Protein 6DGC (pdb70)

Sequence (574 aa):
IRAVIYARVSSSDQKEDLERQINYLTNYATAKGYKVVEVLKDIASGLNTQRKGLLKLFKLVEGRSVDVVLITYKDRLTRFGFEYIEELFSTMGVKIEVVFGEEPKDATQELVEDLISIITSFAGKIYGMRSHKKTVLVQGVKKLIGEIRAVIYARVSSSDQKEDLERQINYLTNYATAKGYKVVEVLKDIASGLNTQRKGLLKLFKLVEGRSVDVVLITYKDRLTRFGFEYIEELFSTMGVKIEVVFPKDATQELVEDLISIITSFAGKIYGMRSHKKTVLVQGVKKLIGEIRAVIYARVSSSDQKEDLERQINYLTNYATAKGYKVVEVLKDIASGLNTQRKGLLKLFKLVEGRSVDVVLITYKDRLTRFGFEYIEELFSTMGVKIEVVKDATQELVEDLISIITSFAGKIYGMRSHKKTVLVQGVKKLIGEIRAVIYARVSSSDQKEDLERQINYLTNYATAKGYKVVEVLKDIASGLNTQRKGLLKLFKLVEGRSVDVVLITYKDRLTRFGFEYIEELFSTMGVKIEVVFGTQELVEDLISIITSFAGKIYGMRSHKKTVLVQGVKKLIGE

InterPro domains:
  IPR006118 Recombinase, conserved site [PS00397] (70-78)
  IPR006119 Resolvase, N-terminal catalytic domain [PF00239] (67-197)
  IPR006119 Resolvase, N-terminal catalytic domain [PS51736] (66-210)
  IPR006119 Resolvase, N-terminal catalytic domain [SM00857] (67-190)
  IPR009061 Putative DNA-binding domain superfamily [SSF46955] (11-62)
  IPR010093 SinI-like, DNA-binding domain [TIGR01764] (13-61)
  IPR036162 Resolvase-like, N-terminal catalytic domain superfamily [G3DSA:3.40.50.1390] (69-165)
  IPR036162 Resolvase-like, N-terminal catalytic domain superfamily [SSF53041] (66-196)
  IPR041657 Helix-turn-helix domain, group 17 [PF12728] (12-62)
  IPR041718 IS607-like transposase, catalytic domain [cd03769] (67-201)
  IPR048046 IS607 transposase [NF033518] (16-198)
  IPR051491 Site-specific recombinase/transposase-related [PTHR36172] (13-201)

Nearest PDB structures (foldseek):
  6dgc-assembly1_A  TM=1.007E+00  e=6.286E-30  Sulfolobus sp. L00 11
  6dgc-assembly1_B  TM=1.002E+00  e=8.105E-28  Sulfolobus sp. L00 11
  6dgc-assembly2_D  TM=9.883E-01  e=7.590E-28  Sulfolobus sp. L00 11
  6dgc-assembly2_C  TM=9.963E-01  e=1.782E-27  Sulfolobus sp. L00 11
  3lhk-assembly1_B  TM=9.571E-01  e=5.595E-18  Methanocaldococcus jannaschii DSM 2661

Organism: NCBI:txid303364

Foldseek 3Di:
DEEEEEFEAAAPVCVVVRVVFQVVVVVVCVVVVYDHPYYFYFHHALADPPTPRLVVVLVCLVVLVGQEYEGQACRRNHVDDSVVVQVSNVVSNYHYDHNDDPPDDVCVVSVVVVVLVVLLVVLCVVANVPHPVSCVRSVVVVVVVVD/DEEEEEFEAAAPVCVVVRVVQQVVVVVVQVVVPYDHPYYFYFHHALADPVTPRLVVVLVCLVVLVGQEYEGQACRRNHVDDSVVVQVSNVVSNYHYDHNYDPPDPVSVLVVVLVVLLVVLCVVANNPDPVSCVRSVVVVVVVVD/DEEEEEFEAAAPVCVVVRVVFQVVQVVVCVVVVYDYPYYFYFHHALADPPTPRLVVVLVCLVVLVGQEYEGQACRRNHVDDSVVVQVSNVVSNYHYDHVDDDCVSVVVVVLVVLLVVLCVVANVPDPSSVVRSVVVVVVVVD/DEEEEEFEAAAPVCVVVRVVFVVVVVVVCVVVPYDYPYYFYFHHALADPPTPRLVVVLVCLVVLVGQEYEGQECRGNHVDDSVVVQVSSVVSNYHYDHNHHPPSPVVVVLVVLLVVLCVVANNPDPSSVVRSVVVVVVVVD

Solvent-accessible surface area: 25828 Å² total; per-residue (Å²): 91,32,0,0,0,0,0,0,9,40,43,92,129,28,54,86,60,14,105,63,16,28,84,107,2,30,86,62,0,103,94,109,62,49,71,56,64,34,63,26,42,18,90,26,34,1,51,66,30,93,3,71,6,0,61,135,0,5,64,37,0,60,58,76,79,6,46,9,0,3,1,7,56,97,25,27,0,5,40,46,9,20,60,1,0,71,54,0,0,61,56,47,62,5,140,24,16,48,37,70,58,118,53,70,96,91,24,59,74,28,19,35,64,5,0,40,50,5,1,48,72,9,0,13,65,22,61,26,107,113,30,85,31,12,88,77,1,29,60,22,0,119,65,33,35,73,159,82,37,0,0,0,0,0,1,7,26,50,94,102,32,57,85,58,10,62,134,12,50,55,83,0,38,78,61,0,97,89,76,59,40,72,51,64,32,62,26,47,18,98,25,34,1,51,65,28,102,4,64,4,0,62,122,0,10,64,37,0,48,57,152,79,8,48,8,0,0,0,1,68,97,19,21,0,5,46,45,8,22,58,1,0,70,49,0,0,60,41,20,61,5,62,31,47,62,29,127,52,115,96,27,57,73,17,22,35,91,4,0,37,50,6,0,40,71,11,0,9,64,19,72,26,85,110,30,84,42,44,81,80,4,23,59,21,0,90,74,44,32,63,132,90,25,0,0,4,0,0,2,7,40,43,93,130,29,58,84,52,9,59,29,22,53,84,128,1,42,95,65,0,109,87,102,62,40,69,63,64,34,63,33,48,18,97,24,37,1,54,66,33,84,5,86,7,0,66,44,0,5,64,36,0,52,57,153,74,3,76,10,0,1,0,12,95,119,43,12,0,5,34,44,9,29,32,1,0,86,49,0,0,59,41,19,62,5,62,30,33,66,80,72,104,76,45,74,38,41,41,63,13,2,57,50,9,4,60,76,14,0,14,63,36,68,25,109,113,32,83,40,13,86,110,19,37,62,37,10,59,76,62,38,62,188,86,24,0,0,2,4,7,6,9,41,65,96,99,37,70,71,45,28,68,167,18,31,62,56,2,41,81,19,0,103,86,81,62,70,71,56,62,84,96,25,68,24,76,25,36,1,49,64,33,111,4,85,8,0,63,45,0,4,64,23,0,56,57,76,72,3,76,9,0,0,1,33,32,97,44,37,0,5,48,54,10,20,80,2,0,71,44,0,0,60,54,50,61,5,62,29,57,44,78,87,91,115,82,34,40,44,62,6,5,57,45,9,4,59,68,15,0,14,65,33,72,24,108,112,31,84,44,12,87,110,19,38,63,36,8,57,76,60,39,59,174

CATH classification: 3.40.50.1390 (+1 more: 1.10.287.2170)

Secondary structure (DSSP, 8-state):
-EEEEEEEESSSTTHHHHHHHHHHHHHHHHHHT-EEEEEEEEES-TT-TT-HHHHHHHHHHHTT--SEEEESSHHHH-SS-HHHHHHHHHHTT-EEEE--SS--SSTHHHHHHHHHHHHHHHHHHHH-TT-HHHHHHHHHHHHHHH-/--EEEEEEESSSTTHHHHHHHHHHHHHHHHHHT--EEEEEEEES-TT-TT-HHHHHHHHHHHTT--SEEEESSHHHH-SS-HHHHHHHHHHTT-EEEE----S-SHHHHHHHHHHHHHHHHHHH-TT-HHHHHHHHHHHHHHH-/-EEEEEEEESSSTTHHHHHHHHHHHHHHHHHTT-EEEEEEEEES-TT-SS-HHHHHHHHHHHTT--SEEEESSHHHH-SS-HHHHHHHHHHTT-EEEE----SHHHHHHHHHHHHHHHHHHH-TT-HHHHHHHHHHHHHHH-/-EEEEEEEESSSTTHHHHHHHHHHHHHHHHHHT-EEEEEEEEES-TT-TT-HHHHHHHHHHHTT--SEEEESSHHHH-SS-HHHHHHHHHHTT-EEEES---HHHHHHHHHHHHHHHHHHH-TT-HHHHHHHHHHHHHHH-

B-factor: mean 76.39, std 36.69, range [6.55, 221.48]

Radius of gyration: 35.11 Å; Cα contacts (8 Å, |Δi|>4): 924; chains: 4; bounding box: 65×107×56 Å

Structure (mmCIF, N/CA/C/O backbone):
data_6DGC
#
_entry.id   6DGC
#
_cell.length_a   97.080
_cell.length_b   212.320
_cell.length_c   61.600
_cell.angle_alpha   90.000
_cell.angle_beta   126.680
_cell.angle_gamma   90.000
#
_symmetry.space_group_name_H-M   'C 1 2 1'
#
loop_
_atom_site.group_PDB
_atom_site.id
_atom_site.type_symbol
_atom_site.label_atom_id
_atom_site.label_alt_id
_atom_site.label_comp_id
_atom_site.label_asym_id
_atom_site.label_entity_id
_atom_site.label_seq_id
_atom_site.pdbx_PDB_ins_code
_atom_site.Cartn_x
_atom_site.Cartn_y
_atom_site.Cartn_z
_atom_site.occupancy
_atom_site.B_iso_or_equiv
_atom_site.auth_seq_id
_atom_site.auth_comp_id
_atom_site.auth_asym_id
_atom_site.auth_atom_id
_atom_site.pdbx_PDB_model_num
ATOM 1 N N . ILE A 1 1 ? 70.786 -4.631 131.993 1.00 54.90 65 ILE A N 1
ATOM 2 C CA . ILE A 1 1 ? 71.729 -3.521 132.157 1.00 59.53 65 ILE A CA 1
ATOM 3 C C . ILE A 1 1 ? 72.445 -3.157 130.828 1.00 65.26 65 ILE A C 1
ATOM 4 O O . ILE A 1 1 ? 72.145 -2.099 130.274 1.00 66.92 65 ILE A O 1
ATOM 6 N N . ARG A 1 2 ? 73.399 -3.977 130.334 1.00 60.19 66 ARG A N 1
ATOM 7 C CA . ARG A 1 2 ? 74.037 -3.728 129.029 1.00 57.77 66 ARG A CA 1
ATOM 8 C C . ARG A 1 2 ? 73.050 -4.239 127.959 1.00 55.60 66 ARG A C 1
ATOM 9 O O . ARG A 1 2 ? 72.621 -5.390 128.039 1.00 53.49 66 ARG A O 1
ATOM 11 N N . ALA A 1 3 ? 72.622 -3.365 127.019 1.00 49.98 67 ALA A N 1
ATOM 12 C CA . ALA A 1 3 ? 71.608 -3.694 126.002 1.00 45.46 67 ALA A CA 1
ATOM 13 C C . ALA A 1 3 ? 72.049 -3.438 124.568 1.00 47.95 67 ALA A C 1
ATOM 14 O O . ALA A 1 3 ? 72.801 -2.506 124.316 1.00 50.64 67 ALA A O 1
ATOM 16 N N . VAL A 1 4 ? 71.547 -4.259 123.627 1.00 40.84 68 VAL A N 1
ATOM 17 C CA . VAL A 1 4 ? 71.809 -4.159 122.191 1.00 39.67 68 VAL A CA 1
ATOM 18 C C . VAL A 1 4 ? 70.459 -4.000 121.447 1.00 42.69 68 VAL A C 1
ATOM 19 O O . VAL A 1 4 ? 69.521 -4.787 121.648 1.00 40.26 68 VAL A O 1
ATOM 23 N N . ILE A 1 5 ? 70.356 -2.957 120.624 1.00 39.72 69 ILE A N 1
ATOM 24 C CA . ILE A 1 5 ? 69.118 -2.726 119.902 1.00 37.74 69 ILE A CA 1
ATOM 25 C C . ILE A 1 5 ? 69.131 -3.402 118.536 1.00 38.16 69 ILE A C 1
ATOM 26 O O . ILE A 1 5 ? 70.028 -3.137 117.741 1.00 39.06 69 ILE A O 1
ATOM 31 N N . TYR A 1 6 ? 68.140 -4.266 118.264 1.00 31.25 70 TYR A N 1
ATOM 32 C CA . TYR A 1 6 ? 67.962 -4.844 116.926 1.00 29.43 70 TYR A CA 1
ATOM 33 C C . TYR A 1 6 ? 66.690 -4.291 116.260 1.00 35.96 70 TYR A C 1
ATOM 34 O O . TYR A 1 6 ? 65.576 -4.416 116.799 1.00 35.40 70 TYR A O 1
ATOM 43 N N . ALA A 1 7 ? 66.881 -3.625 115.106 1.00 34.24 71 ALA A N 1
ATOM 44 C CA . ALA A 1 7 ? 65.811 -3.010 114.325 1.00 34.19 71 ALA A CA 1
ATOM 45 C C . ALA A 1 7 ? 65.876 -3.521 112.909 1.00 35.75 71 ALA A C 1
ATOM 46 O O . ALA A 1 7 ? 66.976 -3.744 112.406 1.00 36.72 71 ALA A O 1
ATOM 48 N N . ARG A 1 8 ? 64.719 -3.740 112.271 1.00 29.84 72 ARG A N 1
ATOM 49 C CA . ARG A 1 8 ? 64.681 -4.254 110.910 1.00 30.13 72 ARG A CA 1
ATOM 50 C C . ARG A 1 8 ? 63.450 -3.801 110.160 1.00 38.64 72 ARG A C 1
ATOM 51 O O . ARG A 1 8 ? 62.355 -3.761 110.724 1.00 38.82 72 ARG A O 1
ATOM 59 N N . VAL A 1 9 ? 63.647 -3.470 108.872 1.00 38.65 73 VAL A N 1
ATOM 60 C CA . VAL A 1 9 ? 62.625 -3.100 107.890 1.00 41.24 73 VAL A CA 1
ATOM 61 C C . VAL A 1 9 ? 62.887 -3.933 106.634 1.00 47.01 73 VAL A C 1
ATOM 62 O O . VAL A 1 9 ? 64.045 -4.219 106.326 1.00 46.61 73 VAL A O 1
ATOM 66 N N . SER A 1 10 ? 61.829 -4.353 105.931 1.00 44.62 74 SER A N 1
ATOM 67 C CA . SER A 1 10 ? 61.978 -5.185 104.738 1.00 44.86 74 SER A CA 1
ATOM 68 C C . SER A 1 10 ? 62.453 -4.420 103.497 1.00 55.00 74 SER A C 1
ATOM 69 O O . SER A 1 10 ? 63.323 -4.908 102.780 1.00 54.63 74 SER A O 1
ATOM 72 N N . SER A 1 11 ? 61.891 -3.224 103.259 1.00 57.38 75 SER A N 1
ATOM 73 C CA . SER A 1 11 ? 62.158 -2.384 102.089 1.00 63.94 75 SER A CA 1
ATOM 74 C C . SER A 1 11 ? 62.998 -1.123 102.351 1.00 71.41 75 SER A C 1
ATOM 75 O O . SER A 1 11 ? 63.064 -0.637 103.484 1.00 68.77 75 SER A O 1
ATOM 78 N N . SER A 1 12 ? 63.620 -0.585 101.279 1.00 73.91 76 SER A N 1
ATOM 79 C CA . SER A 1 12 ? 64.431 0.638 1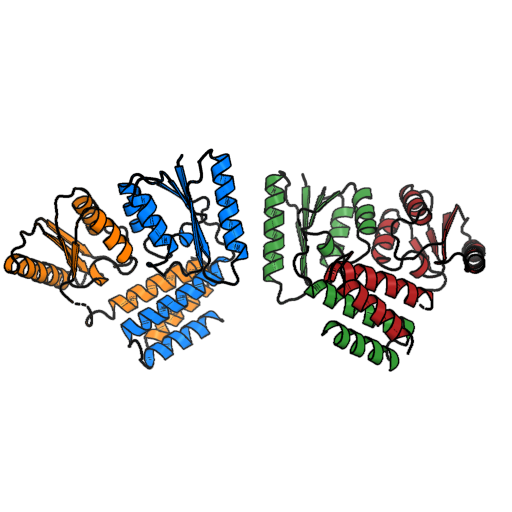01.310 1.00 78.54 76 SER A CA 1
ATOM 80 C C . SER A 1 12 ? 63.549 1.873 101.558 1.00 85.87 76 SER A C 1
ATOM 81 O O . SER A 1 12 ? 63.993 2.829 102.202 1.00 86.74 76 SER A O 1
ATOM 84 N N . ASP A 1 13 ? 62.298 1.836 101.042 1.00 83.57 77 ASP A N 1
ATOM 85 C CA . ASP A 1 13 ? 61.278 2.879 101.186 1.00 86.28 77 ASP A CA 1
ATOM 86 C C . ASP A 1 13 ? 60.866 3.089 102.657 1.00 83.58 77 ASP A C 1
ATOM 87 O O . ASP A 1 13 ? 60.551 4.215 103.061 1.00 86.24 77 ASP A O 1
ATOM 92 N N . GLN A 1 14 ? 60.912 2.001 103.456 1.00 71.45 78 GLN A N 1
ATOM 93 C CA . GLN A 1 14 ? 60.573 1.982 104.876 1.00 66.42 78 GLN A CA 1
ATOM 94 C C . GLN A 1 14 ? 61.724 2.501 105.799 1.00 68.36 78 GLN A C 1
ATOM 95 O O . GLN A 1 14 ? 61.616 2.377 107.027 1.00 64.25 78 GLN A O 1
ATOM 97 N N . LYS A 1 15 ? 62.793 3.127 105.209 1.00 67.74 79 LYS A N 1
ATOM 98 C CA . LYS A 1 15 ? 63.964 3.677 105.921 1.00 67.82 79 LYS A CA 1
ATOM 99 C C . LYS A 1 15 ? 63.604 4.607 107.091 1.00 75.40 79 LYS A C 1
ATOM 100 O O . LYS A 1 15 ? 64.328 4.623 108.089 1.00 73.20 79 LYS A O 1
ATOM 102 N N . GLU A 1 16 ? 62.476 5.361 106.971 1.00 77.03 80 GLU A N 1
ATOM 103 C CA . GLU A 1 16 ? 61.943 6.271 108.000 1.00 78.65 80 GLU A CA 1
ATOM 104 C C . GLU A 1 16 ? 61.356 5.502 109.203 1.00 77.53 80 GLU A C 1
ATOM 105 O O . GLU A 1 16 ? 61.515 5.933 110.346 1.00 77.17 80 GLU A O 1
ATOM 107 N N . ASP A 1 17 ? 60.691 4.360 108.939 1.00 69.74 81 ASP A N 1
ATOM 108 C CA . ASP A 1 17 ? 60.095 3.520 109.976 1.00 64.08 81 ASP A CA 1
ATOM 109 C C . ASP A 1 17 ? 61.143 2.777 110.815 1.00 59.86 81 ASP A C 1
ATOM 110 O O . ASP A 1 17 ? 60.868 2.467 111.976 1.00 56.94 81 ASP A O 1
ATOM 112 N N . LEU A 1 18 ? 62.337 2.506 110.240 1.00 53.38 82 LEU A N 1
ATOM 113 C CA . LEU A 1 18 ? 63.462 1.843 110.928 1.00 48.40 82 LEU A CA 1
ATOM 114 C C . LEU A 1 18 ? 64.069 2.810 111.945 1.00 54.98 82 LEU A C 1
ATOM 115 O O . LEU A 1 18 ? 64.393 2.396 113.048 1.00 51.52 82 LEU A O 1
ATOM 120 N N . GLU A 1 19 ? 64.203 4.099 111.584 1.00 57.91 83 GLU A N 1
ATOM 121 C CA . GLU A 1 19 ? 64.733 5.093 112.510 1.00 60.90 83 GLU A CA 1
ATOM 122 C C . GLU A 1 19 ? 63.770 5.341 113.679 1.00 63.34 83 GLU A C 1
ATOM 123 O O . GLU A 1 19 ? 64.248 5.563 114.801 1.00 62.41 83 GLU A O 1
ATOM 129 N N . ARG A 1 20 ? 62.426 5.229 113.433 1.00 58.20 84 ARG A N 1
ATOM 130 C CA . ARG A 1 20 ? 61.395 5.355 114.469 1.00 56.77 84 ARG A CA 1
ATOM 131 C C . ARG A 1 20 ? 61.546 4.193 115.473 1.00 56.52 84 ARG A C 1
ATOM 132 O O . ARG A 1 20 ? 61.482 4.413 116.687 1.00 56.65 84 ARG A O 1
ATOM 134 N N . GLN A 1 21 ? 61.820 2.972 114.950 1.00 49.07 85 GLN A N 1
ATOM 135 C CA . GLN A 1 21 ? 62.023 1.720 115.695 1.00 44.04 85 GLN A CA 1
ATOM 136 C C . GLN A 1 21 ? 63.165 1.902 116.679 1.00 49.35 85 GLN A C 1
ATOM 137 O O . GLN A 1 21 ? 62.957 1.747 117.885 1.00 48.81 85 GLN A O 1
ATOM 143 N N . ILE A 1 22 ? 64.356 2.310 116.154 1.00 47.19 86 ILE A N 1
ATOM 144 C CA . ILE A 1 22 ? 65.599 2.556 116.897 1.00 46.70 86 ILE A CA 1
ATOM 145 C C . ILE A 1 22 ? 65.332 3.525 118.003 1.00 51.68 86 ILE A C 1
ATOM 146 O O . ILE A 1 22 ? 65.751 3.293 119.132 1.00 50.60 86 ILE A O 1
ATOM 151 N N . ASN A 1 23 ? 64.557 4.561 117.688 1.00 51.72 87 ASN A N 1
ATOM 152 C CA . ASN A 1 23 ? 64.217 5.598 118.642 1.00 55.42 87 ASN A CA 1
ATOM 153 C C . ASN A 1 23 ? 63.299 5.117 119.752 1.00 57.97 87 ASN A C 1
ATOM 154 O O . ASN A 1 23 ? 63.579 5.424 120.917 1.00 58.86 87 ASN A O 1
ATOM 159 N N . TYR A 1 24 ? 62.238 4.344 119.424 1.00 52.00 88 TYR A N 1
ATOM 160 C CA . TYR A 1 24 ? 61.361 3.828 120.473 1.00 50.40 88 TYR A CA 1
ATOM 161 C C . TYR A 1 24 ? 62.211 3.079 121.505 1.00 52.69 88 TYR A C 1
ATOM 162 O O . TYR A 1 24 ? 62.121 3.365 122.694 1.00 55.88 88 TYR A O 1
ATOM 171 N N . LEU A 1 25 ? 63.060 2.176 121.034 1.00 44.57 89 LEU A N 1
ATOM 172 C CA . LEU A 1 25 ? 63.888 1.312 121.858 1.00 42.74 89 LEU A CA 1
ATOM 173 C C . LEU A 1 25 ? 65.033 2.057 122.581 1.00 51.92 89 LEU A C 1
ATOM 174 O O . LEU A 1 25 ? 65.284 1.751 123.748 1.00 52.59 89 LEU A O 1
ATOM 178 N N . THR A 1 26 ? 65.681 3.052 121.931 1.00 51.74 90 THR A N 1
ATOM 179 C CA . THR A 1 26 ? 66.741 3.859 122.546 1.00 55.48 90 THR A CA 1
ATOM 180 C C . THR A 1 26 ? 66.231 4.586 123.773 1.00 64.26 90 THR A C 1
ATOM 181 O O . THR A 1 26 ? 66.928 4.606 124.786 1.00 66.88 90 THR A O 1
ATOM 184 N N . ASN A 1 27 ? 65.030 5.183 123.695 1.00 61.52 91 ASN A N 1
ATOM 185 C CA . ASN A 1 27 ? 64.442 5.878 124.831 1.00 64.53 91 ASN A CA 1
ATOM 186 C C . ASN A 1 27 ? 63.922 4.884 125.869 1.00 65.05 91 ASN A C 1
ATOM 187 O O . ASN A 1 27 ? 64.248 5.019 127.043 1.00 67.15 91 ASN A O 1
ATOM 192 N N . TYR A 1 28 ? 63.193 3.850 125.437 1.00 57.94 92 TYR A N 1
ATOM 193 C CA . TYR A 1 28 ? 62.716 2.744 126.283 1.00 56.20 92 TYR A CA 1
ATOM 194 C C . TYR A 1 28 ? 63.822 2.345 127.245 1.00 59.71 92 TYR A C 1
ATOM 195 O O . TYR A 1 28 ? 63.585 2.264 128.445 1.00 61.27 92 TYR A O 1
ATOM 204 N N . ALA A 1 29 ? 65.034 2.118 126.686 1.00 54.34 93 ALA A N 1
ATOM 205 C CA . ALA A 1 29 ? 66.273 1.754 127.361 1.00 53.98 93 ALA A CA 1
ATOM 206 C C . ALA A 1 29 ? 66.741 2.803 128.365 1.00 61.71 93 ALA A C 1
ATOM 207 O O . ALA A 1 29 ? 67.030 2.425 129.491 1.00 63.11 93 ALA A O 1
ATOM 209 N N . THR A 1 30 ? 66.821 4.099 127.986 1.00 60.02 94 THR A N 1
ATOM 210 C CA . THR A 1 30 ? 67.254 5.144 128.921 1.00 65.16 94 THR A CA 1
ATOM 211 C C . THR A 1 30 ? 66.266 5.297 130.089 1.00 72.35 94 THR A C 1
ATOM 212 O O . THR A 1 30 ? 66.652 5.745 131.179 1.00 77.37 94 THR A O 1
ATOM 216 N N . ALA A 1 31 ? 65.000 4.923 129.854 1.00 65.57 95 ALA A N 1
ATOM 217 C CA . ALA A 1 31 ? 63.941 4.960 130.860 1.00 66.92 95 ALA A CA 1
ATOM 218 C C . ALA A 1 31 ? 64.088 3.725 131.732 1.00 67.62 95 ALA A C 1
ATOM 219 O O . ALA A 1 31 ? 63.858 3.786 132.935 1.00 69.56 95 ALA A O 1
ATOM 221 N N . LYS A 1 32 ? 64.520 2.611 131.119 1.00 60.31 96 LYS A N 1
ATOM 222 C CA . LYS A 1 32 ? 64.795 1.343 131.794 1.00 58.66 96 LYS A CA 1
ATOM 223 C C . LYS A 1 32 ? 66.123 1.466 132.570 1.00 66.53 96 LYS A C 1
ATOM 224 O O . LYS A 1 32 ? 66.447 0.592 133.381 1.00 67.40 96 LYS A O 1
ATOM 230 N N . GLY A 1 33 ? 66.888 2.520 132.278 1.00 64.24 97 GLY A N 1
ATOM 231 C CA . GLY A 1 33 ? 68.212 2.733 132.840 1.00 66.63 97 GLY A CA 1
ATOM 232 C C . GLY A 1 33 ? 69.301 1.917 132.150 1.00 68.46 97 GLY A C 1
ATOM 233 O O . GLY A 1 33 ? 70.474 2.071 132.487 1.00 70.38 97 GLY A O 1
ATOM 234 N N . TYR A 1 34 ? 68.935 1.041 131.171 1.00 61.07 98 TYR A N 1
ATOM 235 C CA . TYR A 1 34 ? 69.872 0.197 130.404 1.00 57.71 98 TYR A CA 1
ATOM 236 C C . TYR A 1 34 ? 70.887 1.058 129.664 1.00 64.69 98 TYR A C 1
ATOM 237 O O . TYR A 1 34 ? 70.517 2.110 129.137 1.00 67.96 98 TYR A O 1
ATOM 246 N N . LYS A 1 35 ? 72.157 0.639 129.631 1.00 59.80 99 LYS A N 1
ATOM 247 C CA . LYS A 1 35 ? 73.164 1.343 128.843 1.00 60.65 99 LYS A CA 1
ATOM 248 C C . LYS A 1 35 ? 73.113 0.682 127.460 1.00 62.41 99 LYS A C 1
ATOM 249 O O . LYS A 1 35 ? 73.259 -0.543 127.364 1.00 60.60 99 LYS A O 1
ATOM 251 N N . VAL A 1 36 ? 72.823 1.456 126.403 1.00 58.63 100 VAL A N 1
ATOM 252 C CA . VAL A 1 36 ? 72.757 0.882 125.055 1.00 55.14 100 VAL A CA 1
ATOM 253 C C . VAL A 1 36 ? 74.202 0.723 124.564 1.00 60.02 100 VAL A C 1
ATOM 254 O O . VAL A 1 36 ? 74.886 1.724 124.320 1.00 63.45 100 VAL A O 1
ATOM 258 N N . VAL A 1 37 ? 74.674 -0.529 124.490 1.00 52.80 101 VAL A N 1
ATOM 259 C CA . VAL A 1 37 ? 76.026 -0.869 124.054 1.00 53.24 101 VAL A CA 1
ATOM 260 C C . VAL A 1 37 ? 76.185 -0.635 122.545 1.00 58.27 101 VAL A C 1
ATOM 261 O O . VAL A 1 37 ? 77.108 0.067 122.140 1.00 62.18 101 VAL A O 1
ATOM 263 N N . GLU A 1 38 ? 75.267 -1.179 121.727 1.00 50.98 102 GLU A N 1
ATOM 264 C CA . GLU A 1 38 ? 75.309 -1.074 120.275 1.00 50.33 102 GLU A CA 1
ATOM 265 C C . GLU A 1 38 ? 73.896 -1.042 119.709 1.00 53.60 102 GLU A C 1
ATOM 266 O O . GLU A 1 38 ? 72.963 -1.506 120.360 1.00 52.17 102 GLU A O 1
ATOM 268 N N . VAL A 1 39 ? 73.741 -0.516 118.488 1.00 51.17 103 VAL A N 1
ATOM 269 C CA . VAL A 1 39 ? 72.473 -0.505 117.750 1.00 49.00 103 VAL A CA 1
ATOM 270 C C . VAL A 1 39 ? 72.738 -1.186 116.390 1.00 54.36 103 VAL A C 1
ATOM 271 O O . VAL A 1 39 ? 73.535 -0.685 115.588 1.00 58.74 103 VAL A O 1
ATOM 273 N N . LEU A 1 40 ? 72.134 -2.364 116.169 1.00 45.75 104 LEU A N 1
ATOM 274 C CA . LEU A 1 40 ? 72.279 -3.122 114.927 1.00 43.85 104 LEU A CA 1
ATOM 275 C C . LEU A 1 40 ? 70.976 -3.092 114.131 1.00 45.81 104 LEU A C 1
ATOM 276 O O . LEU A 1 40 ? 69.899 -3.300 114.684 1.00 42.97 104 LEU A O 1
ATOM 281 N N . LYS A 1 41 ? 71.073 -2.789 112.843 1.00 44.63 105 LYS A N 1
ATOM 282 C CA . LYS A 1 41 ? 69.916 -2.668 111.967 1.00 44.43 105 LYS A CA 1
ATOM 283 C C . LYS A 1 41 ? 70.117 -3.480 110.676 1.00 50.92 105 LYS A C 1
ATOM 284 O O . LYS A 1 41 ? 71.235 -3.932 110.395 1.00 51.82 105 LYS A O 1
ATOM 286 N N . ASP A 1 42 ? 69.026 -3.666 109.895 1.00 47.35 106 ASP A N 1
ATOM 287 C CA . ASP A 1 42 ? 69.020 -4.365 108.611 1.00 47.17 106 ASP A CA 1
ATOM 288 C C . ASP A 1 42 ? 67.832 -3.938 107.770 1.00 53.54 106 ASP A C 1
ATOM 289 O O . ASP A 1 42 ? 66.727 -3.792 108.293 1.00 52.14 106 ASP A O 1
ATOM 294 N N . ILE A 1 43 ? 68.054 -3.749 106.463 1.00 54.56 107 ILE A N 1
ATOM 295 C CA . ILE A 1 43 ? 66.995 -3.447 105.489 1.00 56.12 107 ILE A CA 1
ATOM 296 C C . ILE A 1 43 ? 66.858 -4.734 104.642 1.00 59.67 107 ILE A C 1
ATOM 297 O O . ILE A 1 43 ? 67.407 -4.838 103.543 1.00 62.62 107 ILE A O 1
ATOM 302 N N . ALA A 1 44 ? 66.217 -5.757 105.231 1.00 52.23 108 ALA A N 1
ATOM 303 C CA . ALA A 1 44 ? 66.013 -7.071 104.610 1.00 50.89 108 ALA A CA 1
ATOM 304 C C . ALA A 1 44 ? 64.832 -7.826 105.224 1.00 51.19 108 ALA A C 1
ATOM 305 O O . ALA A 1 44 ? 64.321 -7.432 106.280 1.00 49.05 108 ALA A O 1
ATOM 307 N N . SER A 1 45 ? 64.400 -8.910 104.545 1.00 46.40 109 SER A N 1
ATOM 308 C CA . SER A 1 45 ? 63.285 -9.754 104.969 1.00 43.39 109 SER A CA 1
ATOM 309 C C . SER A 1 45 ? 63.637 -10.575 106.214 1.00 42.75 109 SER A C 1
ATOM 310 O O . SER A 1 45 ? 64.788 -10.995 106.370 1.00 41.36 109 SER A O 1
ATOM 313 N N . GLY A 1 46 ? 62.630 -10.832 107.056 1.00 36.76 110 GLY A N 1
ATOM 314 C CA . GLY A 1 46 ? 62.758 -11.669 108.249 1.00 32.98 110 GLY A CA 1
ATOM 315 C C . GLY A 1 46 ? 63.125 -13.102 107.905 1.00 34.96 110 GLY A C 1
ATOM 316 O O . GLY A 1 46 ? 63.683 -13.829 108.736 1.00 33.95 110 GLY A O 1
ATOM 317 N N . LEU A 1 47 ? 62.825 -13.499 106.645 1.00 31.12 111 LEU A N 1
ATOM 318 C CA . LEU A 1 47 ? 63.097 -14.810 106.051 1.00 29.56 111 LEU A CA 1
ATOM 319 C C . LEU A 1 47 ? 64.601 -15.035 105.793 1.00 35.24 111 LEU A C 1
ATOM 320 O O . LEU A 1 47 ? 65.019 -16.185 105.675 1.00 35.61 111 LEU A O 1
ATOM 325 N N . ASN A 1 48 ? 65.399 -13.957 105.660 1.00 32.93 112 ASN A N 1
ATOM 326 C CA . ASN A 1 48 ? 66.836 -14.103 105.440 1.00 34.40 112 ASN A CA 1
ATOM 327 C C . ASN A 1 48 ? 67.576 -14.352 106.753 1.00 38.98 112 ASN A C 1
ATOM 328 O O . ASN A 1 48 ? 67.769 -13.443 107.562 1.00 39.04 112 ASN A O 1
ATOM 333 N N . THR A 1 49 ? 68.012 -15.599 106.935 1.00 36.07 113 THR A N 1
ATOM 334 C CA . THR A 1 49 ? 68.752 -16.084 108.111 1.00 34.97 113 THR A CA 1
ATOM 335 C C . THR A 1 49 ? 70.207 -15.591 108.129 1.00 40.81 113 THR A C 1
ATOM 336 O O . THR A 1 49 ? 70.914 -15.799 109.122 1.00 40.33 113 THR A O 1
ATOM 340 N N . GLN A 1 50 ? 70.651 -14.971 107.028 1.00 39.22 114 GLN A N 1
ATOM 341 C CA . GLN A 1 50 ? 72.030 -14.548 106.879 1.00 41.87 114 GLN A CA 1
ATOM 342 C C . GLN A 1 50 ? 72.196 -13.018 106.788 1.00 46.61 114 GLN A C 1
ATOM 343 O O . GLN A 1 50 ? 73.131 -12.526 106.136 1.00 49.86 114 GLN A O 1
ATOM 349 N N . ARG A 1 51 ? 71.312 -12.272 107.490 1.00 39.29 115 ARG A N 1
ATOM 350 C CA . ARG A 1 51 ? 71.349 -10.809 107.575 1.00 39.57 115 ARG A CA 1
ATOM 351 C C . ARG A 1 51 ? 72.631 -10.383 108.268 1.00 43.38 115 ARG A C 1
ATOM 352 O O . ARG A 1 51 ? 72.952 -10.917 109.331 1.00 40.38 115 ARG A O 1
ATOM 360 N N . LYS A 1 52 ? 73.375 -9.441 107.643 1.00 44.09 116 LYS A N 1
ATOM 361 C CA . LYS A 1 52 ? 74.657 -8.919 108.116 1.00 46.37 116 LYS A CA 1
ATOM 362 C C . LYS A 1 52 ? 74.594 -8.461 109.578 1.00 50.51 116 LYS A C 1
ATOM 363 O O . LYS A 1 52 ? 75.476 -8.826 110.365 1.00 50.43 116 LYS A O 1
ATOM 365 N N . GLY A 1 53 ? 73.503 -7.762 109.928 1.00 45.97 117 GLY A N 1
ATOM 366 C CA . GLY A 1 53 ? 73.234 -7.254 111.271 1.00 44.18 117 GLY A CA 1
ATOM 367 C C . GLY A 1 53 ? 72.911 -8.360 112.251 1.00 42.66 117 GLY A C 1
ATOM 368 O O . GLY A 1 53 ? 73.510 -8.427 113.328 1.00 42.52 117 GLY A O 1
ATOM 369 N N . LEU A 1 54 ? 71.983 -9.253 111.871 1.00 35.00 118 LEU A N 1
ATOM 370 C CA . LEU A 1 54 ? 71.630 -10.419 112.681 1.00 30.98 118 LEU A CA 1
ATOM 371 C C . LEU A 1 54 ? 72.928 -11.194 113.072 1.00 34.20 118 LEU A C 1
ATOM 372 O O . LEU A 1 54 ? 73.144 -11.488 114.255 1.00 33.80 118 LEU A O 1
ATOM 377 N N . LEU A 1 55 ? 73.816 -11.440 112.092 1.00 29.47 119 LEU A N 1
ATOM 378 C CA . LEU A 1 55 ? 75.013 -12.214 112.350 1.00 29.45 119 LEU A CA 1
ATOM 379 C C . LEU A 1 55 ? 76.024 -11.450 113.225 1.00 39.07 119 LEU A C 1
ATOM 380 O O . LEU A 1 55 ? 76.785 -12.095 113.955 1.00 40.70 119 LEU A O 1
ATOM 385 N N . LYS A 1 56 ? 75.977 -10.096 113.225 1.00 38.16 120 LYS A N 1
ATOM 386 C CA . LYS A 1 56 ? 76.826 -9.252 114.091 1.00 40.82 120 LYS A CA 1
ATOM 387 C C . LYS A 1 56 ? 76.276 -9.321 115.512 1.00 44.18 120 LYS A C 1
ATOM 388 O O . LYS A 1 56 ? 77.054 -9.374 116.469 1.00 45.61 120 LYS A O 1
ATOM 394 N N . LEU A 1 57 ? 74.923 -9.401 115.632 1.00 38.07 121 LEU A N 1
ATOM 395 C CA . LEU A 1 57 ? 74.180 -9.556 116.894 1.00 35.25 121 LEU A CA 1
ATOM 396 C C . LEU A 1 57 ? 74.506 -10.903 117.522 1.00 35.32 121 LEU A C 1
ATOM 397 O O . LEU A 1 57 ? 74.755 -10.968 118.729 1.00 34.71 121 LEU A O 1
ATOM 402 N N . PHE A 1 58 ? 74.524 -11.966 116.693 1.00 29.70 122 PHE A N 1
ATOM 403 C CA . PHE A 1 58 ? 74.851 -13.317 117.136 1.00 28.72 122 PHE A CA 1
ATOM 404 C C . PHE A 1 58 ? 76.247 -13.326 117.759 1.00 38.38 122 PHE A C 1
ATOM 405 O O . PHE A 1 58 ? 76.398 -13.804 118.885 1.00 38.91 122 PHE A O 1
ATOM 413 N N . LYS A 1 59 ? 77.242 -12.718 117.070 1.00 38.21 123 LYS A N 1
ATOM 414 C CA . LYS A 1 59 ? 78.626 -12.644 117.552 1.00 41.20 123 LYS A CA 1
ATOM 415 C C . LYS A 1 59 ? 78.759 -11.814 118.830 1.00 44.94 123 LYS A C 1
ATOM 416 O O . LYS A 1 59 ? 79.547 -12.186 119.703 1.00 46.18 123 LYS A O 1
ATOM 418 N N . LEU A 1 60 ? 77.962 -10.721 118.955 1.00 39.82 124 LEU A N 1
ATOM 419 C CA . LEU A 1 60 ? 77.946 -9.842 120.129 1.00 40.41 124 LEU A CA 1
ATOM 420 C C . LEU A 1 60 ? 77.477 -10.615 121.367 1.00 43.95 124 LEU A C 1
ATOM 421 O O . LEU A 1 60 ? 78.155 -10.588 122.399 1.00 44.66 124 LEU A O 1
ATOM 426 N N . VAL A 1 61 ? 76.318 -11.298 121.257 1.00 39.70 125 VAL A N 1
ATOM 427 C CA . VAL A 1 61 ? 75.702 -12.124 122.300 1.00 39.11 125 VAL A CA 1
ATOM 428 C C . VAL A 1 61 ? 76.644 -13.264 122.703 1.00 46.17 125 VAL A C 1
ATOM 429 O O . VAL A 1 61 ? 76.845 -13.471 123.897 1.00 48.57 125 VAL A O 1
ATOM 433 N N . GLU A 1 62 ? 77.242 -13.969 121.712 1.00 42.75 126 GLU A N 1
ATOM 434 C CA . GLU A 1 62 ? 78.212 -15.059 121.921 1.00 45.05 126 GLU A CA 1
ATOM 435 C C . GLU A 1 62 ? 79.506 -14.602 122.666 1.00 53.40 126 GLU A C 1
ATOM 436 O O . GLU A 1 62 ? 80.118 -15.391 123.395 1.00 54.52 126 GLU A O 1
ATOM 442 N N . GLY A 1 63 ? 79.874 -13.333 122.479 1.00 51.38 127 GLY A N 1
ATOM 443 C CA . GLY A 1 63 ? 81.020 -12.714 123.127 1.00 55.30 127 GLY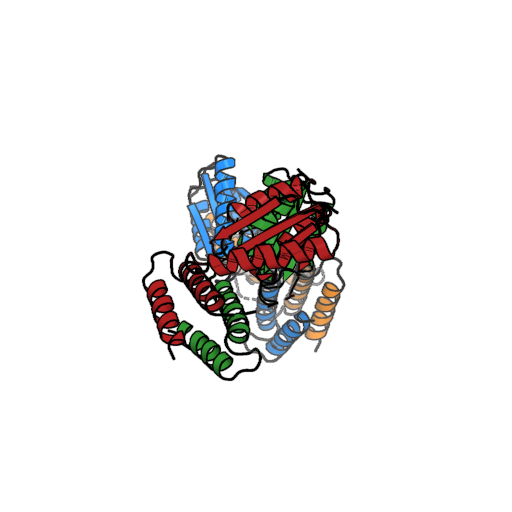 A CA 1
ATOM 444 C C . GLY A 1 63 ? 80.744 -12.300 124.563 1.00 60.92 127 GLY A C 1
ATOM 445 O O . GLY A 1 63 ? 81.630 -11.741 125.223 1.00 64.10 127 GLY A O 1
ATOM 446 N N . ARG A 1 64 ? 79.499 -12.567 125.055 1.00 54.98 128 ARG A N 1
ATOM 447 C CA . ARG A 1 64 ? 78.989 -12.286 126.407 1.00 55.88 128 ARG A CA 1
ATOM 448 C C . ARG A 1 64 ? 79.181 -10.818 126.838 1.00 62.46 128 ARG A C 1
ATOM 449 O O . ARG A 1 64 ? 79.245 -10.518 128.035 1.00 63.69 128 ARG A O 1
ATOM 451 N N . SER A 1 65 ? 79.239 -9.907 125.845 1.00 60.05 129 SER A N 1
ATOM 452 C CA . SER A 1 65 ? 79.434 -8.467 126.032 1.00 62.95 129 SER A CA 1
ATOM 453 C C . SER A 1 65 ? 78.140 -7.810 126.542 1.00 66.54 129 SER A C 1
ATOM 454 O O . SER A 1 65 ? 78.157 -7.058 127.531 1.00 69.11 129 SER A O 1
ATOM 457 N N . VAL A 1 66 ? 77.019 -8.134 125.867 1.00 58.75 130 VAL A N 1
ATOM 458 C CA . VAL A 1 66 ? 75.666 -7.655 126.134 1.00 56.23 130 VAL A CA 1
ATOM 459 C C . VAL A 1 66 ? 74.877 -8.596 127.087 1.00 58.81 130 VAL A C 1
ATOM 460 O O . VAL A 1 66 ? 75.174 -9.791 127.159 1.00 58.68 130 VAL A O 1
ATOM 464 N N . ASP A 1 67 ? 73.885 -8.043 127.815 1.00 54.29 131 ASP A N 1
ATOM 465 C CA . ASP A 1 67 ? 73.046 -8.761 128.780 1.00 52.90 131 ASP A CA 1
ATOM 466 C C . ASP A 1 67 ? 71.564 -8.910 128.330 1.00 50.16 131 ASP A C 1
ATOM 467 O O . ASP A 1 67 ? 70.891 -9.837 128.793 1.00 48.63 131 ASP A O 1
ATOM 469 N N . VAL A 1 68 ? 71.073 -8.018 127.427 1.00 42.94 132 VAL A N 1
ATOM 470 C CA . VAL A 1 68 ? 69.692 -8.013 126.913 1.00 39.93 132 VAL A CA 1
ATOM 471 C C . VAL A 1 68 ? 69.620 -7.492 125.447 1.00 42.06 132 VAL A C 1
ATOM 472 O O . VAL A 1 68 ? 70.436 -6.663 125.063 1.00 43.46 132 VAL A O 1
ATOM 476 N N . VAL A 1 69 ? 68.662 -8.014 124.634 1.00 34.90 133 VAL A N 1
ATOM 477 C CA . VAL A 1 69 ? 68.407 -7.628 123.231 1.00 31.74 133 VAL A CA 1
ATOM 478 C C . VAL A 1 69 ? 67.032 -6.996 123.185 1.00 34.01 133 VAL A C 1
ATOM 479 O O . VAL A 1 69 ? 66.057 -7.614 123.602 1.00 32.86 133 VAL A O 1
ATOM 483 N N . LEU A 1 70 ? 66.944 -5.793 122.654 1.00 31.45 134 LEU A N 1
ATOM 484 C CA . LEU A 1 70 ? 65.661 -5.108 122.537 1.00 30.84 134 LEU A CA 1
ATOM 485 C C . LEU A 1 70 ? 65.167 -5.076 121.084 1.00 32.24 134 LEU A C 1
ATOM 486 O O . LEU A 1 70 ? 65.909 -4.645 120.194 1.00 33.30 134 LEU A O 1
ATOM 490 N N . ILE A 1 71 ? 63.908 -5.494 120.866 1.00 26.44 135 ILE A N 1
ATOM 491 C CA . ILE A 1 71 ? 63.209 -5.480 119.571 1.00 25.92 135 ILE A CA 1
ATOM 492 C C . ILE A 1 71 ? 61.780 -4.955 119.817 1.00 31.34 135 ILE A C 1
ATOM 493 O O . ILE A 1 71 ? 61.270 -5.108 120.942 1.00 31.05 135 ILE A O 1
ATOM 498 N N . THR A 1 72 ? 61.135 -4.330 118.782 1.00 29.57 136 THR A N 1
ATOM 499 C CA . THR A 1 72 ? 59.755 -3.827 118.960 1.00 31.49 136 THR A CA 1
ATOM 500 C C . THR A 1 72 ? 58.760 -4.968 118.969 1.00 32.94 136 THR A C 1
ATOM 501 O O . THR A 1 72 ? 57.958 -5.049 119.898 1.00 34.32 136 THR A O 1
ATOM 505 N N . TYR A 1 73 ? 58.848 -5.872 117.962 1.00 26.93 137 TYR A N 1
ATOM 506 C CA . TYR A 1 73 ? 58.011 -7.061 117.782 1.00 25.05 137 TYR A CA 1
ATOM 507 C C . TYR A 1 73 ? 58.933 -8.235 117.473 1.00 25.51 137 TYR A C 1
ATOM 508 O O . TYR A 1 73 ? 60.023 -8.030 116.920 1.00 24.46 137 TYR A O 1
ATOM 517 N N . LYS A 1 74 ? 58.499 -9.478 117.809 1.00 22.35 138 LYS A N 1
ATOM 518 C CA . LYS A 1 74 ? 59.260 -10.713 117.556 1.00 19.76 138 LYS A CA 1
ATOM 519 C C . LYS A 1 74 ? 59.650 -10.782 116.068 1.00 24.05 138 LYS A C 1
ATOM 520 O O . LYS A 1 74 ? 60.794 -11.061 115.716 1.00 20.22 138 LYS A O 1
ATOM 526 N N . ASP A 1 75 ? 58.662 -10.456 115.211 1.00 28.67 139 ASP A N 1
ATOM 527 C CA . ASP A 1 75 ? 58.654 -10.331 113.747 1.00 31.37 139 ASP A CA 1
ATOM 528 C C . ASP A 1 75 ? 59.976 -9.718 113.190 1.00 34.30 139 ASP A C 1
ATOM 529 O O . ASP A 1 75 ? 60.523 -10.233 112.203 1.00 34.05 139 ASP A O 1
ATOM 534 N N . ARG A 1 76 ? 60.466 -8.627 113.853 1.00 28.08 140 ARG A N 1
ATOM 535 C CA . ARG A 1 76 ? 61.692 -7.907 113.534 1.00 26.90 140 ARG A CA 1
ATOM 536 C C . ARG A 1 76 ? 62.932 -8.788 113.592 1.00 29.94 140 ARG A C 1
ATOM 537 O O . ARG A 1 76 ? 63.788 -8.681 112.712 1.00 31.56 140 ARG A O 1
ATOM 545 N N . LEU A 1 77 ? 63.061 -9.629 114.640 1.00 22.94 141 LEU A N 1
ATOM 546 C CA . LEU A 1 77 ? 64.237 -10.481 114.795 1.00 19.97 141 LEU A CA 1
ATOM 547 C C . LEU A 1 77 ? 64.322 -11.521 113.693 1.00 23.11 141 LEU A C 1
ATOM 548 O O . LEU A 1 77 ? 65.395 -11.705 113.123 1.00 24.80 141 LEU A O 1
ATOM 553 N N . THR A 1 78 ? 63.199 -12.196 113.390 1.00 17.81 142 THR A N 1
ATOM 554 C CA . THR A 1 78 ? 63.113 -13.261 112.385 1.00 16.50 142 THR A CA 1
ATOM 555 C C . THR A 1 78 ? 61.667 -13.635 112.086 1.00 21.58 142 THR A C 1
ATOM 556 O O . THR A 1 78 ? 60.838 -13.630 113.003 1.00 22.58 142 THR A O 1
ATOM 560 N N . ARG A 1 79 ? 61.366 -13.986 110.807 1.00 18.79 143 ARG A N 1
ATOM 561 C CA . ARG A 1 79 ? 60.032 -14.426 110.403 1.00 18.46 143 ARG A CA 1
ATOM 562 C C . ARG A 1 79 ? 59.739 -15.793 111.009 1.00 23.39 143 ARG A C 1
ATOM 563 O O . ARG A 1 79 ? 58.652 -15.980 111.571 1.00 24.78 143 ARG A O 1
ATOM 571 N N . PHE A 1 80 ? 60.706 -16.732 110.902 1.00 19.81 144 PHE A N 1
ATOM 572 C CA . PHE A 1 80 ? 60.569 -18.086 111.453 1.00 19.90 144 PHE A CA 1
ATOM 573 C C . PHE A 1 80 ? 61.715 -18.452 112.379 1.00 24.30 144 PHE A C 1
ATOM 574 O O . PHE A 1 80 ? 62.815 -17.911 112.246 1.00 25.60 144 PHE A O 1
ATOM 582 N N . GLY A 1 81 ? 61.452 -19.391 113.280 1.00 20.49 145 GLY A N 1
ATOM 583 C CA . GLY A 1 81 ? 62.463 -19.897 114.193 1.00 20.03 145 GLY A CA 1
ATOM 584 C C . GLY A 1 81 ? 62.957 -18.961 115.272 1.00 21.79 145 GLY A C 1
ATOM 585 O O . GLY A 1 81 ? 64.123 -19.062 115.662 1.00 21.69 145 GLY A O 1
ATOM 586 N N . PHE A 1 82 ? 62.072 -18.093 115.812 1.00 18.61 146 PHE A N 1
ATOM 587 C CA . PHE A 1 82 ? 62.407 -17.183 116.912 1.00 18.64 146 PHE A CA 1
ATOM 588 C C . PHE A 1 82 ? 62.882 -17.980 118.116 1.00 22.83 146 PHE A C 1
ATOM 589 O O . PHE A 1 82 ? 63.821 -17.576 118.782 1.00 23.17 146 PHE A O 1
ATOM 597 N N . GLU A 1 83 ? 62.240 -19.117 118.370 1.00 22.41 147 GLU A N 1
ATOM 598 C CA . GLU A 1 83 ? 62.486 -20.016 119.497 1.00 24.59 147 GLU A CA 1
ATOM 599 C C . GLU A 1 83 ? 63.904 -20.541 119.524 1.00 28.86 147 GLU A C 1
ATOM 600 O O . GLU A 1 83 ? 64.463 -20.699 120.619 1.00 31.08 147 GLU A O 1
ATOM 606 N N . TYR A 1 84 ? 64.507 -20.757 118.321 1.00 23.42 148 TYR A N 1
ATOM 607 C CA . TYR A 1 84 ? 65.897 -21.220 118.176 1.00 22.87 148 TYR A CA 1
ATOM 608 C C . TYR A 1 84 ? 66.846 -20.086 118.566 1.00 24.70 148 TYR A C 1
ATOM 609 O O . TYR A 1 84 ? 67.807 -20.320 119.302 1.00 23.83 148 TYR A O 1
ATOM 618 N N . ILE A 1 85 ? 66.546 -18.843 118.1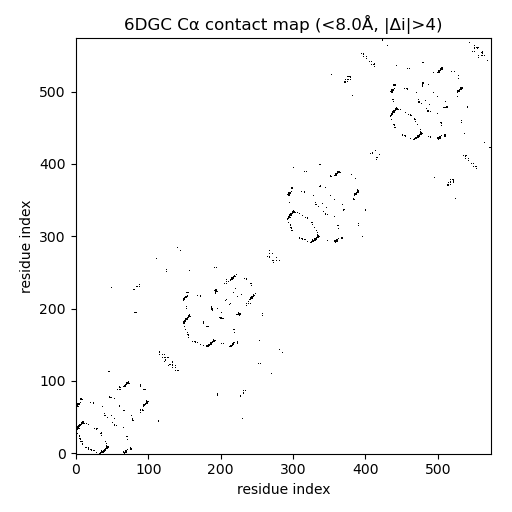02 1.00 20.21 149 ILE A N 1
ATOM 619 C CA . ILE A 1 85 ? 67.358 -17.656 118.423 1.00 19.61 149 ILE A CA 1
ATOM 620 C C . ILE A 1 85 ? 67.288 -17.415 119.922 1.00 27.60 149 ILE A C 1
ATOM 621 O O . ILE A 1 85 ? 68.329 -17.217 120.548 1.00 29.28 149 ILE A O 1
ATOM 626 N N . GLU A 1 86 ? 66.066 -17.522 120.497 1.00 25.49 150 GLU A N 1
ATOM 627 C CA . GLU A 1 86 ? 65.780 -17.383 121.926 1.00 27.00 150 GLU A CA 1
ATOM 628 C C . GLU A 1 86 ? 66.640 -18.364 122.713 1.00 31.83 150 GLU A C 1
ATOM 629 O O . GLU A 1 86 ? 67.231 -17.977 123.721 1.00 34.08 150 GLU A O 1
ATOM 635 N N . GLU A 1 87 ? 66.764 -19.604 122.213 1.00 26.54 151 GLU A N 1
ATOM 636 C CA . GLU A 1 87 ? 67.566 -20.646 122.853 1.00 27.60 151 GLU A CA 1
ATOM 637 C C . GLU A 1 87 ? 69.078 -20.360 122.753 1.00 31.23 151 GLU A C 1
ATOM 638 O O . GLU A 1 87 ? 69.803 -20.593 123.719 1.00 32.00 151 GLU A O 1
ATOM 644 N N . LEU A 1 88 ? 69.542 -19.850 121.591 1.00 25.70 152 LEU A N 1
ATOM 645 C CA . LEU A 1 88 ? 70.955 -19.536 121.360 1.00 25.38 152 LEU A CA 1
ATOM 646 C C . LEU A 1 88 ? 71.392 -18.447 122.328 1.00 30.60 152 LEU A C 1
ATOM 647 O O . LEU A 1 88 ? 72.435 -18.586 122.969 1.00 32.93 152 LEU A O 1
ATOM 652 N N . PHE A 1 89 ? 70.561 -17.393 122.462 1.00 25.50 153 PHE A N 1
ATOM 653 C CA . PHE A 1 89 ? 70.785 -16.240 123.332 1.00 26.68 153 PHE A CA 1
ATOM 654 C C . PHE A 1 89 ? 70.756 -16.619 124.794 1.00 34.53 153 PHE A C 1
ATOM 655 O O . PHE A 1 89 ? 71.714 -16.334 125.502 1.00 36.66 153 PHE A O 1
ATOM 663 N N . SER A 1 90 ? 69.712 -17.333 125.233 1.00 31.40 154 SER A N 1
ATOM 664 C CA . SER A 1 90 ? 69.577 -17.785 126.615 1.00 33.69 154 SER A CA 1
ATOM 665 C C . SER A 1 90 ? 70.771 -18.581 127.125 1.00 40.21 154 SER A C 1
ATOM 666 O O . SER A 1 90 ? 71.098 -18.452 128.291 1.00 43.17 154 SER A O 1
ATOM 669 N N . THR A 1 91 ? 71.427 -19.392 126.269 1.00 37.28 155 THR A N 1
ATOM 670 C CA . THR A 1 91 ? 72.607 -20.174 126.685 1.00 40.22 155 THR A CA 1
ATOM 671 C C . THR A 1 91 ? 73.779 -19.249 126.984 1.00 46.27 155 THR A C 1
ATOM 672 O O . THR A 1 91 ? 74.652 -19.617 127.783 1.00 49.35 155 THR A O 1
ATOM 676 N N . MET A 1 92 ? 73.759 -18.027 126.389 1.00 40.80 156 MET A N 1
ATOM 677 C CA . MET A 1 92 ? 74.753 -16.976 126.632 1.00 43.25 156 MET A CA 1
ATOM 678 C C . MET A 1 92 ? 74.266 -16.042 127.772 1.00 47.72 156 MET A C 1
ATOM 679 O O . MET A 1 92 ? 74.926 -15.049 128.075 1.00 50.22 156 MET A O 1
ATOM 683 N N . GLY A 1 93 ? 73.122 -16.379 128.382 1.00 41.45 157 GLY A N 1
ATOM 684 C CA . GLY A 1 93 ? 72.506 -15.621 129.471 1.00 41.72 157 GLY A CA 1
ATOM 685 C C . GLY A 1 93 ? 71.974 -14.270 129.034 1.00 42.02 157 GLY A C 1
ATOM 686 O O . GLY A 1 93 ? 71.971 -13.317 129.815 1.00 44.71 157 GLY A O 1
ATOM 687 N N . VAL A 1 94 ? 71.533 -14.178 127.774 1.00 32.58 158 VAL A N 1
ATOM 688 C CA . VAL A 1 94 ? 71.000 -12.969 127.167 1.00 29.88 158 VAL A CA 1
ATOM 689 C C . VAL A 1 94 ? 69.502 -13.159 127.005 1.00 33.23 158 VAL A C 1
ATOM 690 O O . VAL A 1 94 ? 69.063 -14.199 126.509 1.00 32.64 158 VAL A O 1
ATOM 694 N N . LYS A 1 95 ? 68.723 -12.170 127.459 1.00 31.21 159 LYS A N 1
ATOM 695 C CA . LYS A 1 95 ? 67.265 -12.163 127.377 1.00 30.26 159 LYS A CA 1
ATOM 696 C C . LYS A 1 95 ? 66.846 -11.323 126.185 1.00 34.76 159 LYS A C 1
ATOM 697 O O . LYS A 1 95 ? 67.517 -10.345 125.880 1.00 35.00 159 LYS A O 1
ATOM 703 N N . ILE A 1 96 ? 65.737 -11.693 125.516 1.00 31.73 160 ILE A N 1
ATOM 704 C CA . ILE A 1 96 ? 65.153 -10.885 124.442 1.00 30.67 160 ILE A CA 1
ATOM 705 C C . ILE A 1 96 ? 63.937 -10.161 125.054 1.00 35.81 160 ILE A C 1
ATOM 706 O O . ILE A 1 96 ? 63.002 -10.816 125.531 1.00 37.32 160 ILE A O 1
ATOM 711 N N . GLU A 1 97 ? 63.966 -8.825 125.070 1.00 30.97 161 GLU A N 1
ATOM 712 C CA . GLU A 1 97 ? 62.866 -8.036 125.588 1.00 31.64 161 GLU A CA 1
ATOM 713 C C . GLU A 1 97 ? 62.011 -7.532 124.401 1.00 32.07 161 GLU A C 1
ATOM 714 O O . GLU A 1 97 ? 62.487 -6.708 123.602 1.00 32.36 161 GLU A O 1
ATOM 716 N N . VAL A 1 98 ? 60.773 -8.074 124.256 1.00 27.77 162 VAL A N 1
ATOM 717 C CA . VAL A 1 98 ? 59.847 -7.679 123.192 1.00 27.40 162 VAL A CA 1
ATOM 718 C C . VAL A 1 98 ? 58.858 -6.591 123.717 1.00 35.37 162 VAL A C 1
ATOM 719 O O . VAL A 1 98 ? 57.920 -6.906 124.454 1.00 37.45 162 VAL A O 1
ATOM 723 N N . VAL A 1 99 ? 59.092 -5.308 123.351 1.00 33.82 163 VAL A N 1
ATOM 724 C CA . VAL A 1 99 ? 58.293 -4.167 123.811 1.00 36.69 163 VAL A CA 1
ATOM 725 C C . VAL A 1 99 ? 56.781 -4.342 123.522 1.00 41.15 163 VAL A C 1
ATOM 726 O O . VAL A 1 99 ? 55.992 -4.068 124.424 1.00 43.99 163 VAL A O 1
ATOM 728 N N . PHE A 1 100 ? 56.387 -4.895 122.345 1.00 35.90 164 PHE A N 1
ATOM 729 C CA . PHE A 1 100 ? 54.970 -5.044 121.954 1.00 36.98 164 PHE A CA 1
ATOM 730 C C . PHE A 1 100 ? 54.431 -6.458 121.674 1.00 45.38 164 PHE A C 1
ATOM 731 O O . PHE A 1 100 ? 55.156 -7.361 121.227 1.00 43.67 164 PHE A O 1
ATOM 739 N N . GLY A 1 101 ? 53.098 -6.570 121.757 1.00 47.49 165 GLY A N 1
ATOM 740 C CA . GLY A 1 101 ? 52.374 -7.809 121.486 1.00 47.88 165 GLY A CA 1
ATOM 741 C C . GLY A 1 101 ? 51.613 -7.878 120.175 1.00 55.22 165 GLY A C 1
ATOM 742 O O . GLY A 1 101 ? 52.191 -7.709 119.102 1.00 51.17 165 GLY A O 1
ATOM 743 N N . GLU A 1 102 ? 50.294 -8.143 120.269 1.00 60.45 166 GLU A N 1
ATOM 744 C CA . GLU A 1 102 ? 49.343 -8.322 119.151 1.00 64.33 166 GLU A CA 1
ATOM 745 C C . GLU A 1 102 ? 48.970 -6.999 118.444 1.00 74.97 166 GLU A C 1
ATOM 746 O O . GLU A 1 102 ? 47.918 -6.908 117.787 1.00 76.42 166 GLU A O 1
ATOM 748 N N . GLU A 1 103 ? 49.909 -6.027 118.498 1.00 75.02 167 GLU A N 1
ATOM 749 C CA . GLU A 1 103 ? 49.822 -4.666 117.947 1.00 79.21 167 GLU A CA 1
ATOM 750 C C . GLU A 1 103 ? 50.059 -4.521 116.379 1.00 84.17 167 GLU A C 1
ATOM 751 O O . GLU A 1 103 ? 49.606 -3.492 115.843 1.00 86.93 167 GLU A O 1
ATOM 753 N N . PRO A 1 104 ? 50.713 -5.464 115.619 1.00 77.39 168 PRO A N 1
ATOM 754 C CA . PRO A 1 104 ? 50.892 -5.231 114.170 1.00 78.01 168 PRO A CA 1
ATOM 755 C C . PRO A 1 104 ? 49.651 -4.661 113.449 1.00 86.99 168 PRO A C 1
ATOM 756 O O . PRO A 1 104 ? 48.566 -5.245 113.568 1.00 88.20 168 PRO A O 1
ATOM 760 N N . LYS A 1 105 ? 49.785 -3.511 112.744 1.00 85.62 169 LYS A N 1
ATOM 761 C CA . LYS A 1 105 ? 48.622 -2.919 112.051 1.00 89.71 169 LYS A CA 1
ATOM 762 C C . LYS A 1 105 ? 48.810 -2.712 110.541 1.00 93.32 169 LYS A C 1
ATOM 763 O O . LYS A 1 105 ? 47.852 -2.859 109.774 1.00 94.72 169 LYS A O 1
ATOM 765 N N . ASP A 1 106 ? 50.028 -2.326 110.135 1.00 87.92 170 ASP A N 1
ATOM 766 C CA . ASP A 1 106 ? 50.398 -2.070 108.745 1.00 88.96 170 ASP A CA 1
ATOM 767 C C . ASP A 1 106 ? 51.072 -3.296 108.167 1.00 87.69 170 ASP A C 1
ATOM 768 O O . ASP A 1 106 ? 51.136 -3.433 106.942 1.00 89.16 170 ASP A O 1
ATOM 770 N N . ALA A 1 107 ? 51.555 -4.195 109.064 1.00 77.90 171 ALA A N 1
ATOM 771 C CA . ALA A 1 107 ? 52.287 -5.444 108.820 1.00 72.78 171 ALA A CA 1
ATOM 772 C C . ALA A 1 107 ? 51.782 -6.315 107.650 1.00 76.82 171 ALA A C 1
ATOM 773 O O . ALA A 1 107 ? 52.555 -7.118 107.119 1.00 75.49 171 ALA A O 1
ATOM 775 N N . THR A 1 108 ? 50.506 -6.144 107.244 1.00 74.60 172 THR A N 1
ATOM 776 C CA . THR A 1 108 ? 49.843 -6.855 106.145 1.00 74.59 172 THR A CA 1
ATOM 777 C C . THR A 1 108 ? 50.666 -6.799 104.833 1.00 76.85 172 THR A C 1
ATOM 778 O O . THR A 1 108 ? 50.695 -7.802 104.123 1.00 75.76 172 THR A O 1
ATOM 782 N N . GLN A 1 109 ? 51.377 -5.681 104.546 1.00 73.06 173 GLN A N 1
ATOM 783 C CA . GLN A 1 109 ? 52.196 -5.607 103.327 1.00 72.99 173 GLN A CA 1
ATOM 784 C C . GLN A 1 109 ? 53.474 -6.460 103.419 1.00 67.84 173 GLN A C 1
ATOM 785 O O . GLN A 1 109 ? 53.908 -7.023 102.417 1.00 67.41 173 GLN A O 1
ATOM 787 N N . GLU A 1 110 ? 54.060 -6.570 104.613 1.00 58.41 174 GLU A N 1
ATOM 788 C CA . GLU A 1 110 ? 55.260 -7.385 104.840 1.00 54.13 174 GLU A CA 1
ATOM 789 C C . GLU A 1 110 ? 54.896 -8.877 104.877 1.00 53.73 174 GLU A C 1
ATOM 790 O O . GLU A 1 110 ? 55.664 -9.708 104.390 1.00 52.08 174 GLU A O 1
ATOM 796 N N . LEU A 1 111 ? 53.725 -9.206 105.452 1.00 47.69 175 LEU A N 1
ATOM 797 C CA . LEU A 1 111 ? 53.224 -10.569 105.541 1.00 44.69 175 LEU A CA 1
ATOM 798 C C . LEU A 1 111 ? 52.911 -11.127 104.154 1.00 49.57 175 LEU A C 1
ATOM 799 O O . LEU A 1 111 ? 53.196 -12.296 103.905 1.00 47.23 175 LEU A O 1
ATOM 804 N N . VAL A 1 112 ? 52.317 -10.308 103.258 1.00 50.05 176 VAL A N 1
ATOM 805 C CA . VAL A 1 112 ? 51.981 -10.759 101.901 1.00 52.57 176 VAL A CA 1
ATOM 806 C C . VAL A 1 112 ? 53.246 -10.904 101.046 1.00 58.12 176 VAL A C 1
ATOM 807 O O . VAL A 1 112 ? 53.302 -11.824 100.227 1.00 58.65 176 VAL A O 1
ATOM 811 N N . GLU A 1 113 ? 54.256 -10.012 101.242 1.00 54.36 177 GLU A N 1
ATOM 812 C CA . GLU A 1 113 ? 55.507 -10.058 100.482 1.00 54.59 177 GLU A CA 1
ATOM 813 C C . GLU A 1 113 ? 56.278 -11.324 100.844 1.00 54.63 177 GLU A C 1
ATOM 814 O O . GLU A 1 113 ? 56.747 -12.024 99.936 1.00 55.79 177 GLU A O 1
ATOM 816 N N . ASP A 1 114 ? 56.323 -11.657 102.164 1.00 45.85 178 ASP A N 1
ATOM 817 C CA . ASP A 1 114 ? 56.961 -12.853 102.705 1.00 41.28 178 ASP A CA 1
ATOM 818 C C . ASP A 1 114 ? 56.224 -14.089 102.287 1.00 44.73 178 ASP A C 1
ATOM 819 O O . ASP A 1 114 ? 56.869 -15.075 101.962 1.00 44.86 178 ASP A O 1
ATOM 824 N N . LEU A 1 115 ? 54.887 -14.038 102.228 1.00 41.62 179 LEU A N 1
ATOM 825 C CA . LEU A 1 115 ? 54.080 -15.185 101.812 1.00 41.70 179 LEU A CA 1
ATOM 826 C C . LEU A 1 115 ? 54.308 -15.569 100.353 1.00 48.65 179 LEU A C 1
ATOM 827 O O . LEU A 1 115 ? 54.329 -16.761 100.050 1.00 48.60 179 LEU A O 1
ATOM 832 N N . ILE A 1 116 ? 54.526 -14.575 99.464 1.00 47.78 180 ILE A N 1
ATOM 833 C CA . ILE A 1 116 ? 54.787 -14.813 98.040 1.00 50.54 180 ILE A CA 1
ATOM 834 C C . ILE A 1 116 ? 56.122 -15.540 97.893 1.00 53.11 180 ILE A C 1
ATOM 835 O O . ILE A 1 116 ? 56.181 -16.567 97.205 1.00 53.87 180 ILE A O 1
ATOM 840 N N . SER A 1 117 ? 57.174 -15.048 98.584 1.00 46.40 181 SER A N 1
ATOM 841 C CA . SER A 1 117 ? 58.507 -15.665 98.527 1.00 44.14 181 SER A CA 1
ATOM 842 C C . SER A 1 117 ? 58.506 -17.111 99.005 1.00 42.13 181 SER A C 1
ATOM 843 O O . SER A 1 117 ? 59.181 -17.962 98.388 1.00 41.38 181 SER A O 1
ATOM 846 N N . ILE A 1 118 ? 57.702 -17.388 100.081 1.00 34.39 182 ILE A N 1
ATOM 847 C CA . ILE A 1 118 ? 57.557 -18.736 100.652 1.00 31.15 182 ILE A CA 1
ATOM 848 C C . ILE A 1 118 ? 56.935 -19.676 99.579 1.00 32.72 182 ILE A C 1
ATOM 849 O O . ILE A 1 118 ? 57.517 -20.719 99.257 1.00 29.71 182 ILE A O 1
ATOM 854 N N . ILE A 1 119 ? 55.786 -19.257 99.004 1.00 30.13 183 ILE A N 1
ATOM 855 C CA . ILE A 1 119 ? 55.069 -20.002 97.971 1.00 32.47 183 ILE A CA 1
ATOM 856 C C . ILE A 1 119 ? 55.969 -20.208 96.737 1.00 39.36 183 ILE A C 1
ATOM 857 O O . ILE A 1 119 ? 55.983 -21.321 96.218 1.00 40.40 183 ILE A O 1
ATOM 862 N N . THR A 1 120 ? 56.768 -19.180 96.323 1.00 37.08 184 THR A N 1
ATOM 863 C CA . THR A 1 120 ? 57.715 -19.275 95.198 1.00 40.13 184 THR A CA 1
ATOM 864 C C . THR A 1 120 ? 58.805 -20.324 95.460 1.00 44.09 184 THR A C 1
ATOM 865 O O . THR A 1 120 ? 59.083 -21.144 94.576 1.00 46.51 184 THR A O 1
ATOM 868 N N . SER A 1 121 ? 59.415 -20.304 96.674 1.00 37.57 185 SER A N 1
ATOM 869 C CA . SER A 1 121 ? 60.454 -21.263 97.028 1.00 36.79 185 SER A CA 1
ATOM 870 C C . SER A 1 121 ? 59.881 -22.693 97.078 1.00 43.57 185 SER A C 1
ATOM 871 O O . SER A 1 121 ? 60.425 -23.586 96.416 1.00 46.67 185 SER A O 1
ATOM 874 N N . PHE A 1 122 ? 58.757 -22.887 97.820 1.00 38.54 186 PHE A N 1
ATOM 875 C CA . PHE A 1 122 ? 58.045 -24.161 97.956 1.00 38.64 186 PHE A CA 1
ATOM 876 C C . PHE A 1 122 ? 57.596 -24.702 96.594 1.00 47.39 186 PHE A C 1
ATOM 877 O O . PHE A 1 122 ? 57.729 -25.901 96.369 1.00 48.78 186 PHE A O 1
ATOM 885 N N . ALA A 1 123 ? 57.108 -23.828 95.674 1.00 46.01 187 ALA A N 1
ATOM 886 C CA . ALA A 1 123 ? 56.697 -24.229 94.316 1.00 50.50 187 ALA A CA 1
ATOM 887 C C . ALA A 1 123 ? 57.867 -24.846 93.553 1.00 54.63 187 ALA A C 1
ATOM 888 O O . ALA A 1 123 ? 57.689 -25.826 92.837 1.00 55.64 187 ALA A O 1
ATOM 890 N N . GLY A 1 124 ? 59.055 -24.280 93.759 1.00 50.36 188 GLY A N 1
ATOM 891 C CA . GLY A 1 124 ? 60.291 -24.783 93.189 1.00 52.06 188 GLY A CA 1
ATOM 892 C C . GLY A 1 124 ? 60.630 -26.139 93.766 1.00 54.33 188 GLY A C 1
ATOM 893 O O . GLY A 1 124 ? 60.964 -27.061 93.023 1.00 57.50 188 GLY A O 1
ATOM 894 N N . LYS A 1 125 ? 60.511 -26.281 95.099 1.00 46.25 189 LYS A N 1
ATOM 895 C CA . LYS A 1 125 ? 60.774 -27.540 95.798 1.00 44.71 189 LYS A CA 1
ATOM 896 C C . LYS A 1 125 ? 59.780 -28.657 95.363 1.00 52.42 189 LYS A C 1
ATOM 897 O O . LYS A 1 125 ? 60.203 -29.797 95.145 1.00 54.96 189 LYS A O 1
ATOM 899 N N . ILE A 1 126 ? 58.493 -28.300 95.164 1.00 48.90 190 ILE A N 1
ATOM 900 C CA . ILE A 1 126 ? 57.418 -29.220 94.777 1.00 51.18 190 ILE A CA 1
ATOM 901 C C . ILE A 1 126 ? 57.455 -29.585 93.290 1.00 59.93 190 ILE A C 1
ATOM 902 O O . ILE A 1 126 ? 57.389 -30.770 92.965 1.00 61.81 190 ILE A O 1
ATOM 907 N N . TYR A 1 127 ? 57.533 -28.579 92.396 1.00 59.38 191 TYR A N 1
ATOM 908 C CA . TYR A 1 127 ? 57.457 -28.763 90.938 1.00 65.04 191 TYR A CA 1
ATOM 909 C C . TYR A 1 127 ? 58.788 -28.632 90.168 1.00 73.63 191 TYR A C 1
ATOM 910 O O . TYR A 1 127 ? 58.960 -29.297 89.155 1.00 77.60 191 TYR A O 1
ATOM 919 N N . GLY A 1 128 ? 59.694 -27.787 90.640 1.00 70.49 192 GLY A N 1
ATOM 920 C CA . GLY A 1 128 ? 60.984 -27.537 90.000 1.00 73.82 192 GLY A CA 1
ATOM 921 C C . GLY A 1 128 ? 61.327 -26.060 90.009 1.00 78.91 192 GLY A C 1
ATOM 922 O O . GLY A 1 128 ? 60.488 -25.232 89.628 1.00 80.24 192 GLY A O 1
ATOM 923 N N . MET A 1 129 ? 62.565 -25.718 90.461 1.00 74.20 193 MET A N 1
ATOM 924 C CA . MET A 1 129 ? 63.075 -24.337 90.585 1.00 73.35 193 MET A CA 1
ATOM 925 C C . MET A 1 129 ? 62.976 -23.509 89.271 1.00 81.86 193 MET A C 1
ATOM 926 O O . MET A 1 129 ? 62.956 -22.271 89.335 1.00 82.38 193 MET A O 1
ATOM 928 N N . ARG A 1 130 ? 62.867 -24.191 88.107 1.00 81.00 194 ARG A N 1
ATOM 929 C CA . ARG A 1 130 ? 62.703 -23.564 86.801 1.00 86.33 194 ARG A CA 1
ATOM 930 C C . ARG A 1 130 ? 61.627 -24.334 85.987 1.00 94.81 194 ARG A C 1
ATOM 931 O O . ARG A 1 130 ? 61.770 -24.524 84.770 1.00 101.84 194 ARG A O 1
ATOM 933 N N . SER A 1 131 ? 60.537 -24.768 86.677 1.00 86.68 195 SER A N 1
ATOM 934 C CA . SER A 1 131 ? 59.429 -25.529 86.081 1.00 89.05 195 SER A CA 1
ATOM 935 C C . SER A 1 131 ? 58.241 -24.679 85.669 1.00 95.80 195 SER A C 1
ATOM 936 O O . SER A 1 131 ? 58.080 -23.573 86.185 1.00 92.69 195 SER A O 1
ATOM 938 N N . HIS A 1 132 ? 57.395 -25.210 84.746 1.00 98.49 196 HIS A N 1
ATOM 939 C CA . HIS A 1 132 ? 56.189 -24.538 84.239 1.00 101.97 196 HIS A CA 1
ATOM 940 C C . HIS A 1 132 ? 55.066 -24.484 85.286 1.00 101.68 196 HIS A C 1
ATOM 941 O O . HIS A 1 132 ? 54.449 -23.432 85.465 1.00 100.70 196 HIS A O 1
ATOM 943 N N . LYS A 1 133 ? 54.824 -25.608 85.990 1.00 95.55 197 LYS A N 1
ATOM 944 C CA . LYS A 1 133 ? 53.812 -25.715 87.046 1.00 91.37 197 LYS A CA 1
ATOM 945 C C . LYS A 1 133 ? 54.089 -24.768 88.252 1.00 88.92 197 LYS A C 1
ATOM 946 O O . LYS A 1 133 ? 53.139 -24.321 88.901 1.00 85.91 197 LYS A O 1
ATOM 948 N N . LYS A 1 134 ? 55.386 -24.454 88.526 1.00 83.36 198 LYS A N 1
ATOM 949 C CA . LYS A 1 134 ? 55.822 -23.525 89.579 1.00 78.29 198 LYS A CA 1
ATOM 950 C C . LYS A 1 134 ? 55.297 -22.137 89.250 1.00 83.90 198 LYS A C 1
ATOM 951 O O . LYS A 1 134 ? 54.730 -21.485 90.123 1.00 80.67 198 LYS A O 1
ATOM 953 N N . THR A 1 135 ? 55.443 -21.712 87.975 1.00 85.67 199 THR A N 1
ATOM 954 C CA . THR A 1 135 ? 54.978 -20.426 87.444 1.00 88.68 199 THR A CA 1
ATOM 955 C C . THR A 1 135 ? 53.450 -20.334 87.546 1.00 92.97 199 THR A C 1
ATOM 956 O O . THR A 1 135 ? 52.929 -19.278 87.913 1.00 92.44 199 THR A O 1
ATOM 960 N N . VAL A 1 136 ? 52.750 -21.459 87.262 1.00 89.78 200 VAL A N 1
ATOM 961 C CA . VAL A 1 136 ? 51.286 -21.604 87.313 1.00 90.17 200 VAL A CA 1
ATOM 962 C C . VAL A 1 136 ? 50.752 -21.246 88.716 1.00 87.04 200 VAL A C 1
ATOM 963 O O . VAL A 1 136 ? 49.859 -20.397 88.833 1.00 88.31 200 VAL A O 1
ATOM 967 N N . LEU A 1 137 ? 51.326 -21.872 89.768 1.00 75.53 201 LEU A N 1
ATOM 968 C CA . LEU A 1 137 ? 50.924 -21.654 91.155 1.00 69.11 201 LEU A CA 1
ATOM 969 C C . LEU A 1 137 ? 51.228 -20.240 91.646 1.00 70.78 201 LEU A C 1
ATOM 970 O O . LEU A 1 137 ? 50.366 -19.626 92.278 1.00 69.88 201 LEU A O 1
ATOM 975 N N . VAL A 1 138 ? 52.430 -19.720 91.344 1.00 66.65 202 VAL A N 1
ATOM 976 C CA . VAL A 1 138 ? 52.853 -18.395 91.808 1.00 65.04 202 VAL A CA 1
ATOM 977 C C . VAL A 1 138 ? 52.076 -17.266 91.107 1.00 74.00 202 VAL A C 1
ATOM 978 O O . VAL A 1 138 ? 51.795 -16.256 91.764 1.00 72.98 202 VAL A O 1
ATOM 982 N N . GLN A 1 139 ? 51.707 -17.442 89.807 1.00 74.71 203 GLN A N 1
ATOM 983 C CA . GLN A 1 139 ? 50.934 -16.442 89.070 1.00 79.17 203 GLN A CA 1
ATOM 984 C C . GLN A 1 139 ? 49.487 -16.453 89.558 1.00 81.26 203 GLN A C 1
ATOM 985 O O . GLN A 1 139 ? 48.858 -15.398 89.627 1.00 83.05 203 GLN A O 1
ATOM 987 N N . GLY A 1 140 ? 49.000 -17.641 89.922 1.00 74.30 204 GLY A N 1
ATOM 988 C CA . GLY A 1 140 ? 47.653 -17.857 90.434 1.00 73.56 204 GLY A CA 1
ATOM 989 C C . GLY A 1 140 ? 47.434 -17.288 91.822 1.00 71.32 204 GLY A C 1
ATOM 990 O O . GLY A 1 140 ? 46.424 -16.619 92.064 1.00 72.89 204 GLY A O 1
ATOM 991 N N . VAL A 1 141 ? 48.381 -17.556 92.743 1.00 61.06 205 VAL A N 1
ATOM 992 C CA . VAL A 1 141 ? 48.352 -17.076 94.132 1.00 56.06 205 VAL A CA 1
ATOM 993 C C . VAL A 1 141 ? 48.406 -15.540 94.180 1.00 62.61 205 VAL A C 1
ATOM 994 O O . VAL A 1 141 ? 47.651 -14.928 94.945 1.00 61.91 205 VAL A O 1
ATOM 998 N N . LYS A 1 142 ? 49.260 -14.930 93.329 1.00 61.75 206 LYS A N 1
ATOM 999 C CA . LYS A 1 142 ? 49.401 -13.478 93.188 1.00 64.03 206 LYS A CA 1
ATOM 1000 C C . LYS A 1 142 ? 48.079 -12.847 92.732 1.00 73.79 206 LYS A C 1
ATOM 1001 O O . LYS A 1 142 ? 47.696 -11.791 93.245 1.00 73.95 206 LYS A O 1
ATOM 1007 N N . LYS A 1 143 ? 47.371 -13.522 91.797 1.00 75.06 207 LYS A N 1
ATOM 1008 C CA . LYS A 1 143 ? 46.066 -13.109 91.277 1.00 80.98 207 LYS A CA 1
ATOM 1009 C C . LYS A 1 143 ? 44.971 -13.296 92.336 1.00 84.76 207 LYS A C 1
ATOM 1010 O O . LYS A 1 143 ? 44.074 -12.454 92.436 1.00 88.78 207 LYS A O 1
ATOM 1012 N N . LEU A 1 144 ? 45.055 -14.390 93.132 1.00 76.48 208 LEU A N 1
ATOM 1013 C CA . LEU A 1 144 ? 44.105 -14.716 94.205 1.00 74.15 208 LEU A CA 1
ATOM 1014 C C . LEU A 1 144 ? 44.181 -13.702 95.372 1.00 77.68 208 LEU A C 1
ATOM 1015 O O . LEU A 1 144 ? 43.151 -13.384 95.983 1.00 79.09 208 LEU A O 1
ATOM 1020 N N . ILE A 1 145 ? 45.399 -13.160 95.625 1.00 71.32 209 ILE A N 1
ATOM 1021 C CA . ILE A 1 145 ? 45.643 -12.178 96.676 1.00 68.88 209 ILE A CA 1
ATOM 1022 C C . ILE A 1 145 ? 44.939 -10.857 96.369 1.00 79.87 209 ILE A C 1
ATOM 1023 O O . ILE A 1 145 ? 44.223 -10.359 97.244 1.00 79.26 209 ILE A O 1
ATOM 1028 N N . GLY A 1 146 ? 45.091 -10.344 95.141 1.00 83.50 210 GLY A N 1
ATOM 1029 C CA . GLY A 1 146 ? 44.435 -9.112 94.687 1.00 90.27 210 GLY A CA 1
ATOM 1030 C C . GLY A 1 146 ? 43.006 -9.008 95.192 1.00 97.07 210 GLY A C 1
ATOM 1031 O O . GLY A 1 146 ? 42.686 -8.106 95.978 1.00 96.60 210 GLY A O 1
ATOM 1032 N N . GLU A 1 147 ? 42.189 -10.034 94.834 1.00 95.05 211 GLU A N 1
ATOM 1033 C CA . GLU A 1 147 ? 40.803 -10.269 95.256 1.00 116.94 211 GLU A CA 1
ATOM 1034 C C . GLU A 1 147 ? 40.725 -10.417 96.805 1.00 148.67 211 GLU A C 1
ATOM 1035 O O . GLU A 1 147 ? 41.355 -11.296 97.415 1.00 97.31 211 GLU A O 1
ATOM 1041 N N . ILE B 1 1 ? 84.035 -40.325 118.277 1.00 86.81 65 ILE B N 1
ATOM 1042 C CA . ILE B 1 1 ? 83.234 -39.121 118.068 1.00 80.30 65 ILE B CA 1
ATOM 1043 C C . ILE B 1 1 ? 81.764 -39.356 118.461 1.00 82.74 65 ILE B C 1
ATOM 1044 O O . ILE B 1 1 ? 80.952 -39.697 117.598 1.00 82.64 65 ILE B O 1
ATOM 1046 N N . ARG B 1 2 ? 81.440 -39.171 119.775 1.00 77.54 66 ARG B N 1
ATOM 1047 C CA . ARG B 1 2 ? 80.112 -39.319 120.402 1.00 75.00 66 ARG B CA 1
ATOM 1048 C C . ARG B 1 2 ? 79.020 -38.675 119.513 1.00 72.05 66 ARG B C 1
ATOM 1049 O O . ARG B 1 2 ? 79.159 -37.513 119.147 1.00 67.23 66 ARG B O 1
ATOM 1051 N N . ALA B 1 3 ? 78.003 -39.462 119.086 1.00 68.42 67 ALA B N 1
ATOM 1052 C CA . ALA B 1 3 ? 76.950 -39.017 118.157 1.00 63.39 67 ALA B CA 1
ATOM 1053 C C . ALA B 1 3 ? 75.530 -39.210 118.668 1.00 63.60 67 ALA B C 1
ATOM 1054 O O . ALA B 1 3 ? 75.257 -40.169 119.384 1.00 66.70 67 ALA B O 1
ATOM 1056 N N . VAL B 1 4 ? 74.624 -38.289 118.282 1.00 54.05 68 VAL B N 1
ATOM 1057 C CA . VAL B 1 4 ? 73.203 -38.302 118.645 1.00 52.11 68 VAL B CA 1
ATOM 1058 C C . VAL B 1 4 ? 72.366 -38.340 117.369 1.00 54.00 68 VAL B C 1
ATOM 1059 O O . VAL B 1 4 ? 72.560 -37.521 116.466 1.00 51.33 68 VAL B O 1
ATOM 1063 N N . ILE B 1 5 ? 71.478 -39.322 117.272 1.00 52.62 69 ILE B N 1
ATOM 1064 C CA . ILE B 1 5 ? 70.679 -39.475 116.074 1.00 52.20 69 ILE B CA 1
ATOM 1065 C C . ILE B 1 5 ? 69.363 -38.712 116.182 1.00 54.84 69 ILE B C 1
ATOM 1066 O O . ILE B 1 5 ? 68.596 -38.957 117.112 1.00 57.87 69 ILE B O 1
ATOM 1071 N N . TYR B 1 6 ? 69.101 -37.793 115.235 1.00 45.53 70 TYR B N 1
ATOM 1072 C CA . TYR B 1 6 ? 67.807 -37.130 115.151 1.00 42.32 70 TYR B CA 1
ATOM 1073 C C . TYR B 1 6 ? 67.043 -37.614 113.897 1.00 53.03 70 TYR B C 1
ATOM 1074 O O . TYR B 1 6 ? 67.537 -37.501 112.763 1.00 53.53 70 TYR B O 1
ATOM 1083 N N . ALA B 1 7 ? 65.856 -38.194 114.117 1.00 53.28 71 ALA B N 1
ATOM 1084 C CA . ALA B 1 7 ? 64.998 -38.692 113.049 1.00 55.25 71 ALA B CA 1
ATOM 1085 C C . ALA B 1 7 ? 63.627 -38.092 113.205 1.00 58.99 71 ALA B C 1
ATOM 1086 O O . ALA B 1 7 ? 63.180 -37.898 114.339 1.00 59.30 71 ALA B O 1
ATOM 1088 N N . ARG B 1 8 ? 62.949 -37.797 112.080 1.00 54.61 72 ARG B N 1
ATOM 1089 C CA . ARG B 1 8 ? 61.621 -37.199 112.114 1.00 53.52 72 ARG B CA 1
ATOM 1090 C C . ARG B 1 8 ? 60.790 -37.560 110.895 1.00 61.42 72 ARG B C 1
ATOM 1091 O O . ARG B 1 8 ? 61.306 -37.605 109.772 1.00 60.74 72 ARG B O 1
ATOM 1099 N N . VAL B 1 9 ? 59.484 -37.801 111.137 1.00 61.65 73 VAL B N 1
ATOM 1100 C CA . VAL B 1 9 ? 58.438 -38.085 110.149 1.00 63.53 73 VAL B CA 1
ATOM 1101 C C . VAL B 1 9 ? 57.262 -37.182 110.509 1.00 68.52 73 VAL B C 1
ATOM 1102 O O . VAL B 1 9 ? 57.038 -36.916 111.694 1.00 66.93 73 VAL B O 1
ATOM 1104 N N . SER B 1 10 ? 56.544 -36.670 109.499 1.00 67.90 74 SER B N 1
ATOM 1105 C CA . SER B 1 10 ? 55.409 -35.767 109.737 1.00 68.39 74 SER B CA 1
ATOM 1106 C C . SER B 1 10 ? 54.141 -36.454 110.243 1.00 77.83 74 SER B C 1
ATOM 1107 O O . SER B 1 10 ? 53.495 -35.942 111.162 1.00 77.75 74 SER B O 1
ATOM 1110 N N . SER B 1 11 ? 53.793 -37.606 109.639 1.00 79.01 75 SER B N 1
ATOM 1111 C CA . SER B 1 11 ? 52.574 -38.368 109.915 1.00 84.27 75 SER B CA 1
ATOM 1112 C C . SER B 1 11 ? 52.760 -39.648 110.735 1.00 92.62 75 SER B C 1
ATOM 1113 O O . SER B 1 11 ? 53.852 -40.220 110.755 1.00 92.33 75 SER B O 1
ATOM 1116 N N . SER B 1 12 ? 51.662 -40.107 111.386 1.00 93.62 76 SER B N 1
ATOM 1117 C CA . SER B 1 12 ? 51.610 -41.340 112.184 1.00 99.15 76 SER B CA 1
ATOM 1118 C C . SER B 1 12 ? 51.746 -42.578 111.285 1.00 105.14 76 SER B C 1
ATOM 1119 O O . SER B 1 12 ? 52.328 -43.580 111.708 1.00 108.19 76 SER B O 1
ATOM 1122 N N . ASP B 1 13 ? 51.208 -42.491 110.045 1.00 100.08 77 ASP B N 1
ATOM 1123 C CA . ASP B 1 13 ? 51.241 -43.531 109.013 1.00 103.15 77 ASP B CA 1
ATOM 1124 C C . ASP B 1 13 ? 52.681 -43.856 108.581 1.00 104.39 77 ASP B C 1
ATOM 1125 O O . ASP B 1 13 ? 52.989 -45.014 108.272 1.00 109.04 77 ASP B O 1
ATOM 1127 N N . GLN B 1 14 ? 53.565 -42.832 108.608 1.00 93.27 78 GLN B N 1
ATOM 1128 C CA . GLN B 1 14 ? 54.978 -42.918 108.235 1.00 90.30 78 GLN B CA 1
ATOM 1129 C C . GLN B 1 14 ? 55.892 -43.510 109.351 1.00 93.55 78 GLN B C 1
ATOM 1130 O O . GLN B 1 14 ? 57.118 -43.505 109.191 1.00 90.98 78 GLN B O 1
ATOM 1132 N N . LYS B 1 15 ? 55.299 -44.064 110.444 1.00 92.45 79 LYS B N 1
ATOM 1133 C CA . LYS B 1 15 ? 56.014 -44.662 111.584 1.00 93.84 79 LYS B CA 1
ATOM 1134 C C . LYS B 1 15 ? 57.085 -45.685 111.186 1.00 100.92 79 LYS B C 1
ATOM 1135 O O . LYS B 1 15 ? 58.123 -45.750 111.848 1.00 99.98 79 LYS B O 1
ATOM 1137 N N . GLU B 1 16 ? 56.834 -46.460 110.091 1.00 100.74 80 GLU B N 1
ATOM 1138 C CA . GLU B 1 16 ? 57.741 -47.469 109.526 1.00 104.39 80 GLU B CA 1
ATOM 1139 C C . GLU B 1 16 ? 58.958 -46.840 108.841 1.00 100.64 80 GLU B C 1
ATOM 1140 O O . GLU B 1 16 ? 60.060 -47.380 108.938 1.00 102.28 80 GLU B O 1
ATOM 1142 N N . ASP B 1 17 ? 58.760 -45.702 108.152 1.00 89.84 81 ASP B N 1
ATOM 1143 C CA . ASP B 1 17 ? 59.835 -44.973 107.474 1.00 83.92 81 ASP B CA 1
ATOM 1144 C C . ASP B 1 17 ? 60.803 -44.284 108.472 1.00 79.47 81 ASP B C 1
ATOM 1145 O O . ASP B 1 17 ? 61.978 -44.110 108.135 1.00 77.02 81 ASP B O 1
ATOM 1147 N N . LEU B 1 18 ? 60.319 -43.940 109.703 1.00 72.22 82 LEU B N 1
ATOM 1148 C CA . LEU B 1 18 ? 61.131 -43.323 110.764 1.00 67.91 82 LEU B CA 1
ATOM 1149 C C . LEU B 1 18 ? 62.094 -44.359 111.323 1.00 78.90 82 LEU B C 1
ATOM 1150 O O . LEU B 1 18 ? 63.262 -44.038 111.528 1.00 77.11 82 LEU B O 1
ATOM 1152 N N . GLU B 1 19 ? 61.626 -45.607 111.542 1.00 83.19 83 GLU B N 1
ATOM 1153 C CA . GLU B 1 19 ? 62.493 -46.671 112.040 1.00 89.55 83 GLU B CA 1
ATOM 1154 C C . GLU B 1 19 ? 63.595 -47.011 111.026 1.00 97.10 83 GLU B C 1
ATOM 1155 O O . GLU B 1 19 ? 64.716 -47.315 111.450 1.00 99.57 83 GLU B O 1
ATOM 1157 N N . ARG B 1 20 ? 63.300 -46.905 109.701 1.00 92.89 84 ARG B N 1
ATOM 1158 C CA . ARG B 1 20 ? 64.275 -47.137 108.625 1.00 94.40 84 ARG B CA 1
ATOM 1159 C C . ARG B 1 20 ? 65.342 -46.027 108.634 1.00 91.94 84 ARG B C 1
ATOM 1160 O O . ARG B 1 20 ? 66.521 -46.328 108.417 1.00 93.76 84 ARG B O 1
ATOM 1168 N N . GLN B 1 21 ? 64.925 -44.758 108.905 1.00 80.63 85 GLN B N 1
ATOM 1169 C CA . GLN B 1 21 ? 65.808 -43.587 108.990 1.00 74.69 85 GLN B CA 1
ATOM 1170 C C . GLN B 1 21 ? 66.805 -43.789 110.154 1.00 78.85 85 GLN B C 1
ATOM 1171 O O . GLN B 1 21 ? 68.017 -43.706 109.930 1.00 80.16 85 GLN B O 1
ATOM 1177 N N . ILE B 1 22 ? 66.298 -44.112 111.374 1.00 74.18 86 ILE B N 1
ATOM 1178 C CA . ILE B 1 22 ? 67.101 -44.376 112.578 1.00 74.23 86 ILE B CA 1
ATOM 1179 C C . ILE B 1 22 ? 68.121 -45.437 112.249 1.00 81.91 86 ILE B C 1
ATOM 1180 O O . ILE B 1 22 ? 69.296 -45.254 112.541 1.00 79.82 86 ILE B O 1
ATOM 1185 N N . ASN B 1 23 ? 67.654 -46.534 111.626 1.00 84.41 87 ASN B N 1
ATOM 1186 C CA . ASN B 1 23 ? 68.488 -47.644 111.232 1.00 91.61 87 ASN B CA 1
ATOM 1187 C C . ASN B 1 23 ? 69.556 -47.223 110.231 1.00 94.24 87 ASN B C 1
ATOM 1188 O O . ASN B 1 23 ? 70.706 -47.628 110.411 1.00 97.99 87 ASN B O 1
ATOM 1190 N N . TYR B 1 24 ? 69.219 -46.380 109.218 1.00 85.43 88 TYR B N 1
ATOM 1191 C CA . TYR B 1 24 ? 70.242 -45.945 108.253 1.00 84.33 88 TYR B CA 1
ATOM 1192 C C . TYR B 1 24 ? 71.403 -45.267 108.993 1.00 85.13 88 TYR B C 1
ATOM 1193 O O . TYR B 1 24 ? 72.547 -45.703 108.861 1.00 88.86 88 TYR B O 1
ATOM 1202 N N . LEU B 1 25 ? 71.083 -44.242 109.803 1.00 74.20 89 LEU B N 1
ATOM 1203 C CA . LEU B 1 25 ? 72.037 -43.459 110.574 1.00 69.98 89 LEU B CA 1
ATOM 1204 C C . LEU B 1 25 ? 72.772 -44.304 111.638 1.00 77.02 89 LEU B C 1
ATOM 1205 O O . LEU B 1 25 ? 73.974 -44.109 111.812 1.00 76.70 89 LEU B O 1
ATOM 1210 N N . THR B 1 26 ? 72.080 -45.276 112.288 1.00 76.98 90 THR B N 1
ATOM 1211 C CA . THR B 1 26 ? 72.681 -46.183 113.284 1.00 81.51 90 THR B CA 1
ATOM 1212 C C . THR B 1 26 ? 73.772 -47.021 112.681 1.00 89.55 90 THR B C 1
ATOM 1213 O O . THR B 1 26 ? 74.801 -47.192 113.317 1.00 91.28 90 THR B O 1
ATOM 1216 N N . ASN B 1 27 ? 73.550 -47.567 111.481 1.00 89.19 91 ASN B N 1
ATOM 1217 C CA . ASN B 1 27 ? 74.556 -48.370 110.791 1.00 95.89 91 ASN B CA 1
ATOM 1218 C C . ASN B 1 27 ? 75.596 -47.417 110.176 1.00 95.24 91 ASN B C 1
ATOM 1219 O O . ASN B 1 27 ? 76.782 -47.721 110.231 1.00 98.11 91 ASN B O 1
ATOM 1222 N N . TYR B 1 28 ? 75.158 -46.227 109.691 1.00 85.94 92 TYR B N 1
ATOM 1223 C CA . TYR B 1 28 ? 76.019 -45.178 109.118 1.00 82.84 92 TYR B CA 1
ATOM 1224 C C . TYR B 1 28 ? 77.130 -44.800 110.130 1.00 87.46 92 TYR B C 1
ATOM 1225 O O . TYR B 1 28 ? 78.321 -44.861 109.789 1.00 91.33 92 TYR B O 1
ATOM 1234 N N . ALA B 1 29 ? 76.719 -44.465 111.382 1.00 78.92 93 ALA B N 1
ATOM 1235 C CA . ALA B 1 29 ? 77.583 -44.106 112.502 1.00 76.79 93 ALA B CA 1
ATOM 1236 C C . ALA B 1 29 ? 78.519 -45.238 112.925 1.00 88.11 93 ALA B C 1
ATOM 1237 O O . ALA B 1 29 ? 79.715 -45.000 113.070 1.00 90.20 93 ALA B O 1
ATOM 1239 N N . THR B 1 30 ? 77.995 -46.461 113.120 1.00 88.66 94 THR B N 1
ATOM 1240 C CA . THR B 1 30 ? 78.806 -47.584 113.573 1.00 96.12 94 THR B CA 1
ATOM 1241 C C . THR B 1 30 ? 79.774 -48.102 112.485 1.00 105.65 94 THR B C 1
ATOM 1242 O O . THR B 1 30 ? 80.671 -48.893 112.801 1.00 111.78 94 THR B O 1
ATOM 1246 N N . ALA B 1 31 ? 79.628 -47.626 111.232 1.00 101.17 95 ALA B N 1
ATOM 1247 C CA . ALA B 1 31 ? 80.541 -47.967 110.134 1.00 107.64 95 ALA B CA 1
ATOM 1248 C C . ALA B 1 31 ? 81.593 -46.873 110.068 1.00 109.55 95 ALA B C 1
ATOM 1249 O O . ALA B 1 31 ? 82.753 -47.144 109.754 1.00 114.99 95 ALA B O 1
ATOM 1251 N N . LYS B 1 32 ? 81.172 -45.633 110.378 1.00 98.07 96 LYS B N 1
ATOM 1252 C CA . LYS B 1 32 ? 82.022 -44.449 110.407 1.00 93.79 96 LYS B CA 1
ATOM 1253 C C . LYS B 1 32 ? 83.002 -44.494 111.591 1.00 99.20 96 LYS B C 1
ATOM 1254 O O . LYS B 1 32 ? 84.099 -43.952 111.479 1.00 99.50 96 LYS B O 1
ATOM 1258 N N . GLY B 1 33 ? 82.588 -45.117 112.700 1.00 96.13 97 GLY B N 1
ATOM 1259 C CA . GLY B 1 33 ? 83.359 -45.209 113.939 1.00 97.01 97 GLY B CA 1
ATOM 1260 C C . GLY B 1 33 ? 82.850 -44.281 115.034 1.00 93.54 97 GLY B C 1
ATOM 1261 O O . GLY B 1 33 ? 83.606 -43.871 115.928 1.00 92.80 97 GLY B O 1
ATOM 1262 N N . TYR B 1 34 ? 81.563 -43.918 114.955 1.00 83.68 98 TYR B N 1
ATOM 1263 C CA . TYR B 1 34 ? 80.931 -43.062 115.951 1.00 76.51 98 TYR B CA 1
ATOM 1264 C C . TYR B 1 34 ? 80.216 -43.954 116.960 1.00 84.49 98 TYR B C 1
ATOM 1265 O O . TYR B 1 34 ? 79.614 -44.963 116.573 1.00 89.19 98 TYR B O 1
ATOM 1274 N N . LYS B 1 35 ? 80.292 -43.602 118.252 1.00 79.00 99 LYS B N 1
ATOM 1275 C CA . LYS B 1 35 ? 79.534 -44.297 119.293 1.00 80.70 99 LYS B CA 1
ATOM 1276 C C . LYS B 1 35 ? 78.200 -43.542 119.380 1.00 79.99 99 LYS B C 1
ATOM 1277 O O . LYS B 1 35 ? 78.195 -42.321 119.574 1.00 73.54 99 LYS B O 1
ATOM 1279 N N . VAL B 1 36 ? 77.082 -44.234 119.142 1.00 79.85 100 VAL B N 1
ATOM 1280 C CA . VAL B 1 36 ? 75.769 -43.585 119.187 1.00 75.74 100 VAL B CA 1
ATOM 1281 C C . VAL B 1 36 ? 75.375 -43.442 120.658 1.00 80.16 100 VAL B C 1
ATOM 1282 O O . VAL B 1 36 ? 75.114 -44.444 121.327 1.00 85.92 100 VAL B O 1
ATOM 1286 N N . VAL B 1 37 ? 75.397 -42.211 121.167 1.00 71.11 101 VAL B N 1
ATOM 1287 C CA . VAL B 1 37 ? 75.061 -41.914 122.558 1.00 70.94 101 VAL B CA 1
ATOM 1288 C C . VAL B 1 37 ? 73.549 -42.073 122.800 1.00 75.88 101 VAL B C 1
ATOM 1289 O O . VAL B 1 37 ? 73.143 -42.837 123.683 1.00 81.61 101 VAL B O 1
ATOM 1291 N N . GLU B 1 38 ? 72.727 -41.399 121.981 1.00 65.87 102 GLU B N 1
ATOM 1292 C CA . GLU B 1 38 ? 71.279 -41.409 122.120 1.00 64.72 102 GLU B CA 1
ATOM 1293 C C . GLU B 1 38 ? 70.626 -41.330 120.769 1.00 68.54 102 GLU B C 1
ATOM 1294 O O . GLU B 1 38 ? 71.255 -40.875 119.818 1.00 67.00 102 GLU B O 1
ATOM 1296 N N . VAL B 1 39 ? 69.360 -41.768 120.673 1.00 67.30 103 VAL B N 1
ATOM 1297 C CA . VAL B 1 39 ? 68.562 -41.686 119.449 1.00 65.56 103 VAL B CA 1
ATOM 1298 C C . VAL B 1 39 ? 67.260 -40.958 119.797 1.00 69.78 103 VAL B C 1
ATOM 1299 O O . VAL B 1 39 ? 66.468 -41.462 120.600 1.00 75.07 103 VAL B O 1
ATOM 1301 N N . LEU B 1 40 ? 67.077 -39.742 119.253 1.00 59.85 104 LEU B N 1
ATOM 1302 C CA . LEU B 1 40 ? 65.898 -38.914 119.486 1.00 57.25 104 LEU B CA 1
ATOM 1303 C C . LEU B 1 40 ? 65.049 -38.824 118.232 1.00 62.05 104 LEU B C 1
ATOM 1304 O O . LEU B 1 40 ? 65.571 -38.582 117.144 1.00 60.14 104 LEU B O 1
ATOM 1309 N N . LYS B 1 41 ? 63.744 -39.065 118.374 1.00 60.82 105 LYS B N 1
ATOM 1310 C CA . LYS B 1 41 ? 62.807 -39.073 117.250 1.00 59.29 105 LYS B CA 1
ATOM 1311 C C . LYS B 1 41 ? 61.581 -38.207 117.524 1.00 61.70 105 LYS B C 1
ATOM 1312 O O . LYS B 1 41 ? 61.363 -37.798 118.666 1.00 62.07 105 LYS B O 1
ATOM 1314 N N . ASP B 1 42 ? 60.780 -37.930 116.480 1.00 56.90 106 ASP B N 1
ATOM 1315 C CA . ASP B 1 42 ? 59.545 -37.146 116.562 1.00 56.26 106 ASP B CA 1
ATOM 1316 C C . ASP B 1 42 ? 58.611 -37.467 115.390 1.00 62.04 106 ASP B C 1
ATOM 1317 O O . ASP B 1 42 ? 59.069 -37.602 114.251 1.00 59.70 106 ASP B O 1
ATOM 1322 N N . ILE B 1 43 ? 57.299 -37.574 115.673 1.00 62.05 107 ILE B N 1
ATOM 1323 C CA . ILE B 1 43 ? 56.266 -37.756 114.655 1.00 63.30 107 ILE B CA 1
ATOM 1324 C C . ILE B 1 43 ? 55.516 -36.415 114.603 1.00 65.90 107 ILE B C 1
ATOM 1325 O O . ILE B 1 43 ? 54.444 -36.261 115.205 1.00 69.49 107 ILE B O 1
ATOM 1330 N N . ALA B 1 44 ? 56.153 -35.406 113.967 1.00 56.60 108 ALA B N 1
ATOM 1331 C CA . ALA B 1 44 ? 55.617 -34.046 113.851 1.00 53.42 108 ALA B CA 1
ATOM 1332 C C . ALA B 1 44 ? 56.227 -33.293 112.680 1.00 52.81 108 ALA B C 1
ATOM 1333 O O . ALA B 1 44 ? 57.217 -33.742 112.096 1.00 51.16 108 ALA B O 1
ATOM 1335 N N . SER B 1 45 ? 55.622 -32.146 112.335 1.00 47.71 109 SER B N 1
ATOM 1336 C CA . SER B 1 45 ? 56.051 -31.279 111.241 1.00 44.44 109 SER B CA 1
ATOM 1337 C C . SER B 1 45 ? 57.359 -30.566 111.567 1.00 44.58 109 SER B C 1
ATOM 1338 O O . SER B 1 45 ? 57.594 -30.201 112.733 1.00 43.53 109 SER B O 1
ATOM 1341 N N . GLY B 1 46 ? 58.167 -30.331 110.524 1.00 39.24 110 GLY B N 1
ATOM 1342 C CA . GLY B 1 46 ? 59.415 -29.568 110.630 1.00 36.79 110 GLY B CA 1
ATOM 1343 C C . GLY B 1 46 ? 59.195 -28.127 111.106 1.00 36.78 110 GLY B C 1
ATOM 1344 O O . GLY B 1 46 ? 60.101 -27.492 111.648 1.00 34.94 110 GLY B O 1
ATOM 1345 N N . LEU B 1 47 ? 57.965 -27.620 110.915 1.00 31.85 111 LEU B N 1
ATOM 1346 C CA . LEU B 1 47 ? 57.507 -26.300 111.294 1.00 31.47 111 LEU B CA 1
ATOM 1347 C C . LEU B 1 47 ? 57.390 -26.136 112.813 1.00 39.97 111 LEU B C 1
ATOM 1348 O O . LEU B 1 47 ? 57.479 -24.997 113.304 1.00 40.25 111 LEU B O 1
ATOM 1353 N N . ASN B 1 48 ? 57.135 -27.249 113.550 1.00 39.72 112 ASN B N 1
ATOM 1354 C CA . ASN B 1 48 ? 56.997 -27.172 115.005 1.00 42.43 112 ASN B CA 1
ATOM 1355 C C . ASN B 1 48 ? 58.363 -27.061 115.710 1.00 47.03 112 ASN B C 1
ATOM 1356 O O . ASN B 1 48 ? 59.111 -28.025 115.807 1.00 46.61 112 ASN B O 1
ATOM 1361 N N . THR B 1 49 ? 58.660 -25.866 116.215 1.00 44.76 113 THR B N 1
ATOM 1362 C CA . THR B 1 49 ? 59.892 -25.529 116.937 1.00 43.70 113 THR B CA 1
ATOM 1363 C C . THR B 1 49 ? 59.887 -26.084 118.358 1.00 50.61 113 THR B C 1
ATOM 1364 O O . THR B 1 49 ? 60.896 -25.957 119.060 1.00 50.93 113 THR B O 1
ATOM 1368 N N . GLN B 1 50 ? 58.747 -26.651 118.798 1.00 48.61 114 GLN B N 1
ATOM 1369 C CA . GLN B 1 50 ? 58.590 -27.139 120.163 1.00 50.72 114 GLN B CA 1
ATOM 1370 C C . GLN B 1 50 ? 58.447 -28.665 120.247 1.00 52.57 114 GLN B C 1
ATOM 1371 O O . GLN B 1 50 ? 57.830 -29.176 121.186 1.00 56.48 114 GLN B O 1
ATOM 1377 N N . ARG B 1 51 ? 59.066 -29.384 119.296 1.00 43.71 115 ARG B N 1
ATOM 1378 C CA . ARG B 1 51 ? 59.075 -30.845 119.248 1.00 44.22 115 ARG B CA 1
ATOM 1379 C C . ARG B 1 51 ? 59.781 -31.373 120.496 1.00 51.99 115 ARG B C 1
ATOM 1380 O O . ARG B 1 51 ? 60.874 -30.897 120.828 1.00 50.11 115 ARG B O 1
ATOM 1388 N N . LYS B 1 52 ? 59.132 -32.322 121.216 1.00 53.54 116 LYS B N 1
ATOM 1389 C CA . LYS B 1 52 ? 59.638 -32.920 122.460 1.00 56.21 116 LYS B CA 1
ATOM 1390 C C . LYS B 1 52 ? 61.053 -33.464 122.303 1.00 57.44 116 LYS B C 1
ATOM 1391 O O . LYS B 1 52 ? 61.904 -33.176 123.152 1.00 56.07 116 LYS B O 1
ATOM 1393 N N . GLY B 1 53 ? 61.289 -34.173 121.185 1.00 52.54 117 GLY B N 1
ATOM 1394 C CA . GLY B 1 53 ? 62.573 -34.777 120.824 1.00 50.92 117 GLY B CA 1
ATOM 1395 C C . GLY B 1 53 ? 63.661 -33.777 120.495 1.00 49.43 117 GLY B C 1
ATOM 1396 O O . GLY B 1 53 ? 64.807 -33.944 120.929 1.00 48.19 117 GLY B O 1
ATOM 1397 N N . LEU B 1 54 ? 63.294 -32.716 119.735 1.00 42.54 118 LEU B N 1
ATOM 1398 C CA . LEU B 1 54 ? 64.175 -31.611 119.356 1.00 37.33 118 LEU B CA 1
ATOM 1399 C C . LEU B 1 54 ? 64.639 -30.857 120.605 1.00 40.44 118 LEU B C 1
ATOM 1400 O O . LEU B 1 54 ? 65.842 -30.577 120.748 1.00 38.49 118 LEU B O 1
ATOM 1405 N N . LEU B 1 55 ? 63.703 -30.578 121.533 1.00 38.88 119 LEU B N 1
ATOM 1406 C CA . LEU B 1 55 ? 64.053 -29.854 122.756 1.00 40.56 119 LEU B CA 1
ATOM 1407 C C . LEU B 1 55 ? 64.944 -30.714 123.717 1.00 50.05 119 LEU B C 1
ATOM 1408 O O . LEU B 1 55 ? 65.743 -30.148 124.471 1.00 50.53 119 LEU B O 1
ATOM 1412 N N . LYS B 1 56 ? 64.852 -32.069 123.624 1.00 48.80 120 LYS B N 1
ATOM 1413 C CA . LYS B 1 56 ? 65.693 -33.000 124.379 1.00 50.90 120 LYS B CA 1
ATOM 1414 C C . LYS B 1 56 ? 67.086 -32.993 123.735 1.00 52.15 120 LYS B C 1
ATOM 1415 O O . LYS B 1 56 ? 68.088 -33.063 124.455 1.00 54.34 120 LYS B O 1
ATOM 1421 N N . LEU B 1 57 ? 67.138 -32.844 122.380 1.00 43.42 121 LEU B N 1
ATOM 1422 C CA . LEU B 1 57 ? 68.366 -32.737 121.581 1.00 39.57 121 LEU B CA 1
ATOM 1423 C C . LEU B 1 57 ? 69.098 -31.452 121.938 1.00 40.47 121 LEU B C 1
ATOM 1424 O O . LEU B 1 57 ? 70.322 -31.477 122.128 1.00 40.71 121 LEU B O 1
ATOM 1429 N N . PHE B 1 58 ? 68.344 -30.340 122.062 1.00 34.03 122 PHE B N 1
ATOM 1430 C CA . PHE B 1 58 ? 68.906 -29.042 122.453 1.00 32.69 122 PHE B CA 1
ATOM 1431 C C . PHE B 1 58 ? 69.593 -29.143 123.812 1.00 38.02 122 PHE B C 1
ATOM 1432 O O . PHE B 1 58 ? 70.744 -28.742 123.936 1.00 37.88 122 PHE B O 1
ATOM 1440 N N . LYS B 1 59 ? 68.926 -29.762 124.800 1.00 36.32 123 LYS B N 1
ATOM 1441 C CA . LYS B 1 59 ? 69.466 -29.943 126.140 1.00 38.56 123 LYS B CA 1
ATOM 1442 C C . LYS B 1 59 ? 70.690 -30.866 126.161 1.00 45.42 123 LYS B C 1
ATOM 1443 O O . LYS B 1 59 ? 71.629 -30.607 126.930 1.00 47.16 123 LYS B O 1
ATOM 1445 N N . LEU B 1 60 ? 70.697 -31.914 125.296 1.00 41.48 124 LEU B N 1
ATOM 1446 C CA . LEU B 1 60 ? 71.803 -32.870 125.185 1.00 42.23 124 LEU B CA 1
ATOM 1447 C C . LEU B 1 60 ? 73.050 -32.158 124.679 1.00 44.83 124 LEU B C 1
ATOM 1448 O O . LEU B 1 60 ? 74.139 -32.298 125.265 1.00 46.45 124 LEU B O 1
ATOM 1453 N N . VAL B 1 61 ? 72.863 -31.379 123.597 1.00 37.95 125 VAL B N 1
ATOM 1454 C CA . VAL B 1 61 ? 73.924 -30.616 122.969 1.00 36.58 125 VAL B CA 1
ATOM 1455 C C . VAL B 1 61 ? 74.518 -29.631 123.954 1.00 41.46 125 VAL B C 1
ATOM 1456 O O . VAL B 1 61 ? 75.731 -29.691 124.193 1.00 42.85 125 VAL B O 1
ATOM 1460 N N . GLU B 1 62 ? 73.647 -28.829 124.615 1.00 37.70 126 GLU B N 1
ATOM 1461 C CA . GLU B 1 62 ? 73.993 -27.829 125.640 1.00 38.77 126 GLU B CA 1
ATOM 1462 C C . GLU B 1 62 ? 74.770 -28.419 126.848 1.00 47.76 126 GLU B C 1
ATOM 1463 O O . GLU B 1 62 ? 75.599 -27.728 127.450 1.00 47.96 126 GLU B O 1
ATOM 1469 N N . GLY B 1 63 ? 74.498 -29.687 127.163 1.00 47.83 127 GLY B N 1
ATOM 1470 C CA . GLY B 1 63 ? 75.156 -30.414 128.240 1.00 52.38 127 GLY B CA 1
ATOM 1471 C C . GLY B 1 63 ? 76.538 -30.923 127.872 1.00 59.66 127 GLY B C 1
ATOM 1472 O O . GLY B 1 63 ? 77.178 -31.605 128.679 1.00 60.93 127 GLY B O 1
ATOM 1473 N N . ARG B 1 64 ? 77.000 -30.609 126.628 1.00 57.19 128 ARG B N 1
ATOM 1474 C CA . ARG B 1 64 ? 78.310 -30.959 126.048 1.00 58.64 128 ARG B CA 1
ATOM 1475 C C . ARG B 1 64 ? 78.651 -32.467 126.159 1.00 65.72 128 ARG B C 1
ATOM 1476 O O . ARG B 1 64 ? 79.824 -32.857 126.183 1.00 66.06 128 ARG B O 1
ATOM 1484 N N . SER B 1 65 ? 77.602 -33.302 126.172 1.00 64.74 129 SER B N 1
ATOM 1485 C CA . SER B 1 65 ? 77.690 -34.757 126.258 1.00 68.67 129 SER B CA 1
ATOM 1486 C C . SER B 1 65 ? 78.095 -35.347 124.892 1.00 72.96 129 SER B C 1
ATOM 1487 O O . SER B 1 65 ? 79.029 -36.148 124.805 1.00 76.28 129 SER B O 1
ATOM 1490 N N . VAL B 1 66 ? 77.403 -34.906 123.834 1.00 65.91 130 VAL B N 1
ATOM 1491 C CA . VAL B 1 66 ? 77.586 -35.321 122.448 1.00 65.05 130 VAL B CA 1
ATOM 1492 C C . VAL B 1 66 ? 78.567 -34.404 121.665 1.00 65.69 130 VAL B C 1
ATOM 1493 O O . VAL B 1 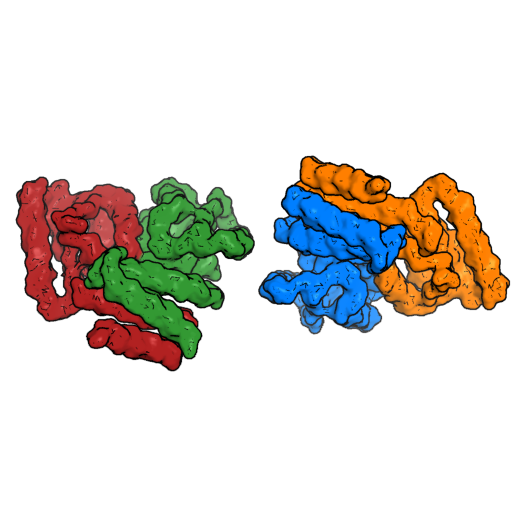66 ? 78.733 -33.231 122.027 1.00 64.68 130 VAL B O 1
ATOM 1497 N N . ASP B 1 67 ? 79.198 -34.948 120.591 1.00 60.23 131 ASP B N 1
ATOM 1498 C CA . ASP B 1 67 ? 80.160 -34.248 119.731 1.00 57.56 131 ASP B CA 1
ATOM 1499 C C . ASP B 1 67 ? 79.635 -33.975 118.290 1.00 56.78 131 ASP B C 1
ATOM 1500 O O . ASP B 1 67 ? 80.118 -33.036 117.651 1.00 56.82 131 ASP B O 1
ATOM 1502 N N . VAL B 1 68 ? 78.643 -34.769 117.798 1.00 49.03 132 VAL B N 1
ATOM 1503 C CA . VAL B 1 68 ? 78.062 -34.658 116.445 1.00 46.18 132 VAL B CA 1
ATOM 1504 C C . VAL B 1 68 ? 76.559 -35.070 116.437 1.00 49.32 132 VAL B C 1
ATOM 1505 O O . VAL B 1 68 ? 76.153 -35.907 117.237 1.00 50.41 132 VAL B O 1
ATOM 1509 N N . VAL B 1 69 ? 75.740 -34.441 115.563 1.00 43.88 133 VAL B N 1
ATOM 1510 C CA . VAL B 1 69 ? 74.306 -34.727 115.385 1.00 42.96 133 VAL B CA 1
ATOM 1511 C C . VAL B 1 69 ? 74.131 -35.296 113.986 1.00 51.35 133 VAL B C 1
ATOM 1512 O O . VAL B 1 69 ? 74.537 -34.652 113.018 1.00 51.09 133 VAL B O 1
ATOM 1516 N N . LEU B 1 70 ? 73.498 -36.471 113.873 1.00 50.71 134 LEU B N 1
ATOM 1517 C CA . LEU B 1 70 ? 73.262 -37.094 112.585 1.00 52.58 134 LEU B CA 1
ATOM 1518 C C . LEU B 1 70 ? 71.802 -37.011 112.186 1.00 55.20 134 LEU B C 1
ATOM 1519 O O . LEU B 1 70 ? 70.931 -37.394 112.972 1.00 55.92 134 LEU B O 1
ATOM 1524 N N . ILE B 1 71 ? 71.539 -36.530 110.951 1.00 49.07 135 ILE B N 1
ATOM 1525 C CA . ILE B 1 71 ? 70.213 -36.442 110.317 1.00 46.42 135 ILE B CA 1
ATOM 1526 C C . ILE B 1 71 ? 70.352 -36.935 108.871 1.00 52.74 135 ILE B C 1
ATOM 1527 O O . ILE B 1 71 ? 71.457 -36.837 108.314 1.00 53.25 135 ILE B O 1
ATOM 1532 N N . THR B 1 72 ? 69.254 -37.459 108.255 1.00 50.55 136 THR B N 1
ATOM 1533 C CA . THR B 1 72 ? 69.320 -37.927 106.852 1.00 53.66 136 THR B CA 1
ATOM 1534 C C . THR B 1 72 ? 69.412 -36.734 105.894 1.00 57.51 136 THR B C 1
ATOM 1535 O O . THR B 1 72 ? 70.333 -36.686 105.079 1.00 59.27 136 THR B O 1
ATOM 1537 N N . TYR B 1 73 ? 68.487 -35.750 106.036 1.00 51.77 137 TYR B N 1
ATOM 1538 C CA . TYR B 1 73 ? 68.418 -34.497 105.259 1.00 49.76 137 TYR B CA 1
ATOM 1539 C C . TYR B 1 73 ? 68.211 -33.328 106.235 1.00 47.26 137 TYR B C 1
ATOM 1540 O O . TYR B 1 73 ? 67.682 -33.534 107.333 1.00 45.62 137 TYR B O 1
ATOM 1549 N N . LYS B 1 74 ? 68.606 -32.098 105.846 1.00 40.73 138 LYS B N 1
ATOM 1550 C CA . LYS B 1 74 ? 68.416 -30.884 106.678 1.00 35.40 138 LYS B CA 1
ATOM 1551 C C . LYS B 1 74 ? 66.934 -30.747 107.096 1.00 37.62 138 LYS B C 1
ATOM 1552 O O . LYS B 1 74 ? 66.668 -30.494 108.273 1.00 35.78 138 LYS B O 1
ATOM 1558 N N . ASP B 1 75 ? 65.978 -30.964 106.122 1.00 35.60 139 ASP B N 1
ATOM 1559 C CA . ASP B 1 75 ? 64.497 -30.997 106.229 1.00 34.57 139 ASP B CA 1
ATOM 1560 C C . ASP B 1 75 ? 64.011 -31.677 107.516 1.00 39.05 139 ASP B C 1
ATOM 1561 O O . ASP B 1 75 ? 63.041 -31.219 108.106 1.00 38.87 139 ASP B O 1
ATOM 1563 N N . ARG B 1 76 ? 64.712 -32.755 107.946 1.00 35.98 140 ARG B N 1
ATOM 1564 C CA . ARG B 1 76 ? 64.434 -33.560 109.129 1.00 35.51 140 ARG B CA 1
ATOM 1565 C C . ARG B 1 76 ? 64.584 -32.792 110.410 1.00 38.62 140 ARG B C 1
ATOM 1566 O O . ARG B 1 76 ? 63.712 -32.904 111.261 1.00 40.05 140 ARG B O 1
ATOM 1574 N N . LEU B 1 77 ? 65.659 -31.992 110.551 1.00 32.87 141 LEU B N 1
ATOM 1575 C CA . LEU B 1 77 ? 65.922 -31.194 111.753 1.00 29.97 141 LEU B CA 1
ATOM 1576 C C . LEU B 1 77 ? 64.911 -30.093 111.939 1.00 33.71 141 LEU B C 1
ATOM 1577 O O . LEU B 1 77 ? 64.399 -29.939 113.045 1.00 34.28 141 LEU B O 1
ATOM 1582 N N . THR B 1 78 ? 64.621 -29.328 110.869 1.00 30.00 142 THR B N 1
ATOM 1583 C CA . THR B 1 78 ? 63.666 -28.207 110.875 1.00 29.24 142 THR B CA 1
ATOM 1584 C C . THR B 1 78 ? 63.331 -27.736 109.449 1.00 33.39 142 THR B C 1
ATOM 1585 O O . THR B 1 78 ? 64.226 -27.719 108.590 1.00 34.83 142 THR B O 1
ATOM 1589 N N . ARG B 1 79 ? 62.054 -27.340 109.210 1.00 28.42 143 ARG B N 1
ATOM 1590 C CA . ARG B 1 79 ? 61.607 -26.805 107.926 1.00 27.43 143 ARG B CA 1
ATOM 1591 C C . ARG B 1 79 ? 62.264 -25.449 107.681 1.00 32.37 143 ARG B C 1
ATOM 1592 O O . ARG B 1 79 ? 62.744 -25.214 106.574 1.00 33.31 143 ARG B O 1
ATOM 1600 N N . PHE B 1 80 ? 62.266 -24.560 108.712 1.00 30.19 144 PHE B N 1
ATOM 1601 C CA . PHE B 1 80 ? 62.862 -23.223 108.643 1.00 31.12 144 PHE B CA 1
ATOM 1602 C C . PHE B 1 80 ? 63.825 -22.967 109.795 1.00 37.46 144 PHE B C 1
ATOM 1603 O O . PHE B 1 80 ? 63.694 -23.580 110.856 1.00 37.38 144 PHE B O 1
ATOM 1611 N N . GLY B 1 81 ? 64.757 -22.039 109.589 1.00 34.86 145 GLY B N 1
ATOM 1612 C CA . GLY B 1 81 ? 65.724 -21.635 110.606 1.00 34.11 145 GLY B CA 1
ATOM 1613 C C . GLY B 1 81 ? 66.776 -22.651 110.991 1.00 34.83 145 GLY B C 1
ATOM 1614 O O . GLY B 1 81 ? 67.233 -22.648 112.142 1.00 36.21 145 GLY B O 1
ATOM 1615 N N . PHE B 1 82 ? 67.196 -23.492 110.037 1.00 27.82 146 PHE B N 1
ATOM 1616 C CA . PHE B 1 82 ? 68.256 -24.480 110.253 1.00 26.62 146 PHE B CA 1
ATOM 1617 C C . PHE B 1 82 ? 69.503 -23.763 110.764 1.00 34.53 146 PHE B C 1
ATOM 1618 O O . PHE B 1 82 ? 70.061 -24.144 111.791 1.00 35.06 146 PHE B O 1
ATOM 1626 N N . GLU B 1 83 ? 69.862 -22.653 110.102 1.00 34.11 147 GLU B N 1
ATOM 1627 C CA . GLU B 1 83 ? 71.051 -21.847 110.364 1.00 35.77 147 GLU B CA 1
ATOM 1628 C C . GLU B 1 83 ? 71.174 -21.404 111.819 1.00 37.47 147 GLU B C 1
ATOM 1629 O O . GLU B 1 83 ? 72.298 -21.358 112.340 1.00 39.09 147 GLU B O 1
ATOM 1635 N N . TYR B 1 84 ? 70.021 -21.154 112.492 1.00 30.14 148 TYR B N 1
ATOM 1636 C CA . TYR B 1 84 ? 69.979 -20.761 113.907 1.00 28.18 148 TYR B CA 1
ATOM 1637 C C . TYR B 1 84 ? 70.335 -21.966 114.775 1.00 29.38 148 TYR B C 1
ATOM 1638 O O . TYR B 1 84 ? 71.122 -21.818 115.725 1.00 29.00 148 TYR B O 1
ATOM 1647 N N . ILE B 1 85 ? 69.775 -23.165 114.428 1.00 25.57 149 ILE B N 1
ATOM 1648 C CA . ILE B 1 85 ? 70.068 -24.408 115.158 1.00 25.12 149 ILE B CA 1
ATOM 1649 C C . ILE B 1 85 ? 71.546 -24.743 114.995 1.00 30.50 149 ILE B C 1
ATOM 1650 O O . ILE B 1 85 ? 72.220 -25.062 115.985 1.00 32.27 149 ILE B O 1
ATOM 1655 N N . GLU B 1 86 ? 72.058 -24.585 113.757 1.00 27.59 150 GLU B N 1
ATOM 1656 C CA . GLU B 1 86 ? 73.459 -24.796 113.403 1.00 29.02 150 GLU B CA 1
ATOM 1657 C C . GLU B 1 86 ? 74.350 -23.917 114.269 1.00 33.12 150 GLU B C 1
ATOM 1658 O O . GLU B 1 86 ? 75.354 -24.397 114.792 1.00 33.05 150 GLU B O 1
ATOM 1664 N N . GLU B 1 87 ? 73.940 -22.655 114.480 1.00 30.33 151 GLU B N 1
ATOM 1665 C CA . GLU B 1 87 ? 74.672 -21.693 115.310 1.00 31.57 151 GLU B CA 1
ATOM 1666 C C . GLU B 1 87 ? 74.637 -22.060 116.811 1.00 36.08 151 GLU B C 1
ATOM 1667 O O . GLU B 1 87 ? 75.653 -21.946 117.497 1.00 37.06 151 GLU B O 1
ATOM 1673 N N . LEU B 1 88 ? 73.477 -22.514 117.310 1.00 32.05 152 LEU B N 1
ATOM 1674 C CA . LEU B 1 88 ? 73.312 -22.911 118.716 1.00 31.26 152 LEU B CA 1
ATOM 1675 C C . LEU B 1 88 ? 74.249 -24.077 119.048 1.00 35.02 152 LEU B C 1
ATOM 1676 O O . LEU B 1 88 ? 74.958 -24.026 120.057 1.00 34.00 152 LEU B O 1
ATOM 1681 N N . PHE B 1 89 ? 74.260 -25.100 118.159 1.00 32.37 153 PHE B N 1
ATOM 1682 C CA . PHE B 1 89 ? 75.062 -26.307 118.277 1.00 33.48 153 PHE B CA 1
ATOM 1683 C C . PHE B 1 89 ? 76.540 -26.004 118.179 1.00 41.21 153 PHE B C 1
ATOM 1684 O O . PHE B 1 89 ? 77.284 -26.400 119.064 1.00 41.92 153 PHE B O 1
ATOM 1692 N N . SER B 1 90 ? 76.957 -25.242 117.158 1.00 39.85 154 SER B N 1
ATOM 1693 C CA . SER B 1 90 ? 78.356 -24.869 116.947 1.00 42.51 154 SER B CA 1
ATOM 1694 C C . SER B 1 90 ? 78.993 -24.180 118.140 1.00 46.63 154 SER B C 1
ATOM 1695 O O . SER B 1 90 ? 80.171 -24.412 118.384 1.00 48.88 154 SER B O 1
ATOM 1698 N N . THR B 1 91 ? 78.232 -23.357 118.892 1.00 41.69 155 THR B N 1
ATOM 1699 C CA . THR B 1 91 ? 78.761 -22.675 120.082 1.00 42.63 155 THR B CA 1
ATOM 1700 C C . THR B 1 91 ? 79.101 -23.707 121.178 1.00 45.21 155 THR B C 1
ATOM 1701 O O . THR B 1 91 ? 79.990 -23.466 121.987 1.00 44.80 155 THR B O 1
ATOM 1704 N N . MET B 1 92 ? 78.448 -24.888 121.132 1.00 42.40 156 MET B N 1
ATOM 1705 C CA . MET B 1 92 ? 78.690 -26.019 122.047 1.00 43.16 156 MET B CA 1
ATOM 1706 C C . MET B 1 92 ? 79.731 -26.981 121.427 1.00 48.99 156 MET B C 1
ATOM 1707 O O . MET B 1 92 ? 80.036 -28.030 122.016 1.00 51.45 156 MET B O 1
ATOM 1711 N N . GLY B 1 93 ? 80.257 -26.613 120.249 1.00 43.90 157 GLY B N 1
ATOM 1712 C CA . GLY B 1 93 ? 81.247 -27.393 119.505 1.00 44.34 157 GLY B CA 1
ATOM 1713 C C . GLY B 1 93 ? 80.701 -28.687 118.942 1.00 44.59 157 GLY B C 1
ATOM 1714 O O . GLY B 1 93 ? 81.409 -29.692 118.855 1.00 47.17 157 GLY B O 1
ATOM 1715 N N . VAL B 1 94 ? 79.425 -28.673 118.583 1.00 36.13 158 VAL B N 1
ATOM 1716 C CA . VAL B 1 94 ? 78.715 -29.815 118.031 1.00 34.02 158 VAL B CA 1
ATOM 1717 C C . VAL B 1 94 ? 78.480 -29.520 116.553 1.00 35.57 158 VAL B C 1
ATOM 1718 O O . VAL B 1 94 ? 78.000 -28.419 116.204 1.00 33.02 158 VAL B O 1
ATOM 1722 N N . LYS B 1 95 ? 78.873 -30.499 115.689 1.00 32.15 159 LYS B N 1
ATOM 1723 C CA . LYS B 1 95 ? 78.714 -30.416 114.240 1.00 31.71 159 LYS B CA 1
ATOM 1724 C C . LYS B 1 95 ? 77.454 -31.167 113.822 1.00 36.86 159 LYS B C 1
ATOM 1725 O O . LYS B 1 95 ? 77.096 -32.150 114.475 1.00 37.63 159 LYS B O 1
ATOM 1727 N N . ILE B 1 96 ? 76.766 -30.696 112.763 1.00 33.47 160 ILE B N 1
ATOM 1728 C CA . ILE B 1 96 ? 75.600 -31.401 112.210 1.00 33.56 160 ILE B CA 1
ATOM 1729 C C . ILE B 1 96 ? 76.082 -32.128 110.941 1.00 45.78 160 ILE B C 1
ATOM 1730 O O . ILE B 1 96 ? 76.560 -31.483 110.006 1.00 47.48 160 ILE B O 1
ATOM 1735 N N . GLU B 1 97 ? 75.990 -33.461 110.929 1.00 46.99 161 GLU B N 1
ATOM 1736 C CA . GLU B 1 97 ? 76.376 -34.254 109.774 1.00 52.03 161 GLU B CA 1
ATOM 1737 C C . GLU B 1 97 ? 75.112 -34.645 108.973 1.00 59.71 161 GLU B C 1
ATOM 1738 O O . GLU B 1 97 ? 74.271 -35.411 109.464 1.00 59.57 161 GLU B O 1
ATOM 1744 N N . VAL B 1 98 ? 74.965 -34.077 107.764 1.00 58.58 162 VAL B N 1
ATOM 1745 C CA . VAL B 1 98 ? 73.834 -34.340 106.867 1.00 59.71 162 VAL B CA 1
ATOM 1746 C C . VAL B 1 98 ? 74.253 -35.433 105.843 1.00 69.13 162 VAL B C 1
ATOM 1747 O O . VAL B 1 98 ? 74.990 -35.144 104.888 1.00 71.90 162 VAL B O 1
ATOM 1751 N N . VAL B 1 99 ? 73.826 -36.711 106.096 1.00 67.46 163 VAL B N 1
ATOM 1752 C CA . VAL B 1 99 ? 74.166 -37.904 105.294 1.00 72.68 163 VAL B CA 1
ATOM 1753 C C . VAL B 1 99 ? 73.869 -37.704 103.815 1.00 80.53 163 VAL B C 1
ATOM 1754 O O . VAL B 1 99 ? 74.722 -38.071 103.017 1.00 85.92 163 VAL B O 1
ATOM 1756 N N . PHE B 1 100 ? 72.739 -37.033 103.452 1.00 73.96 164 PHE B N 1
ATOM 1757 C CA . PHE B 1 100 ? 72.350 -36.777 102.055 1.00 88.29 164 PHE B CA 1
ATOM 1758 C C . PHE B 1 100 ? 72.240 -35.279 101.745 1.00 95.66 164 PHE B C 1
ATOM 1759 O O . PHE B 1 100 ? 72.572 -34.840 100.652 1.00 58.04 164 PHE B O 1
ATOM 1767 N N . PRO B 1 104 ? 64.768 -34.279 100.510 1.00 53.54 168 PRO B N 1
ATOM 1768 C CA . PRO B 1 104 ? 64.523 -35.584 99.887 1.00 58.94 168 PRO B CA 1
ATOM 1769 C C . PRO B 1 104 ? 63.658 -35.479 98.646 1.00 70.85 168 PRO B C 1
ATOM 1770 O O . PRO B 1 104 ? 62.635 -34.788 98.685 1.00 67.97 168 PRO B O 1
ATOM 1774 N N . LYS B 1 105 ? 64.038 -36.195 97.554 1.00 77.08 169 LYS B N 1
ATOM 1775 C CA . LYS B 1 105 ? 63.265 -36.221 96.297 1.00 81.88 169 LYS B CA 1
ATOM 1776 C C . LYS B 1 105 ? 61.908 -36.950 96.493 1.00 91.12 169 LYS B C 1
ATOM 1777 O O . LYS B 1 105 ? 60.962 -36.746 95.724 1.00 92.68 169 LYS B O 1
ATOM 1779 N N . ASP B 1 106 ? 61.826 -37.759 97.572 1.00 89.49 170 ASP B N 1
ATOM 1780 C CA . ASP B 1 106 ? 60.669 -38.531 98.017 1.00 91.06 170 ASP B CA 1
ATOM 1781 C C . ASP B 1 106 ? 59.466 -37.636 98.403 1.00 92.23 170 ASP B C 1
ATOM 1782 O O . ASP B 1 106 ? 58.425 -37.681 97.735 1.00 93.47 170 ASP B O 1
ATOM 1784 N N . ALA B 1 107 ? 59.630 -36.822 99.482 1.00 84.51 171 ALA B N 1
ATOM 1785 C CA . ALA B 1 107 ? 58.605 -35.947 100.054 1.00 80.36 171 ALA B CA 1
ATOM 1786 C C . ALA B 1 107 ? 58.238 -34.749 99.192 1.00 81.99 171 ALA B C 1
ATOM 1787 O O . ALA B 1 107 ? 59.060 -33.885 98.878 1.00 79.34 171 ALA B O 1
ATOM 1789 N N . THR B 1 108 ? 56.975 -34.753 98.791 1.00 80.20 172 THR B N 1
ATOM 1790 C CA . THR B 1 108 ? 56.266 -33.747 98.009 1.00 79.71 172 THR B CA 1
ATOM 1791 C C . THR B 1 108 ? 54.983 -33.518 98.793 1.00 81.76 172 THR B C 1
ATOM 1792 O O . THR B 1 108 ? 54.606 -32.363 98.999 1.00 80.97 172 THR B O 1
ATOM 1796 N N . GLN B 1 109 ? 54.362 -34.619 99.305 1.00 76.89 173 GLN B N 1
ATOM 1797 C CA . GLN B 1 109 ? 53.175 -34.567 100.158 1.00 74.84 173 GLN B CA 1
ATOM 1798 C C . GLN B 1 109 ? 53.501 -33.788 101.435 1.00 71.69 173 GLN B C 1
ATOM 1799 O O . GLN B 1 109 ? 52.642 -33.033 101.894 1.00 70.14 173 GLN B O 1
ATOM 1801 N N . GLU B 1 110 ? 54.761 -33.901 101.957 1.00 64.07 174 GLU B N 1
ATOM 1802 C CA . GLU B 1 110 ? 55.198 -33.150 103.151 1.00 59.57 174 GLU B CA 1
ATOM 1803 C C . GLU B 1 110 ? 55.358 -31.664 102.836 1.00 57.19 174 GLU B C 1
ATOM 1804 O O . GLU B 1 110 ? 54.968 -30.832 103.643 1.00 53.43 174 GLU B O 1
ATOM 1810 N N . LEU B 1 111 ? 55.916 -31.346 101.660 1.00 54.00 175 LEU B N 1
ATOM 1811 C CA . LEU B 1 111 ? 56.100 -29.979 101.199 1.00 53.26 175 LEU B CA 1
ATOM 1812 C C . LEU B 1 111 ? 54.745 -29.309 100.923 1.00 58.15 175 LEU B C 1
ATOM 1813 O O . LEU B 1 111 ? 54.584 -28.116 101.227 1.00 56.40 175 LEU B O 1
ATOM 1818 N N . VAL B 1 112 ? 53.786 -30.056 100.320 1.00 55.79 176 VAL B N 1
ATOM 1819 C CA . VAL B 1 112 ? 52.487 -29.457 100.050 1.00 56.86 176 VAL B CA 1
ATOM 1820 C C . VAL B 1 112 ? 51.735 -29.265 101.357 1.00 60.82 176 VAL B C 1
ATOM 1821 O O . VAL B 1 112 ? 51.157 -28.199 101.560 1.00 61.80 176 VAL B O 1
ATOM 1825 N N . GLU B 1 113 ? 51.806 -30.249 102.273 1.00 55.99 177 GLU B N 1
ATOM 1826 C CA . GLU B 1 113 ? 51.074 -30.149 103.525 1.00 55.21 177 GLU B CA 1
ATOM 1827 C C . GLU B 1 113 ? 51.605 -29.003 104.384 1.00 53.91 177 GLU B C 1
ATOM 1828 O O . GLU B 1 113 ? 50.795 -28.209 104.873 1.00 53.31 177 GLU B O 1
ATOM 1834 N N . ASP B 1 114 ? 52.941 -28.828 104.417 1.00 47.67 178 ASP B N 1
ATOM 1835 C CA . ASP B 1 114 ? 53.599 -27.753 105.155 1.00 45.62 178 ASP B CA 1
ATOM 1836 C C . ASP B 1 114 ? 53.287 -26.396 104.541 1.00 51.72 178 ASP B C 1
ATOM 1837 O O . ASP B 1 114 ? 53.148 -25.424 105.285 1.00 52.00 178 ASP B O 1
ATOM 1842 N N . LEU B 1 115 ? 53.133 -26.334 103.194 1.00 49.83 179 LEU B N 1
ATOM 1843 C CA . LEU B 1 115 ? 52.808 -25.091 102.469 1.00 50.82 179 LEU B CA 1
ATOM 1844 C C . LEU B 1 115 ? 51.444 -24.572 102.900 1.00 56.30 179 LEU B C 1
ATOM 1845 O O . LEU B 1 115 ? 51.337 -23.407 103.287 1.00 56.78 179 LEU B O 1
ATOM 1850 N N . ILE B 1 116 ? 50.431 -25.458 102.917 1.00 53.95 180 ILE B N 1
ATOM 1851 C CA . ILE B 1 116 ? 49.077 -25.118 103.343 1.00 56.42 180 ILE B CA 1
ATOM 1852 C C . ILE B 1 116 ? 49.086 -24.523 104.744 1.00 61.04 180 ILE B C 1
ATOM 1853 O O . ILE B 1 116 ? 48.696 -23.371 104.887 1.00 63.40 180 ILE B O 1
ATOM 1858 N N . SER B 1 117 ? 49.571 -25.276 105.758 1.00 54.59 181 SER B N 1
ATOM 1859 C CA . SER B 1 117 ? 49.619 -24.827 107.153 1.00 53.48 181 SER B CA 1
ATOM 1860 C C . SER B 1 117 ? 50.264 -23.463 107.327 1.00 53.96 181 SER B C 1
ATOM 1861 O O . SER B 1 117 ? 49.859 -22.734 108.235 1.00 56.86 181 SER B O 1
ATOM 1864 N N . ILE B 1 118 ? 51.239 -23.104 106.457 1.00 45.34 182 ILE B N 1
ATOM 1865 C CA . ILE B 1 118 ? 51.898 -21.783 106.459 1.00 43.87 182 ILE B CA 1
ATOM 1866 C C . ILE B 1 118 ? 50.880 -20.747 105.909 1.00 46.64 182 ILE B C 1
ATOM 1867 O O . ILE B 1 118 ? 50.638 -19.713 106.551 1.00 46.16 182 ILE B O 1
ATOM 1872 N N . ILE B 1 119 ? 50.279 -21.059 104.728 1.00 42.66 183 ILE B N 1
ATOM 1873 C CA . ILE B 1 119 ? 49.288 -20.220 104.047 1.00 45.66 183 ILE B CA 1
ATOM 1874 C C . ILE B 1 119 ? 48.098 -19.943 104.961 1.00 54.06 183 ILE B C 1
ATOM 1875 O O . ILE B 1 119 ? 47.708 -18.781 105.075 1.00 56.83 183 ILE B O 1
ATOM 1880 N N . THR B 1 120 ? 47.596 -20.984 105.678 1.00 50.58 184 THR B N 1
ATOM 1881 C CA . THR B 1 120 ? 46.477 -20.863 106.622 1.00 53.91 184 THR B CA 1
ATOM 1882 C C . THR B 1 120 ? 46.815 -19.899 107.765 1.00 59.31 184 THR B C 1
ATOM 1883 O O . THR B 1 120 ? 45.993 -19.024 108.065 1.00 62.62 184 THR B O 1
ATOM 1887 N N . SER B 1 121 ? 48.021 -20.044 108.397 1.00 52.59 185 SER B N 1
ATOM 1888 C CA . SER B 1 121 ? 48.436 -19.165 109.502 1.00 53.45 185 SER B CA 1
ATOM 1889 C C . SER B 1 121 ? 48.594 -17.706 109.026 1.00 59.30 185 SER B C 1
ATOM 1890 O O . SER B 1 121 ? 47.974 -16.803 109.601 1.00 62.61 185 SER B O 1
ATOM 1893 N N . PHE B 1 122 ? 49.373 -17.504 107.933 1.00 53.15 186 PHE B N 1
ATOM 1894 C CA . PHE B 1 122 ? 49.608 -16.204 107.296 1.00 54.63 186 PHE B CA 1
ATOM 1895 C C . PHE B 1 122 ? 48.301 -15.557 106.846 1.00 61.39 186 PHE B C 1
ATOM 1896 O O . PHE B 1 122 ? 48.154 -14.359 107.064 1.00 64.40 186 PHE B O 1
ATOM 1904 N N . ALA B 1 123 ? 47.346 -16.347 106.259 1.00 57.74 187 ALA B N 1
ATOM 1905 C CA . ALA B 1 123 ? 46.022 -15.857 105.836 1.00 63.42 187 ALA B CA 1
ATOM 1906 C C . ALA B 1 123 ? 45.260 -15.263 107.023 1.00 72.69 187 ALA B C 1
ATOM 1907 O O . ALA B 1 123 ? 44.600 -14.239 106.878 1.00 76.90 187 ALA B O 1
ATOM 1909 N N . GLY B 1 124 ? 45.406 -15.893 108.183 1.00 68.70 188 GLY B N 1
ATOM 1910 C CA . GLY B 1 124 ? 44.823 -15.424 109.429 1.00 72.72 188 GLY B CA 1
ATOM 1911 C C . GLY B 1 124 ? 45.457 -14.120 109.861 1.00 78.31 188 GLY B C 1
ATOM 1912 O O . GLY B 1 124 ? 44.752 -13.186 110.232 1.00 83.52 188 GLY B O 1
ATOM 1913 N N . LYS B 1 125 ? 46.796 -14.037 109.776 1.00 71.42 189 LYS B N 1
ATOM 1914 C CA . LYS B 1 125 ? 47.547 -12.830 110.135 1.00 73.66 189 LYS B CA 1
ATOM 1915 C C . LYS B 1 125 ? 47.199 -11.651 109.198 1.00 81.70 189 LYS B C 1
ATOM 1916 O O . LYS B 1 125 ? 47.021 -10.524 109.675 1.00 87.37 189 LYS B O 1
ATOM 1918 N N . ILE B 1 126 ? 47.032 -11.936 107.884 1.00 75.45 190 ILE B N 1
ATOM 1919 C CA . ILE B 1 126 ? 46.725 -10.950 106.837 1.00 78.99 190 ILE B CA 1
ATOM 1920 C C . ILE B 1 126 ? 45.256 -10.509 106.848 1.00 87.15 190 ILE B C 1
ATOM 1921 O O . ILE B 1 126 ? 45.004 -9.309 106.836 1.00 92.12 190 ILE B O 1
ATOM 1926 N N . TYR B 1 127 ? 44.307 -11.468 106.851 1.00 82.97 191 TYR B N 1
ATOM 1927 C CA . TYR B 1 127 ? 42.862 -11.209 106.741 1.00 89.02 191 TYR B CA 1
ATOM 1928 C C . TYR B 1 127 ? 42.035 -11.367 108.038 1.00 97.76 191 TYR B C 1
ATOM 1929 O O . TYR B 1 127 ? 41.029 -10.665 108.187 1.00 104.78 191 TYR B O 1
ATOM 1938 N N . GLY B 1 128 ? 42.440 -12.283 108.923 1.00 90.67 192 GLY B N 1
ATOM 1939 C CA . GLY B 1 128 ? 41.757 -12.575 110.185 1.00 94.33 192 GLY B CA 1
ATOM 1940 C C . GLY B 1 128 ? 41.680 -14.067 110.441 1.00 96.50 192 GLY B C 1
ATOM 1941 O O . GLY B 1 128 ? 41.263 -14.811 109.550 1.00 95.06 192 GLY B O 1
ATOM 1942 N N . MET B 1 129 ? 42.098 -14.532 111.651 1.00 92.96 193 MET B N 1
ATOM 1943 C CA . MET B 1 129 ? 42.126 -15.963 112.046 1.00 89.06 193 MET B CA 1
ATOM 1944 C C . MET B 1 129 ? 40.765 -16.677 111.937 1.00 97.92 193 MET B C 1
ATOM 1945 O O . MET B 1 129 ? 40.735 -17.908 111.913 1.00 93.94 193 MET B O 1
ATOM 1947 N N . ARG B 1 130 ? 39.655 -15.902 111.850 1.00 103.07 194 ARG B N 1
ATOM 1948 C CA . ARG B 1 130 ? 38.286 -16.390 111.686 1.00 107.96 194 ARG B CA 1
ATOM 1949 C C . ARG B 1 130 ? 37.544 -15.557 110.611 1.00 118.12 194 ARG B C 1
ATOM 1950 O O . ARG B 1 130 ? 36.329 -15.359 110.716 1.00 125.45 194 ARG B O 1
ATOM 1952 N N . SER B 1 131 ? 38.277 -15.093 109.563 1.00 111.86 195 SER B N 1
ATOM 1953 C CA . SER B 1 131 ? 37.741 -14.258 108.471 1.00 115.43 195 SER B CA 1
ATOM 1954 C C . SER B 1 131 ? 37.324 -15.041 107.228 1.00 116.52 195 SER B C 1
ATOM 1955 O O . SER B 1 131 ? 37.790 -16.161 107.019 1.00 110.73 195 SER B O 1
ATOM 1958 N N . HIS B 1 132 ? 36.469 -14.422 106.389 1.00 118.01 196 HIS B N 1
ATOM 1959 C CA . HIS B 1 132 ? 35.964 -15.002 105.135 1.00 117.13 196 HIS B CA 1
ATOM 1960 C C . HIS B 1 132 ? 37.040 -15.050 104.054 1.00 114.59 196 HIS B C 1
ATOM 1961 O O . HIS B 1 132 ? 37.173 -16.080 103.393 1.00 109.98 196 HIS B O 1
ATOM 1963 N N . LYS B 1 133 ? 37.817 -13.952 103.888 1.00 111.01 197 LYS B N 1
ATOM 1964 C CA . LYS B 1 133 ? 38.899 -13.845 102.903 1.00 106.40 197 LYS B CA 1
ATOM 1965 C C . LYS B 1 133 ? 40.027 -14.871 103.143 1.00 102.39 197 LYS B C 1
ATOM 1966 O O . LYS B 1 133 ? 40.651 -15.305 102.173 1.00 98.30 197 LYS B O 1
ATOM 1968 N N . LYS B 1 134 ? 40.263 -15.270 104.429 1.00 96.62 198 LYS B N 1
ATOM 1969 C CA . LYS B 1 134 ? 41.252 -16.283 104.834 1.00 89.64 198 LYS B CA 1
ATOM 1970 C C . LYS B 1 134 ? 40.862 -17.620 104.214 1.00 92.16 198 LYS B C 1
ATOM 1971 O O . LYS B 1 134 ? 41.710 -18.286 103.622 1.00 87.74 198 LYS B O 1
ATOM 1977 N N . THR B 1 135 ? 39.571 -17.985 104.334 1.00 93.02 199 THR B N 1
ATOM 1978 C CA . THR B 1 135 ? 38.982 -19.211 103.794 1.00 92.56 199 THR B CA 1
ATOM 1979 C C . THR B 1 135 ? 39.075 -19.220 102.257 1.00 94.82 199 THR B C 1
ATOM 1980 O O . THR B 1 135 ? 39.376 -20.261 101.677 1.00 90.52 199 THR B O 1
ATOM 1984 N N . VAL B 1 136 ? 38.863 -18.047 101.620 1.00 95.03 200 VAL B N 1
ATOM 1985 C CA . VAL B 1 136 ? 38.928 -17.826 100.169 1.00 95.79 200 VAL B CA 1
ATOM 1986 C C . VAL B 1 136 ? 40.303 -18.233 99.618 1.00 93.01 200 VAL B C 1
ATOM 1987 O O . VAL B 1 136 ? 40.373 -19.030 98.680 1.00 91.53 200 VAL B O 1
ATOM 1991 N N . LEU B 1 137 ? 41.385 -17.703 100.222 1.00 85.65 201 LEU B N 1
ATOM 1992 C CA . LEU B 1 137 ? 42.761 -17.978 99.812 1.00 80.02 201 LEU B CA 1
ATOM 1993 C C . LEU B 1 137 ? 43.152 -19.431 100.022 1.00 79.26 201 LEU B C 1
ATOM 1994 O O . LEU B 1 137 ? 43.726 -20.026 99.114 1.00 76.74 201 LEU B O 1
ATOM 1999 N N . VAL B 1 138 ? 42.829 -20.003 101.198 1.00 75.90 202 VAL B N 1
ATOM 2000 C CA . VAL B 1 138 ? 43.209 -21.381 101.547 1.00 72.70 202 VAL B CA 1
ATOM 2001 C C . VAL B 1 138 ? 42.433 -22.420 100.714 1.00 78.73 202 VAL B C 1
ATOM 2002 O O . VAL B 1 138 ? 43.014 -23.448 100.367 1.00 76.05 202 VAL B O 1
ATOM 2006 N N . GLN B 1 139 ? 41.155 -22.144 100.367 1.00 79.75 203 GLN B N 1
ATOM 2007 C CA . GLN B 1 139 ? 40.361 -23.061 99.548 1.00 81.93 203 GLN B CA 1
ATOM 2008 C C . GLN B 1 139 ? 40.836 -22.992 98.099 1.00 85.23 203 GLN B C 1
ATOM 2009 O O . GLN B 1 139 ? 40.836 -24.014 97.412 1.00 85.19 203 GLN B O 1
ATOM 2011 N N . GLY B 1 140 ? 41.265 -21.798 97.674 1.00 80.96 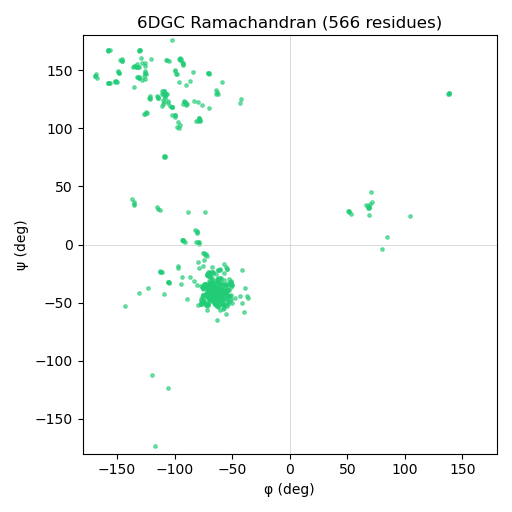204 GLY B N 1
ATOM 2012 C CA . GLY B 1 140 ? 41.770 -21.537 96.332 1.00 80.70 204 GLY B CA 1
ATOM 2013 C C . GLY B 1 140 ? 43.117 -22.174 96.059 1.00 78.47 204 GLY B C 1
ATOM 2014 O O . GLY B 1 140 ? 43.304 -22.796 95.009 1.00 78.07 204 GLY B O 1
ATOM 2015 N N . VAL B 1 141 ? 44.067 -22.017 97.010 1.00 70.23 205 VAL B N 1
ATOM 2016 C CA . VAL B 1 141 ? 45.425 -22.564 96.935 1.00 65.72 205 VAL B CA 1
ATOM 2017 C C . VAL B 1 141 ? 45.379 -24.091 96.893 1.00 69.18 205 VAL B C 1
ATOM 2018 O O . VAL B 1 141 ? 46.100 -24.696 96.090 1.00 68.86 205 VAL B O 1
ATOM 2022 N N . LYS B 1 142 ? 44.495 -24.703 97.724 1.00 65.76 206 LYS B N 1
ATOM 2023 C CA . LYS B 1 142 ? 44.271 -26.152 97.795 1.00 65.05 206 LYS B CA 1
ATOM 2024 C C . LYS B 1 142 ? 43.778 -26.680 96.450 1.00 71.65 206 LYS B C 1
ATOM 2025 O O . LYS B 1 142 ? 44.228 -27.744 96.012 1.00 70.55 206 LYS B O 1
ATOM 2029 N N . LYS B 1 143 ? 42.881 -25.911 95.783 1.00 71.72 207 LYS B N 1
ATOM 2030 C CA . LYS B 1 143 ? 42.316 -26.231 94.469 1.00 75.07 207 LYS B CA 1
ATOM 2031 C C . LYS B 1 143 ? 43.358 -26.041 93.371 1.00 78.95 207 LYS B C 1
ATOM 2032 O O . LYS B 1 143 ? 43.386 -26.830 92.426 1.00 81.49 207 LYS B O 1
ATOM 2034 N N . LEU B 1 144 ? 44.220 -25.012 93.503 1.00 73.32 208 LEU B N 1
ATOM 2035 C CA . LEU B 1 144 ? 45.283 -24.685 92.548 1.00 73.60 208 LEU B CA 1
ATOM 2036 C C . LEU B 1 144 ? 46.385 -25.752 92.479 1.00 75.54 208 LEU B C 1
ATOM 2037 O O . LEU B 1 144 ? 46.926 -25.992 91.401 1.00 76.63 208 LEU B O 1
ATOM 2042 N N . ILE B 1 145 ? 46.714 -26.393 93.611 1.00 69.84 209 ILE B N 1
ATOM 2043 C CA . ILE B 1 145 ? 47.741 -27.447 93.656 1.00 68.59 209 ILE B CA 1
ATOM 2044 C C . ILE B 1 145 ? 47.217 -28.738 92.969 1.00 77.65 209 ILE B C 1
ATOM 2045 O O . ILE B 1 145 ? 48.015 -29.503 92.415 1.00 79.43 209 ILE B O 1
ATOM 2050 N N . GLY B 1 146 ? 45.889 -28.917 92.962 1.00 76.03 210 GLY B N 1
ATOM 2051 C CA . GLY B 1 146 ? 45.202 -30.050 92.340 1.00 79.24 210 GLY B CA 1
ATOM 2052 C C . GLY B 1 146 ? 45.451 -30.155 90.851 1.00 84.79 210 GLY B C 1
ATOM 2053 O O . GLY B 1 146 ? 45.940 -31.189 90.367 1.00 86.77 210 GLY B O 1
ATOM 2054 N N . GLU B 1 147 ? 45.127 -29.044 90.131 1.00 80.66 211 GLU B N 1
ATOM 2055 C CA . GLU B 1 147 ? 45.348 -28.792 88.699 1.00 88.85 211 GLU B CA 1
ATOM 2056 C C . GLU B 1 147 ? 45.095 -30.017 87.797 1.00 134.64 211 GLU B C 1
ATOM 2057 O O . GLU B 1 147 ? 45.190 -29.935 86.569 1.00 101.81 211 GLU B O 1
ATOM 2063 N N . ILE C 1 1 ? 41.929 17.711 128.431 1.00 56.49 65 ILE C N 1
ATOM 2064 C CA . ILE C 1 1 ? 41.596 16.296 128.605 1.00 57.62 65 ILE C CA 1
ATOM 2065 C C . ILE C 1 1 ? 40.766 15.710 127.454 1.00 61.57 65 ILE C C 1
ATOM 2066 O O . ILE C 1 1 ? 40.857 14.507 127.237 1.00 63.23 65 ILE C O 1
ATOM 2068 N N . ARG C 1 2 ? 39.931 16.504 126.758 1.00 56.38 66 ARG C N 1
ATOM 2069 C CA . ARG C 1 2 ? 39.167 16.000 125.606 1.00 56.02 66 ARG C CA 1
ATOM 2070 C C . ARG C 1 2 ? 39.829 16.555 124.320 1.00 58.18 66 ARG C C 1
ATOM 2071 O O . ARG C 1 2 ? 39.986 17.770 124.194 1.00 56.81 66 ARG C O 1
ATOM 2073 N N . ALA C 1 3 ? 40.270 15.667 123.403 1.00 53.83 67 ALA C N 1
ATOM 2074 C CA . ALA C 1 3 ? 40.983 16.052 122.175 1.00 51.50 67 ALA C CA 1
ATOM 2075 C C . ALA C 1 3 ? 40.362 15.512 120.873 1.00 54.52 67 ALA C C 1
ATOM 2076 O O . ALA C 1 3 ? 39.802 14.417 120.867 1.00 55.87 67 ALA C O 1
ATOM 2078 N N . VAL C 1 4 ? 40.486 16.282 119.773 1.00 48.08 68 VAL C N 1
ATOM 2079 C CA . VAL C 1 4 ? 39.997 15.930 118.429 1.00 47.85 68 VAL C CA 1
ATOM 2080 C C . VAL C 1 4 ? 41.175 15.923 117.445 1.00 51.91 68 VAL C C 1
ATOM 2081 O O . VAL C 1 4 ? 41.951 16.880 117.380 1.00 49.99 68 VAL C O 1
ATOM 2085 N N . ILE C 1 5 ? 41.343 14.816 116.728 1.00 51.34 69 ILE C N 1
ATOM 2086 C CA . ILE C 1 5 ? 42.471 14.683 115.813 1.00 51.07 69 ILE C CA 1
ATOM 2087 C C . ILE C 1 5 ? 42.112 15.130 114.412 1.00 56.65 69 ILE C C 1
ATOM 2088 O O . ILE C 1 5 ? 41.181 14.584 113.827 1.00 58.03 69 ILE C O 1
ATOM 2090 N N . TYR C 1 6 ? 42.836 16.129 113.878 1.00 52.72 70 TYR C N 1
ATOM 2091 C CA . TYR C 1 6 ? 42.665 16.546 112.486 1.00 54.30 70 TYR C CA 1
ATOM 2092 C C . TYR C 1 6 ? 43.895 16.132 111.653 1.00 59.67 70 TYR C C 1
ATOM 2093 O O . TYR C 1 6 ? 45.038 16.486 111.972 1.00 58.45 70 TYR C O 1
ATOM 2102 N N . ALA C 1 7 ? 43.652 15.348 110.610 1.00 58.56 71 ALA C N 1
ATOM 2103 C CA . ALA C 1 7 ? 44.685 14.849 109.712 1.00 59.79 71 ALA C CA 1
ATOM 2104 C C . ALA C 1 7 ? 44.268 15.174 108.285 1.00 67.04 71 ALA C C 1
ATOM 2105 O O . ALA C 1 7 ? 43.074 15.119 107.973 1.00 67.48 71 ALA C O 1
ATOM 2107 N N . ARG C 1 8 ? 45.231 15.546 107.427 1.00 65.52 72 ARG C N 1
ATOM 2108 C CA . ARG C 1 8 ? 44.940 15.881 106.032 1.00 68.04 72 ARG C CA 1
ATOM 2109 C C . ARG C 1 8 ? 46.097 15.559 105.111 1.00 77.04 72 ARG C C 1
ATOM 2110 O O . ARG C 1 8 ? 47.253 15.794 105.454 1.00 75.82 72 ARG C O 1
ATOM 2118 N N . VAL C 1 9 ? 45.760 15.024 103.933 1.00 79.39 73 VAL C N 1
ATOM 2119 C CA . VAL C 1 9 ? 46.658 14.686 102.831 1.00 83.18 73 VAL C CA 1
ATOM 2120 C C . VAL C 1 9 ? 46.039 15.289 101.565 1.00 93.19 73 VAL C C 1
ATOM 2121 O O . VAL C 1 9 ? 44.810 15.333 101.450 1.00 93.56 73 VAL C O 1
ATOM 2125 N N . SER C 1 10 ? 46.871 15.790 100.645 1.00 93.67 74 SER C N 1
ATOM 2126 C CA . SER C 1 10 ? 46.371 16.413 99.424 1.00 97.30 74 SER C CA 1
ATOM 2127 C C . SER C 1 10 ? 45.852 15.420 98.371 1.00 107.38 74 SER C C 1
ATOM 2128 O O . SER C 1 10 ? 44.798 15.659 97.775 1.00 108.81 74 SER C O 1
ATOM 2131 N N . SER C 1 11 ? 46.592 14.315 98.153 1.00 106.96 75 SER C N 1
ATOM 2132 C CA . SER C 1 11 ? 46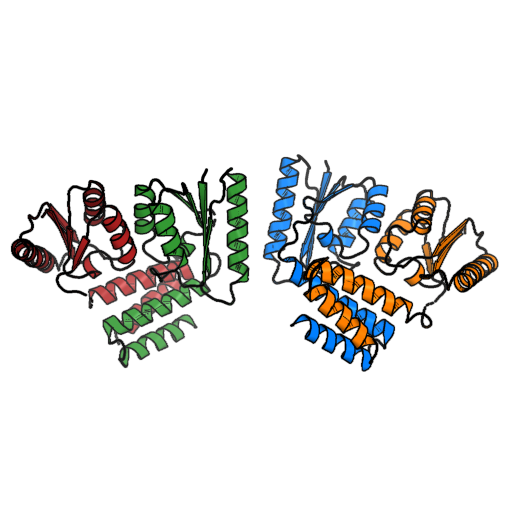.309 13.294 97.139 1.00 111.87 75 SER C CA 1
ATOM 2133 C C . SER C 1 11 ? 45.765 11.952 97.668 1.00 116.29 75 SER C C 1
ATOM 2134 O O . SER C 1 11 ? 45.961 11.617 98.838 1.00 113.09 75 SER C O 1
ATOM 2137 N N . SER C 1 12 ? 45.099 11.175 96.778 1.00 116.60 76 SER C N 1
ATOM 2138 C CA . SER C 1 12 ? 44.548 9.845 97.076 1.00 117.73 76 SER C CA 1
ATOM 2139 C C . SER C 1 12 ? 45.669 8.823 97.285 1.00 120.55 76 SER C C 1
ATOM 2140 O O . SER C 1 12 ? 45.509 7.883 98.068 1.00 119.01 76 SER C O 1
ATOM 2143 N N . ASP C 1 13 ? 46.799 9.015 96.575 1.00 117.86 77 ASP C N 1
ATOM 2144 C CA . ASP C 1 13 ? 48.003 8.181 96.648 1.00 118.53 77 ASP C CA 1
ATOM 2145 C C . ASP C 1 13 ? 48.657 8.235 98.037 1.00 115.52 77 ASP C C 1
ATOM 2146 O O . ASP C 1 13 ? 49.236 7.244 98.487 1.00 116.28 77 ASP C O 1
ATOM 2151 N N . GLN C 1 14 ? 48.517 9.384 98.723 1.00 105.24 78 GLN C N 1
ATOM 2152 C CA . GLN C 1 14 ? 49.052 9.637 100.058 1.00 99.87 78 GLN C CA 1
ATOM 2153 C C . GLN C 1 14 ? 48.163 9.078 101.211 1.00 99.22 78 GLN C C 1
ATOM 2154 O O . GLN C 1 14 ? 48.420 9.374 102.383 1.00 95.23 78 GLN C O 1
ATOM 2156 N N . LYS C 1 15 ? 47.163 8.226 100.880 1.00 97.23 79 LYS C N 1
ATOM 2157 C CA . LYS C 1 15 ? 46.236 7.594 101.835 1.00 95.49 79 LYS C CA 1
ATOM 2158 C C . LYS C 1 15 ? 46.930 6.886 103.011 1.00 98.62 79 LYS C C 1
ATOM 2159 O O . LYS C 1 15 ? 46.386 6.881 104.120 1.00 95.44 79 LYS C O 1
ATOM 2161 N N . GLU C 1 16 ? 48.139 6.315 102.769 1.00 97.93 80 GLU C N 1
ATOM 2162 C CA . GLU C 1 16 ? 48.975 5.630 103.770 1.00 97.09 80 GLU C CA 1
ATOM 2163 C C . GLU C 1 16 ? 49.608 6.623 104.768 1.00 95.48 80 GLU C C 1
ATOM 2164 O O . GLU C 1 16 ? 49.744 6.301 105.954 1.00 92.92 80 GLU C O 1
ATOM 2166 N N . ASP C 1 17 ? 49.990 7.823 104.287 1.00 89.96 81 ASP C N 1
ATOM 2167 C CA . ASP C 1 17 ? 50.578 8.875 105.118 1.00 85.91 81 ASP C CA 1
ATOM 2168 C C . ASP C 1 17 ? 49.541 9.520 106.061 1.00 84.76 81 ASP C C 1
ATOM 2169 O O . ASP C 1 17 ? 49.930 10.028 107.114 1.00 82.07 81 ASP C O 1
ATOM 2171 N N . LEU C 1 18 ? 48.232 9.480 105.694 1.00 79.29 82 LEU C N 1
ATOM 2172 C CA . LEU C 1 18 ? 47.142 10.012 106.518 1.00 75.31 82 LEU C CA 1
ATOM 2173 C C . LEU C 1 18 ? 46.910 9.092 107.730 1.00 75.52 82 LEU C C 1
ATOM 2174 O O . LEU C 1 18 ? 46.760 9.576 108.850 1.00 71.40 82 LEU C O 1
ATOM 2176 N N . GLU C 1 19 ? 46.943 7.768 107.520 1.00 74.61 83 GLU C N 1
ATOM 2177 C CA . GLU C 1 19 ? 46.783 6.794 108.613 1.00 73.79 83 GLU C CA 1
ATOM 2178 C C . GLU C 1 19 ? 47.971 6.883 109.584 1.00 75.30 83 GLU C C 1
ATOM 2179 O O . GLU C 1 19 ? 47.791 6.753 110.802 1.00 73.45 83 GLU C O 1
ATOM 2181 N N . ARG C 1 20 ? 49.172 7.151 109.036 1.00 71.03 84 ARG C N 1
ATOM 2182 C CA . ARG C 1 20 ? 50.380 7.380 109.809 1.00 68.96 84 ARG C CA 1
ATOM 2183 C C . ARG C 1 20 ? 50.152 8.655 110.672 1.00 68.76 84 ARG C C 1
ATOM 2184 O O . ARG C 1 20 ? 50.245 8.561 111.890 1.00 67.06 84 ARG C O 1
ATOM 2186 N N . GLN C 1 21 ? 49.741 9.799 110.060 1.00 63.60 85 GLN C N 1
ATOM 2187 C CA . GLN C 1 21 ? 49.447 11.070 110.759 1.00 60.21 85 GLN C CA 1
ATOM 2188 C C . GLN C 1 21 ? 48.548 10.878 112.001 1.00 62.10 85 GLN C C 1
ATOM 2189 O O . GLN C 1 21 ? 48.853 11.413 113.070 1.00 59.27 85 GLN C O 1
ATOM 2195 N N . ILE C 1 22 ? 47.462 10.084 111.849 1.00 59.89 86 ILE C N 1
ATOM 2196 C CA . ILE C 1 22 ? 46.489 9.761 112.899 1.00 58.56 86 ILE C CA 1
ATOM 2197 C C . ILE C 1 22 ? 47.164 9.020 114.071 1.00 59.83 86 ILE C C 1
ATOM 2198 O O . ILE C 1 22 ? 46.901 9.350 115.240 1.00 56.75 86 ILE C O 1
ATOM 2203 N N . ASN C 1 23 ? 48.079 8.076 113.746 1.00 57.82 87 ASN C N 1
ATOM 2204 C CA . ASN C 1 23 ? 48.847 7.305 114.732 1.00 58.33 87 ASN C CA 1
ATOM 2205 C C . ASN C 1 23 ? 49.732 8.189 115.597 1.00 60.59 87 ASN C C 1
ATOM 2206 O O . ASN C 1 23 ? 49.638 8.126 116.821 1.00 58.69 87 ASN C O 1
ATOM 2211 N N . TYR C 1 24 ? 50.571 9.022 114.957 1.00 58.53 88 TYR C N 1
ATOM 2212 C CA . TYR C 1 24 ? 51.508 9.945 115.605 1.00 57.82 88 TYR C CA 1
ATOM 2213 C C . TYR C 1 24 ? 50.837 10.823 116.642 1.00 56.28 88 TYR C C 1
ATOM 2214 O O . TYR C 1 24 ? 51.352 10.963 117.763 1.00 54.53 88 TYR C O 1
ATOM 2223 N N . LEU C 1 25 ? 49.654 11.352 116.279 1.00 52.03 89 LEU C N 1
ATOM 2224 C CA . LEU C 1 25 ? 48.839 12.192 117.149 1.00 49.97 89 LEU C CA 1
ATOM 2225 C C . LEU C 1 25 ? 48.126 11.375 118.231 1.00 55.90 89 LEU C C 1
ATOM 2226 O O . LEU C 1 25 ? 48.076 11.834 119.379 1.00 55.93 89 LEU C O 1
ATOM 2231 N N . THR C 1 26 ? 47.630 10.143 117.900 1.00 52.95 90 THR C N 1
ATOM 2232 C CA . THR C 1 26 ? 46.979 9.295 118.898 1.00 52.78 90 THR C CA 1
ATOM 2233 C C . THR C 1 26 ? 47.982 8.926 120.008 1.00 55.60 90 THR C C 1
ATOM 2234 O O . THR C 1 26 ? 47.594 8.813 121.168 1.00 54.70 90 THR C O 1
ATOM 2237 N N . ASN C 1 27 ? 49.287 8.868 119.652 1.00 53.44 91 ASN C N 1
ATOM 2238 C CA . ASN C 1 27 ? 50.404 8.589 120.559 1.00 54.52 91 ASN C CA 1
ATOM 2239 C C . ASN C 1 27 ? 50.632 9.764 121.465 1.00 56.90 91 ASN C C 1
ATOM 2240 O O . ASN C 1 27 ? 50.580 9.600 122.675 1.00 55.39 91 ASN C O 1
ATOM 2245 N N . TYR C 1 28 ? 50.857 10.960 120.881 1.00 55.77 92 TYR C N 1
ATOM 2246 C CA . TYR C 1 28 ? 51.033 12.240 121.589 1.00 55.72 92 TYR C CA 1
ATOM 2247 C C . TYR C 1 28 ? 49.879 12.477 122.591 1.00 60.14 92 TYR C C 1
ATOM 2248 O O . TYR C 1 28 ? 50.112 12.999 123.685 1.00 60.52 92 TYR C O 1
ATOM 2257 N N . ALA C 1 29 ? 48.642 12.066 122.210 1.00 54.99 93 ALA C N 1
ATOM 2258 C CA . ALA C 1 29 ? 47.448 12.209 123.030 1.00 53.07 93 ALA C CA 1
ATOM 2259 C C . ALA C 1 29 ? 47.521 11.370 124.286 1.00 57.07 93 ALA C C 1
ATOM 2260 O O . ALA C 1 29 ? 47.275 11.904 125.356 1.00 56.31 93 ALA C O 1
ATOM 2262 N N . THR C 1 30 ? 47.899 10.086 124.183 1.00 56.21 94 THR C N 1
ATOM 2263 C CA . THR C 1 30 ? 47.994 9.206 125.361 1.00 58.07 94 THR C CA 1
ATOM 2264 C C . THR C 1 30 ? 49.140 9.648 126.281 1.00 62.60 94 THR C C 1
ATOM 2265 O O . THR C 1 30 ? 49.074 9.423 127.490 1.00 63.90 94 THR C O 1
ATOM 2269 N N . ALA C 1 31 ? 50.186 10.271 125.693 1.00 57.32 95 ALA C N 1
ATOM 2270 C CA . ALA C 1 31 ? 51.370 10.754 126.382 1.00 57.32 95 ALA C CA 1
ATOM 2271 C C . ALA C 1 31 ? 50.984 11.908 127.265 1.00 62.11 95 ALA C C 1
ATOM 2272 O O . ALA C 1 31 ? 51.510 12.024 128.374 1.00 65.25 95 ALA C O 1
ATOM 2274 N N . LYS C 1 32 ? 50.064 12.767 126.769 1.00 54.60 96 LYS C N 1
ATOM 2275 C CA . LYS C 1 32 ? 49.584 13.968 127.449 1.00 52.14 96 LYS C CA 1
ATOM 2276 C C . LYS C 1 32 ? 48.339 13.716 128.317 1.00 55.91 96 LYS C C 1
ATOM 2277 O O . LYS C 1 32 ? 47.809 14.647 128.928 1.00 56.42 96 LYS C O 1
ATOM 2283 N N . GLY C 1 33 ? 47.900 12.462 128.380 1.00 52.15 97 GLY C N 1
ATOM 2284 C CA . GLY C 1 33 ? 46.725 12.067 129.149 1.00 52.63 97 GLY C CA 1
ATOM 2285 C C . GLY C 1 33 ? 45.406 12.581 128.600 1.00 55.77 97 GLY C C 1
ATOM 2286 O O . GLY C 1 33 ? 44.441 12.745 129.350 1.00 56.06 97 GLY C O 1
ATOM 2287 N N . TYR C 1 34 ? 45.363 12.843 127.287 1.00 51.15 98 TYR C N 1
ATOM 2288 C CA . TYR C 1 34 ? 44.193 13.320 126.573 1.00 49.83 98 TYR C CA 1
ATOM 2289 C C . TYR C 1 34 ? 43.386 12.123 126.065 1.00 54.48 98 TYR C C 1
ATOM 2290 O O . TYR C 1 34 ? 43.957 11.152 125.538 1.00 54.69 98 TYR C O 1
ATOM 2299 N N . LYS C 1 35 ? 42.051 12.207 126.210 1.00 50.46 99 LYS C N 1
ATOM 2300 C CA . LYS C 1 35 ? 41.120 11.212 125.683 1.00 49.83 99 LYS C CA 1
ATOM 2301 C C . LYS C 1 35 ? 40.774 11.701 124.285 1.00 49.19 99 LYS C C 1
ATOM 2302 O O . LYS C 1 35 ? 40.347 12.844 124.120 1.00 46.45 99 LYS C O 1
ATOM 2304 N N . VAL C 1 36 ? 41.041 10.884 123.269 1.00 46.19 100 VAL C N 1
ATOM 2305 C CA . VAL C 1 36 ? 40.742 11.256 121.888 1.00 46.11 100 VAL C CA 1
ATOM 2306 C C . VAL C 1 36 ? 39.238 11.053 121.683 1.00 51.90 100 VAL C C 1
ATOM 2307 O O . VAL C 1 36 ? 38.772 9.914 121.666 1.00 54.58 100 VAL C O 1
ATOM 2311 N N . VAL C 1 37 ? 38.483 12.155 121.601 1.00 47.27 101 VAL C N 1
ATOM 2312 C CA . VAL C 1 37 ? 37.036 12.151 121.429 1.00 48.19 101 VAL C CA 1
ATOM 2313 C C . VAL C 1 37 ? 36.657 11.694 120.018 1.00 53.47 101 VAL C C 1
ATOM 2314 O O . VAL C 1 37 ? 35.865 10.771 119.885 1.00 56.69 101 VAL C O 1
ATOM 2316 N N . GLU C 1 38 ? 37.237 12.306 118.980 1.00 48.39 102 GLU C N 1
ATOM 2317 C CA . GLU C 1 38 ? 36.951 12.001 117.581 1.00 49.33 102 GLU C CA 1
ATOM 2318 C C . GLU C 1 38 ? 38.206 12.148 116.737 1.00 55.37 102 GLU C C 1
ATOM 2319 O O . GLU C 1 38 ? 39.130 12.860 117.132 1.00 54.50 102 GLU C O 1
ATOM 2321 N N . VAL C 1 39 ? 38.237 11.491 115.573 1.00 54.61 103 VAL C N 1
ATOM 2322 C CA . VAL C 1 39 ? 39.326 11.605 114.605 1.00 54.23 103 VAL C CA 1
ATOM 2323 C C . VAL C 1 39 ? 38.712 12.025 113.253 1.00 61.97 103 VAL C C 1
ATOM 2324 O O . VAL C 1 39 ? 37.914 11.263 112.677 1.00 66.52 103 VAL C O 1
ATOM 2326 N N . LEU C 1 40 ? 39.036 13.247 112.788 1.00 54.37 104 LEU C N 1
ATOM 2327 C CA . LEU C 1 40 ? 38.540 13.793 111.524 1.00 55.87 104 LEU C CA 1
ATOM 2328 C C . LEU C 1 40 ? 39.661 13.897 110.503 1.00 62.22 104 LEU C C 1
ATOM 2329 O O . LEU C 1 40 ? 40.741 14.391 110.813 1.00 60.90 104 LEU C O 1
ATOM 2334 N N . LYS C 1 41 ? 39.405 13.426 109.290 1.00 63.22 105 LYS C N 1
ATOM 2335 C CA . LYS C 1 41 ? 40.395 13.438 108.222 1.00 65.47 105 LYS C CA 1
ATOM 2336 C C . LYS C 1 41 ? 39.835 14.032 106.918 1.00 75.62 105 LYS C C 1
ATOM 2337 O O . LYS C 1 41 ? 38.619 14.202 106.797 1.00 78.60 105 LYS C O 1
ATOM 2339 N N . ASP C 1 42 ? 40.722 14.341 105.948 1.00 73.25 106 ASP C N 1
ATOM 2340 C CA . ASP C 1 42 ? 40.363 14.862 104.624 1.00 76.01 106 ASP C CA 1
ATOM 2341 C C . ASP C 1 42 ? 41.449 14.553 103.598 1.00 82.13 106 ASP C C 1
ATOM 2342 O O . ASP C 1 42 ? 42.635 14.682 103.905 1.00 79.64 106 ASP C O 1
ATOM 2347 N N . ILE C 1 43 ? 41.043 14.167 102.377 1.00 83.40 107 ILE C N 1
ATOM 2348 C CA . ILE C 1 43 ? 41.960 13.943 101.259 1.00 86.27 107 ILE C CA 1
ATOM 2349 C C . ILE C 1 43 ? 41.702 15.111 100.286 1.00 93.59 107 ILE C C 1
ATOM 2350 O O . ILE C 1 43 ? 40.974 14.970 99.300 1.00 97.61 107 ILE C O 1
ATOM 2355 N N . ALA C 1 44 ? 42.225 16.295 100.636 1.00 87.77 108 ALA C N 1
ATOM 2356 C CA . ALA C 1 44 ? 42.048 17.523 99.857 1.00 88.89 108 ALA C CA 1
ATOM 2357 C C . ALA C 1 44 ? 43.148 18.554 100.146 1.00 90.46 108 ALA C C 1
ATOM 2358 O O . ALA C 1 44 ? 43.897 18.400 101.118 1.00 88.79 108 ALA C O 1
ATOM 2360 N N . SER C 1 45 ? 43.236 19.603 99.299 1.00 85.96 109 SER C N 1
ATOM 2361 C CA . SER C 1 45 ? 44.208 20.688 99.422 1.00 83.66 109 SER C CA 1
ATOM 2362 C C . SER C 1 45 ? 43.886 21.585 100.624 1.00 84.19 109 SER C C 1
ATOM 2363 O O . SER C 1 45 ? 42.705 21.781 100.940 1.00 83.67 109 SER C O 1
ATOM 2366 N N . GLY C 1 46 ? 44.941 22.146 101.245 1.00 77.96 110 GLY C N 1
ATOM 2367 C CA . GLY C 1 46 ? 44.844 23.087 102.365 1.00 74.38 110 GLY C CA 1
ATOM 2368 C C . GLY C 1 46 ? 44.087 24.356 102.004 1.00 78.22 110 GLY C C 1
ATOM 2369 O O . GLY C 1 46 ? 43.559 25.038 102.883 1.00 76.95 110 GLY C O 1
ATOM 2370 N N . LEU C 1 47 ? 44.008 24.656 100.690 1.00 75.94 111 LEU C N 1
ATOM 2371 C CA . LEU C 1 47 ? 43.312 25.788 100.090 1.00 76.13 111 LEU C CA 1
ATOM 2372 C C . LEU C 1 47 ? 41.788 25.660 100.198 1.00 80.25 111 LEU C C 1
ATOM 2373 O O . LEU C 1 47 ? 41.095 26.684 100.146 1.00 81.39 111 LEU C O 1
ATOM 2378 N N . ASN C 1 48 ? 41.259 24.427 100.336 1.00 76.02 112 ASN C N 1
ATOM 2379 C CA . ASN C 1 48 ? 39.820 24.182 100.454 1.00 77.09 112 ASN C CA 1
ATOM 2380 C C . ASN C 1 48 ? 39.316 24.537 101.863 1.00 78.94 112 ASN C C 1
ATOM 2381 O O . ASN C 1 48 ? 39.795 23.981 102.843 1.00 76.21 112 ASN C O 1
ATOM 2386 N N . THR C 1 49 ? 38.373 25.490 101.958 1.00 77.53 113 THR C N 1
ATOM 2387 C CA . THR C 1 49 ? 37.783 25.948 103.231 1.00 75.57 113 THR C CA 1
ATOM 2388 C C . THR C 1 49 ? 36.512 25.169 103.531 1.00 83.68 113 THR C C 1
ATOM 2389 O O . THR C 1 49 ? 36.148 25.032 104.698 1.00 82.19 113 THR C O 1
ATOM 2393 N N . GLN C 1 50 ? 35.821 24.693 102.471 1.00 84.64 114 GLN C N 1
ATOM 2394 C CA . GLN C 1 50 ? 34.566 23.947 102.561 1.00 86.81 114 GLN C CA 1
ATOM 2395 C C . GLN C 1 50 ? 34.785 22.428 102.704 1.00 89.41 114 GLN C C 1
ATOM 2396 O O . GLN C 1 50 ? 33.918 21.630 102.314 1.00 92.80 114 GLN C O 1
ATOM 2398 N N . ARG C 1 51 ? 35.937 22.034 103.289 1.00 80.70 115 ARG C N 1
ATOM 2399 C CA . ARG C 1 51 ? 36.284 20.635 103.512 1.00 79.31 115 ARG C CA 1
ATOM 2400 C C . ARG C 1 51 ? 35.321 19.996 104.478 1.00 82.49 115 ARG C C 1
ATOM 2401 O O . ARG C 1 51 ? 35.008 20.583 105.519 1.00 79.89 115 ARG C O 1
ATOM 2409 N N . LYS C 1 52 ? 34.836 18.795 104.111 1.00 81.48 116 LYS C N 1
ATOM 2410 C CA . LYS C 1 52 ? 33.861 18.018 104.877 1.00 81.62 116 LYS C CA 1
ATOM 2411 C C . LYS C 1 52 ? 34.304 17.770 106.318 1.00 80.74 116 LYS C C 1
ATOM 2412 O O . LYS C 1 52 ? 33.524 18.024 107.239 1.00 80.29 116 LYS C O 1
ATOM 2414 N N . GLY C 1 53 ? 35.567 17.362 106.491 1.00 73.68 117 GLY C N 1
ATOM 2415 C CA . GLY C 1 53 ? 36.183 17.113 107.796 1.00 69.69 117 GLY C CA 1
ATOM 2416 C C . GLY C 1 53 ? 36.422 18.373 108.607 1.00 68.71 117 GLY C C 1
ATOM 2417 O O . GLY C 1 53 ? 36.103 18.403 109.800 1.00 67.77 117 GLY C O 1
ATOM 2418 N N . LEU C 1 54 ? 36.968 19.436 107.955 1.00 61.65 118 LEU C N 1
ATOM 2419 C CA . LEU C 1 54 ? 37.248 20.746 108.562 1.00 57.65 118 LEU C CA 1
ATOM 2420 C C . LEU C 1 54 ? 35.989 21.334 109.141 1.00 60.35 118 LEU C C 1
ATOM 2421 O O . LEU C 1 54 ? 36.034 21.899 110.231 1.00 58.25 118 LEU C O 1
ATOM 2426 N N . LEU C 1 55 ? 34.866 21.194 108.413 1.00 58.76 119 LEU C N 1
ATOM 2427 C CA . LEU C 1 55 ? 33.567 21.706 108.834 1.00 59.98 119 LEU C CA 1
ATOM 2428 C C . LEU C 1 55 ? 32.985 20.938 109.978 1.00 63.57 119 LEU C C 1
ATOM 2429 O O . LEU C 1 55 ? 32.330 21.532 110.841 1.00 62.33 119 LEU C O 1
ATOM 2434 N N . LYS C 1 56 ? 33.206 19.610 109.983 1.00 61.41 120 LYS C N 1
ATOM 2435 C CA . LYS C 1 56 ? 32.734 18.757 111.068 1.00 61.48 120 LYS C CA 1
ATOM 2436 C C . LYS C 1 56 ? 33.507 19.158 112.316 1.00 64.99 120 LYS C C 1
ATOM 2437 O O . LYS C 1 56 ? 32.908 19.207 113.386 1.00 66.22 120 LYS C O 1
ATOM 2439 N N . LEU C 1 57 ? 34.813 19.514 112.159 1.00 58.83 121 LEU C N 1
ATOM 2440 C CA . LEU C 1 57 ? 35.706 19.975 113.220 1.00 56.01 121 LEU C CA 1
ATOM 2441 C C . LEU C 1 57 ? 35.218 21.309 113.778 1.00 60.24 121 LEU C C 1
ATOM 2442 O O . LEU C 1 57 ? 35.174 21.482 115.000 1.00 59.34 121 LEU C O 1
ATOM 2447 N N . PHE C 1 58 ? 34.840 22.241 112.882 1.00 57.23 122 PHE C N 1
ATOM 2448 C CA . PHE C 1 58 ? 34.328 23.553 113.262 1.00 56.66 122 PHE C CA 1
ATOM 2449 C C . PHE C 1 58 ? 33.090 23.384 114.130 1.00 63.22 122 PHE C C 1
ATOM 2450 O O . PHE C 1 58 ? 33.027 23.972 115.206 1.00 60.93 122 PHE C O 1
ATOM 2458 N N . LYS C 1 59 ? 32.145 22.508 113.695 1.00 64.57 123 LYS C N 1
ATOM 2459 C CA . LYS C 1 59 ? 30.898 22.239 114.408 1.00 67.49 123 LYS C CA 1
ATOM 2460 C C . LYS C 1 59 ? 31.137 21.560 115.750 1.00 71.51 123 LYS C C 1
ATOM 2461 O O . LYS C 1 59 ? 30.428 21.863 116.709 1.00 72.52 123 LYS C O 1
ATOM 2463 N N . LEU C 1 60 ? 32.160 20.692 115.832 1.00 67.36 124 LEU C N 1
ATOM 2464 C CA . LEU C 1 60 ? 32.535 19.974 117.058 1.00 67.27 124 LEU C CA 1
ATOM 2465 C C . LEU C 1 60 ? 33.028 20.968 118.102 1.00 73.11 124 LEU C C 1
ATOM 2466 O O . LEU C 1 60 ? 32.568 20.929 119.248 1.00 74.18 124 LEU C O 1
ATOM 2471 N N . VAL C 1 61 ? 33.957 21.859 117.686 1.00 69.59 125 VAL C N 1
ATOM 2472 C CA . VAL C 1 61 ? 34.552 22.923 118.498 1.00 68.71 125 VAL C CA 1
ATOM 2473 C C . VAL C 1 61 ? 33.446 23.843 119.024 1.00 75.59 125 VAL C C 1
ATOM 2474 O O . VAL C 1 61 ? 33.367 24.054 120.230 1.00 75.66 125 VAL C O 1
ATOM 2478 N N . GLU C 1 62 ? 32.558 24.315 118.125 1.00 74.80 126 GLU C N 1
ATOM 2479 C CA . GLU C 1 62 ? 31.414 25.194 118.420 1.00 77.31 126 GLU C CA 1
ATOM 2480 C C . GLU C 1 62 ? 30.397 24.572 119.394 1.00 86.39 126 GLU C C 1
ATOM 2481 O O . GLU C 1 62 ? 29.749 25.299 120.146 1.00 88.00 126 GLU C O 1
ATOM 2487 N N . GLY C 1 63 ? 30.296 23.240 119.386 1.00 85.27 127 GLY C N 1
ATOM 2488 C CA . GLY C 1 63 ? 29.425 22.473 120.271 1.00 88.56 127 GLY C CA 1
ATOM 2489 C C . GLY C 1 63 ? 29.991 22.283 121.666 1.00 94.35 127 GLY C C 1
ATOM 2490 O O . GLY C 1 63 ? 29.384 21.602 122.497 1.00 95.32 127 GLY C O 1
ATOM 2491 N N . ARG C 1 64 ? 31.184 22.869 121.913 1.00 91.18 128 ARG C N 1
ATOM 2492 C CA . ARG C 1 64 ? 31.957 22.880 123.169 1.00 90.96 128 ARG C CA 1
ATOM 2493 C C . ARG C 1 64 ? 32.173 21.470 123.769 1.00 94.48 128 ARG C C 1
ATOM 2494 O O . ARG C 1 64 ? 32.362 21.318 124.980 1.00 94.70 128 ARG C O 1
ATOM 2502 N N . SER C 1 65 ? 32.192 20.456 122.890 1.00 90.07 129 SER C N 1
ATOM 2503 C CA . SER C 1 65 ? 32.388 19.051 123.234 1.00 89.18 129 SER C CA 1
ATOM 2504 C C . SER C 1 65 ? 33.875 18.772 123.550 1.00 88.14 129 SER C C 1
ATOM 2505 O O . SER C 1 65 ? 34.204 18.189 124.588 1.00 87.69 129 SER C O 1
ATOM 2508 N N . VAL C 1 66 ? 34.759 19.235 122.656 1.00 80.74 130 VAL C N 1
ATOM 2509 C CA . VAL C 1 66 ? 36.207 19.079 122.714 1.00 76.80 130 VAL C CA 1
ATOM 2510 C C . VAL C 1 66 ? 36.910 20.279 123.412 1.00 78.25 130 VAL C C 1
ATOM 2511 O O . VAL C 1 66 ? 36.357 21.385 123.450 1.00 79.33 130 VAL C O 1
ATOM 2515 N N . ASP C 1 67 ? 38.126 20.039 123.960 1.00 71.14 131 ASP C N 1
ATOM 2516 C CA . ASP C 1 67 ? 38.943 21.030 124.668 1.00 69.21 131 ASP C CA 1
ATOM 2517 C C . ASP C 1 67 ? 40.252 21.415 123.929 1.00 67.47 131 ASP C C 1
ATOM 2518 O O . ASP C 1 67 ? 40.779 22.504 124.168 1.00 65.37 131 ASP C O 1
ATOM 2523 N N . VAL C 1 68 ? 40.757 20.537 123.023 1.00 61.78 132 VAL C N 1
ATOM 2524 C CA . VAL C 1 68 ? 42.000 20.741 122.247 1.00 58.94 132 VAL C CA 1
ATOM 2525 C C . VAL C 1 68 ? 41.938 20.046 120.855 1.00 59.00 132 VAL C C 1
ATOM 2526 O O . VAL C 1 68 ? 41.266 19.033 120.714 1.00 59.03 132 VAL C O 1
ATOM 2530 N N . VAL C 1 69 ? 42.606 20.628 119.834 1.00 53.34 133 VAL C N 1
ATOM 2531 C CA . VAL C 1 69 ? 42.695 20.103 118.461 1.00 52.41 133 VAL C CA 1
ATOM 2532 C C . VAL C 1 69 ? 44.143 19.733 118.209 1.00 55.82 133 VAL C C 1
ATOM 2533 O O . VAL C 1 69 ? 45.031 20.574 118.372 1.00 55.73 133 VAL C O 1
ATOM 2537 N N . LEU C 1 70 ? 44.380 18.497 117.773 1.00 51.97 134 LEU C N 1
ATOM 2538 C CA . LEU C 1 70 ? 45.733 18.033 117.485 1.00 50.85 134 LEU C CA 1
ATOM 2539 C C . LEU C 1 70 ? 45.967 17.889 115.988 1.00 55.37 134 LEU C C 1
ATOM 2540 O O . LEU C 1 70 ? 45.181 17.221 115.308 1.00 55.76 134 LEU C O 1
ATOM 2545 N N . ILE C 1 71 ? 47.051 18.516 115.482 1.00 51.23 135 ILE C N 1
ATOM 2546 C CA . ILE C 1 71 ? 47.513 18.458 114.083 1.00 52.10 135 ILE C CA 1
ATOM 2547 C C . ILE C 1 71 ? 49.023 18.209 114.076 1.00 57.65 135 ILE C C 1
ATOM 2548 O O . ILE C 1 71 ? 49.684 18.580 115.051 1.00 56.95 135 ILE C O 1
ATOM 2553 N N . THR C 1 72 ? 49.576 17.577 113.011 1.00 56.11 136 THR C N 1
ATOM 2554 C CA . THR C 1 72 ? 51.025 17.311 112.967 1.00 56.95 136 THR C CA 1
ATOM 2555 C C . THR C 1 72 ? 51.799 18.591 112.694 1.00 61.18 136 THR C C 1
ATOM 2556 O O . THR C 1 72 ? 52.725 18.909 113.441 1.00 60.50 136 THR C O 1
ATOM 2560 N N . TYR C 1 73 ? 51.391 19.332 111.647 1.00 58.88 137 TYR C N 1
ATOM 2561 C CA . TYR C 1 73 ? 51.958 20.612 111.194 1.00 59.52 137 TYR C CA 1
ATOM 2562 C C . TYR C 1 73 ? 50.795 21.606 110.972 1.00 61.75 137 TYR C C 1
ATOM 2563 O O . TYR C 1 73 ? 49.683 21.176 110.658 1.00 61.87 137 TYR C O 1
ATOM 2572 N N . LYS C 1 74 ? 51.052 22.926 111.102 1.00 56.05 138 LYS C N 1
ATOM 2573 C CA . LYS C 1 74 ? 50.043 23.963 110.890 1.00 54.46 138 LYS C CA 1
ATOM 2574 C C . LYS C 1 74 ? 49.431 23.783 109.490 1.00 59.42 138 LYS C C 1
ATOM 2575 O O . LYS C 1 74 ? 48.202 23.838 109.302 1.00 58.77 138 LYS C O 1
ATOM 2581 N N . ASP C 1 75 ? 50.343 23.497 108.537 1.00 57.96 139 ASP C N 1
ATOM 2582 C CA . ASP C 1 75 ? 50.176 23.180 107.117 1.00 60.63 139 ASP C CA 1
ATOM 2583 C C . ASP C 1 75 ? 48.890 22.333 106.848 1.00 64.55 139 ASP C C 1
ATOM 2584 O O . ASP C 1 75 ? 48.122 22.658 105.936 1.00 66.45 139 ASP C O 1
ATOM 2589 N N . ARG C 1 76 ? 48.665 21.276 107.677 1.00 57.27 140 ARG C N 1
ATOM 2590 C CA . ARG C 1 76 ? 47.545 20.334 107.647 1.00 56.07 140 ARG C CA 1
ATOM 2591 C C . ARG C 1 76 ? 46.187 20.981 107.865 1.00 58.01 140 ARG C C 1
ATOM 2592 O O . ARG C 1 76 ? 45.232 20.602 107.184 1.00 58.94 140 ARG C O 1
ATOM 2600 N N . LEU C 1 77 ? 46.074 21.906 108.852 1.00 51.85 141 LEU C N 1
ATOM 2601 C CA . LEU C 1 77 ? 44.806 22.554 109.161 1.00 50.64 141 LEU C CA 1
ATOM 2602 C C . LEU C 1 77 ? 44.320 23.416 108.028 1.00 57.59 141 LEU C C 1
ATOM 2603 O O . LEU C 1 77 ? 43.147 23.323 107.681 1.00 58.69 141 LEU C O 1
ATOM 2608 N N . THR C 1 78 ? 45.211 24.240 107.443 1.00 55.57 142 THR C N 1
ATOM 2609 C CA . THR C 1 78 ? 44.898 25.143 106.329 1.00 57.85 142 THR C CA 1
ATOM 2610 C C . THR C 1 78 ? 46.171 25.731 105.711 1.00 66.18 142 THR C C 1
ATOM 2611 O O . THR C 1 78 ? 47.138 25.996 106.431 1.00 64.69 142 THR C O 1
ATOM 2615 N N . ARG C 1 79 ? 46.151 25.968 104.377 1.00 67.84 143 ARG C N 1
ATOM 2616 C CA . ARG C 1 79 ? 47.250 26.602 103.636 1.00 69.26 143 ARG C CA 1
ATOM 2617 C C . ARG C 1 79 ? 47.370 28.072 104.058 1.00 74.45 143 ARG C C 1
ATOM 2618 O O . ARG C 1 79 ? 48.477 28.524 104.355 1.00 73.70 143 ARG C O 1
ATOM 2620 N N . PHE C 1 80 ? 46.232 28.803 104.108 1.00 72.39 144 PHE C N 1
ATOM 2621 C CA . PHE C 1 80 ? 46.184 30.219 104.511 1.00 72.28 144 PHE C CA 1
ATOM 2622 C C . PHE C 1 80 ? 45.125 30.465 105.592 1.00 71.47 144 PHE C C 1
ATOM 2623 O O . PHE C 1 80 ? 44.176 29.694 105.711 1.00 71.86 144 PHE C O 1
ATOM 2631 N N . GLY C 1 81 ? 45.253 31.580 106.309 1.00 63.91 145 GLY C N 1
ATOM 2632 C CA . GLY C 1 81 ? 44.310 31.995 107.349 1.00 61.65 145 GLY C CA 1
ATOM 2633 C C . GLY C 1 81 ? 44.219 31.130 108.596 1.00 60.79 145 GLY C C 1
ATOM 2634 O O . GLY C 1 81 ? 43.144 31.047 109.197 1.00 59.76 145 GLY C O 1
ATOM 2635 N N . PHE C 1 82 ? 45.354 30.518 109.030 1.00 54.14 146 PHE C N 1
ATOM 2636 C CA . PHE C 1 82 ? 45.431 29.706 110.245 1.00 51.44 146 PHE C CA 1
ATOM 2637 C C . PHE C 1 82 ? 44.979 30.546 111.450 1.00 54.97 146 PHE C C 1
ATOM 2638 O O . PHE C 1 82 ? 44.250 30.055 112.306 1.00 55.30 146 PHE C O 1
ATOM 2646 N N . GLU C 1 83 ? 45.398 31.819 111.484 1.00 51.44 147 GLU C N 1
ATOM 2647 C CA . GLU C 1 83 ? 45.153 32.772 112.561 1.00 50.89 147 GLU C CA 1
ATOM 2648 C C . GLU C 1 83 ? 43.659 33.014 112.823 1.00 57.50 147 GLU C C 1
ATOM 2649 O O . GLU C 1 83 ? 43.263 33.215 113.988 1.00 56.60 147 GLU C O 1
ATOM 2651 N N . TYR C 1 84 ? 42.829 32.939 111.743 1.00 56.22 148 TYR C N 1
ATOM 2652 C CA . TYR C 1 84 ? 41.374 33.104 111.818 1.00 56.60 148 TYR C CA 1
ATOM 2653 C C . TYR C 1 84 ? 40.761 31.871 112.472 1.00 57.53 148 TYR C C 1
ATOM 2654 O O . TYR C 1 84 ? 39.901 32.008 113.343 1.00 57.70 148 TYR C O 1
ATOM 2663 N N . ILE C 1 85 ? 41.227 30.673 112.074 1.00 52.05 149 ILE C N 1
ATOM 2664 C CA . ILE C 1 85 ? 40.746 29.404 112.643 1.00 51.21 149 ILE C CA 1
ATOM 2665 C C . ILE C 1 85 ? 41.122 29.368 114.124 1.00 52.77 149 ILE C C 1
ATOM 2666 O O . ILE C 1 85 ? 40.276 29.038 114.961 1.00 51.38 149 ILE C O 1
ATOM 2671 N N . GLU C 1 86 ? 42.373 29.784 114.439 1.00 48.41 150 GLU C N 1
ATOM 2672 C CA . GLU C 1 86 ? 42.920 29.869 115.792 1.00 46.72 150 GLU C CA 1
ATOM 2673 C C . GLU C 1 86 ? 42.017 30.745 116.649 1.00 51.22 150 GLU C C 1
ATOM 2674 O O . GLU C 1 86 ? 41.700 30.372 117.775 1.00 51.21 150 GLU C O 1
ATOM 2680 N N . GLU C 1 87 ? 41.548 31.872 116.086 1.00 49.83 151 GLU C N 1
ATOM 2681 C CA . GLU C 1 87 ? 40.660 32.801 116.770 1.00 51.25 151 GLU C CA 1
ATOM 2682 C C . GLU C 1 87 ? 39.253 32.234 116.988 1.00 58.77 151 GLU C C 1
ATOM 2683 O O . GLU C 1 87 ? 38.682 32.423 118.061 1.00 59.44 151 GLU C O 1
ATOM 2689 N N . LEU C 1 88 ? 38.709 31.513 115.985 1.00 57.37 152 LEU C N 1
ATOM 2690 C CA . LEU C 1 88 ? 37.378 30.900 116.058 1.00 58.85 152 LEU C CA 1
ATOM 2691 C C . LEU C 1 88 ? 37.343 29.878 117.204 1.00 62.10 152 LEU C C 1
ATOM 2692 O O . LEU C 1 88 ? 36.414 29.890 118.023 1.00 63.73 152 LEU C O 1
ATOM 2697 N N . PHE C 1 89 ? 38.381 29.031 117.259 1.00 55.64 153 PHE C N 1
ATOM 2698 C CA . PHE C 1 89 ? 38.544 27.981 118.247 1.00 54.97 153 PHE C CA 1
ATOM 2699 C C . PHE C 1 89 ? 38.725 28.548 119.639 1.00 61.53 153 PHE C C 1
ATOM 2700 O O . PHE C 1 89 ? 37.995 28.154 120.537 1.00 63.41 153 PHE C O 1
ATOM 2708 N N . SER C 1 90 ? 39.635 29.518 119.808 1.00 58.05 154 SER C N 1
ATOM 2709 C CA . SER C 1 90 ? 39.912 30.159 121.101 1.00 58.19 154 SER C CA 1
ATOM 2710 C C . SER C 1 90 ? 38.683 30.773 121.764 1.00 62.26 154 SER C C 1
ATOM 2711 O O . SER C 1 90 ? 38.586 30.745 122.989 1.00 61.01 154 SER C O 1
ATOM 2714 N N . THR C 1 91 ? 37.739 31.312 120.970 1.00 61.60 155 THR C N 1
ATOM 2715 C CA . THR C 1 91 ? 36.508 31.896 121.531 1.00 64.59 155 THR C CA 1
ATOM 2716 C C . THR C 1 91 ? 35.637 30.801 122.161 1.00 70.15 155 THR C C 1
ATOM 2717 O O . THR C 1 91 ? 34.860 31.084 123.075 1.00 72.65 155 THR C O 1
ATOM 2721 N N . MET C 1 92 ? 35.809 29.547 121.705 1.00 64.75 156 MET C N 1
ATOM 2722 C CA . MET C 1 92 ? 35.117 28.369 122.238 1.00 65.42 156 MET C CA 1
ATOM 2723 C C . MET C 1 92 ? 35.982 27.708 123.341 1.00 67.77 156 MET C C 1
ATOM 2724 O O . MET C 1 92 ? 35.607 26.650 123.868 1.00 68.68 156 MET C O 1
ATOM 2728 N N . GLY C 1 93 ? 37.124 28.335 123.661 1.00 61.00 157 GLY C N 1
ATOM 2729 C CA . GLY C 1 93 ? 38.078 27.858 124.658 1.00 58.76 157 GLY C CA 1
ATOM 2730 C C . GLY C 1 93 ? 38.807 26.601 124.240 1.00 58.56 157 GLY C C 1
ATOM 2731 O O . GLY C 1 93 ? 39.144 25.772 125.085 1.00 59.17 157 GLY C O 1
ATOM 2732 N N . VAL C 1 94 ? 39.035 26.446 122.931 1.00 51.42 158 VAL C N 1
ATOM 2733 C CA . VAL C 1 94 ? 39.711 25.292 122.335 1.00 48.59 158 VAL C CA 1
ATOM 2734 C C . VAL C 1 94 ? 41.091 25.757 121.847 1.00 51.52 158 VAL C C 1
ATOM 2735 O O . VAL C 1 94 ? 41.185 26.772 121.149 1.00 52.09 158 VAL C O 1
ATOM 2739 N N . LYS C 1 95 ? 42.150 25.036 122.241 1.00 45.87 159 LYS C N 1
ATOM 2740 C CA . LYS C 1 95 ? 43.528 25.324 121.844 1.00 43.83 159 LYS C CA 1
ATOM 2741 C C . LYS C 1 95 ? 43.947 24.403 120.698 1.00 48.19 159 LYS C C 1
ATOM 2742 O O . LYS C 1 95 ? 43.434 23.289 120.600 1.00 48.71 159 LYS C O 1
ATOM 2744 N N . ILE C 1 96 ? 44.858 24.867 119.820 1.00 44.38 160 ILE C N 1
ATOM 2745 C CA . ILE C 1 96 ? 45.408 24.042 118.730 1.00 43.86 160 ILE C CA 1
ATOM 2746 C C . ILE C 1 96 ? 46.818 23.628 119.157 1.00 49.80 160 ILE C C 1
ATOM 2747 O O . ILE C 1 96 ? 47.676 24.488 119.396 1.00 50.50 160 ILE C O 1
ATOM 2752 N N . GLU C 1 97 ? 47.048 22.320 119.283 1.00 46.10 161 GLU C N 1
ATOM 2753 C CA . GLU C 1 97 ? 48.359 21.791 119.663 1.00 45.63 161 GLU C CA 1
ATOM 2754 C C . GLU C 1 97 ? 49.084 21.247 118.414 1.00 50.87 161 GLU C C 1
ATOM 2755 O O . GLU C 1 97 ? 48.630 20.266 117.799 1.00 49.11 161 GLU C O 1
ATOM 2761 N N . VAL C 1 98 ? 50.174 21.933 118.003 1.00 49.40 162 VAL C N 1
ATOM 2762 C CA . VAL C 1 98 ? 50.948 21.562 116.806 1.00 50.38 162 VAL C CA 1
ATOM 2763 C C . VAL C 1 98 ? 52.187 20.743 117.209 1.00 57.99 162 VAL C C 1
ATOM 2764 O O . VAL C 1 98 ? 53.170 21.324 117.669 1.00 60.95 162 VAL C O 1
ATOM 2768 N N . VAL C 1 99 ? 52.119 19.399 117.057 1.00 53.98 163 VAL C N 1
ATOM 2769 C CA . VAL C 1 99 ? 53.150 18.406 117.436 1.00 55.24 163 VAL C CA 1
ATOM 2770 C C . VAL C 1 99 ? 54.536 18.656 116.733 1.00 66.64 163 VAL C C 1
ATOM 2771 O O . VAL C 1 99 ? 54.846 18.182 115.621 1.00 33.11 163 VAL C O 1
ATOM 2775 N N . LYS C 1 105 ? 55.637 21.146 106.894 1.00 92.73 169 LYS C N 1
ATOM 2776 C CA . LYS C 1 105 ? 55.860 19.710 106.683 1.00 94.52 169 LYS C CA 1
ATOM 2777 C C . LYS C 1 105 ? 57.287 19.388 106.145 1.00 101.94 169 LYS C C 1
ATOM 2778 O O . LYS C 1 105 ? 58.122 20.299 106.092 1.00 102.18 169 LYS C O 1
ATOM 2780 N N . ASP C 1 106 ? 57.565 18.095 105.772 1.00 100.42 170 ASP C N 1
ATOM 2781 C CA . ASP C 1 106 ? 58.860 17.593 105.265 1.00 103.55 170 ASP C CA 1
ATOM 2782 C C . ASP C 1 106 ? 59.046 17.667 103.722 1.00 111.43 170 ASP C C 1
ATOM 2783 O O . ASP C 1 106 ? 60.109 18.106 103.276 1.00 113.49 170 ASP C O 1
ATOM 2785 N N . ALA C 1 107 ? 58.039 17.226 102.918 1.00 108.63 171 ALA C N 1
ATOM 2786 C CA . ALA C 1 107 ? 58.060 17.258 101.440 1.00 111.64 171 ALA C CA 1
ATOM 2787 C C . ALA C 1 107 ? 57.612 18.629 100.860 1.00 116.09 171 ALA C C 1
ATOM 2788 O O . ALA C 1 107 ? 56.767 19.312 101.456 1.00 113.30 171 ALA C O 1
ATOM 2790 N N . THR C 1 108 ? 58.171 19.017 99.685 1.00 115.16 172 THR C N 1
ATOM 2791 C CA . THR C 1 108 ? 57.907 20.294 98.998 1.00 113.77 172 THR C CA 1
ATOM 2792 C C . THR C 1 108 ? 56.852 20.221 97.869 1.00 118.45 172 THR C C 1
ATOM 2793 O O . THR C 1 108 ? 56.289 21.253 97.508 1.00 118.12 172 THR C O 1
ATOM 2795 N N . GLN C 1 109 ? 56.576 19.015 97.330 1.00 116.46 173 GLN C N 1
ATOM 2796 C CA . GLN C 1 109 ? 55.636 18.712 96.237 1.00 118.26 173 GLN C CA 1
ATOM 2797 C C . GLN C 1 109 ? 54.213 19.257 96.449 1.00 119.10 173 GLN C C 1
ATOM 2798 O O . GLN C 1 109 ? 53.528 19.572 95.472 1.00 120.67 173 GLN C O 1
ATOM 2800 N N . GLU C 1 110 ? 53.774 19.371 97.718 1.00 111.07 174 GLU C N 1
ATOM 2801 C CA . GLU C 1 110 ? 52.458 19.909 98.070 1.00 107.79 174 GLU C CA 1
ATOM 2802 C C . GLU C 1 110 ? 52.454 21.424 97.906 1.00 109.93 174 GLU C C 1
ATOM 2803 O O . GLU C 1 110 ? 51.447 21.984 97.476 1.00 109.10 174 GLU C O 1
ATOM 2809 N N . LEU C 1 111 ? 53.575 22.082 98.251 1.00 106.14 175 LEU C N 1
ATOM 2810 C CA . LEU C 1 111 ? 53.729 23.532 98.144 1.00 105.65 175 LEU C CA 1
ATOM 2811 C C . LEU C 1 111 ? 53.691 23.991 96.690 1.00 113.58 175 LEU C C 1
ATOM 2812 O O . LEU C 1 111 ? 53.076 25.022 96.392 1.00 112.73 175 LEU C O 1
ATOM 2817 N N . VAL C 1 112 ? 54.334 23.222 95.780 1.00 113.87 176 VAL C N 1
ATOM 2818 C CA . VAL C 1 112 ? 54.355 23.569 94.352 1.00 117.65 176 VAL C CA 1
ATOM 2819 C C . VAL C 1 112 ? 52.986 23.302 93.695 1.00 121.25 176 VAL C C 1
ATOM 2820 O O . VAL C 1 112 ? 52.584 24.076 92.823 1.00 122.10 176 VAL C O 1
ATOM 2824 N N . GLU C 1 113 ? 52.265 22.232 94.138 1.00 116.01 177 GLU C N 1
ATOM 2825 C CA . GLU C 1 113 ? 50.931 21.891 93.619 1.00 116.55 177 GLU C CA 1
ATOM 2826 C C . GLU C 1 113 ? 49.919 22.969 94.016 1.00 116.66 177 GLU C C 1
ATOM 2827 O O . GLU C 1 113 ? 49.143 23.421 93.170 1.00 118.28 177 GLU C O 1
ATOM 2829 N N . ASP C 1 114 ? 49.978 23.418 95.290 1.00 108.07 178 ASP C N 1
ATOM 2830 C CA . ASP C 1 114 ? 49.158 24.498 95.845 1.00 104.53 178 ASP C CA 1
ATOM 2831 C C . ASP C 1 114 ? 49.445 25.811 95.092 1.00 108.44 178 ASP C C 1
ATOM 2832 O O . ASP C 1 114 ? 48.506 26.518 94.716 1.00 108.14 178 ASP C O 1
ATOM 2837 N N . LEU C 1 115 ? 50.746 26.115 94.855 1.00 105.09 179 LEU C N 1
ATOM 2838 C CA . LEU C 1 115 ? 51.175 27.343 94.179 1.00 106.15 179 LEU C CA 1
ATOM 2839 C C . LEU C 1 115 ? 50.659 27.454 92.742 1.00 112.58 179 LEU C C 1
ATOM 2840 O O . LEU C 1 115 ? 50.314 28.554 92.316 1.00 112.43 179 LEU C O 1
ATOM 2845 N N . ILE C 1 116 ? 50.566 26.325 92.015 1.00 111.60 180 ILE C N 1
ATOM 2846 C CA . ILE C 1 116 ? 50.027 26.295 90.649 1.00 115.60 180 ILE C CA 1
ATOM 2847 C C . ILE C 1 116 ? 48.528 26.659 90.698 1.00 117.44 180 ILE C C 1
ATOM 2848 O O . ILE C 1 116 ? 48.096 27.529 89.939 1.00 119.20 180 ILE C O 1
ATOM 2853 N N . SER C 1 117 ? 47.772 26.042 91.654 1.00 109.95 181 SER C N 1
ATOM 2854 C CA . SER C 1 117 ? 46.334 26.240 91.912 1.00 108.22 181 SER C CA 1
ATOM 2855 C C . SER C 1 117 ? 45.971 27.691 92.267 1.00 108.93 181 SER C C 1
ATOM 2856 O O . SER C 1 117 ? 44.847 28.116 92.000 1.00 109.04 181 SER C O 1
ATOM 2858 N N . ILE C 1 118 ? 46.922 28.432 92.874 1.00 102.74 182 ILE C N 1
ATOM 2859 C CA . ILE C 1 118 ? 46.794 29.845 93.248 1.00 100.96 182 ILE C CA 1
ATOM 2860 C C . ILE C 1 118 ? 47.028 30.709 91.989 1.00 110.75 182 ILE C C 1
ATOM 2861 O O . ILE C 1 118 ? 46.188 31.553 91.662 1.00 111.78 182 ILE C O 1
ATOM 2866 N N . ILE C 1 119 ? 48.154 30.474 91.275 1.00 110.87 183 ILE C N 1
ATOM 2867 C CA . ILE C 1 119 ? 48.529 31.195 90.056 1.00 115.47 183 ILE C CA 1
ATOM 2868 C C . ILE C 1 119 ? 47.436 31.034 88.992 1.00 127.70 183 ILE C C 1
ATOM 2869 O O . ILE C 1 119 ? 47.090 32.037 88.375 1.00 130.17 183 ILE C O 1
ATOM 2874 N N . THR C 1 120 ? 46.841 29.817 88.837 1.00 128.40 184 THR C N 1
ATOM 2875 C CA . THR C 1 120 ? 45.742 29.554 87.885 1.00 133.93 184 THR C CA 1
ATOM 2876 C C . THR C 1 120 ? 44.493 30.394 88.204 1.00 142.47 184 THR C C 1
ATOM 2877 O O . THR C 1 120 ? 43.925 31.010 87.291 1.00 146.69 184 THR C O 1
ATOM 2881 N N . SER C 1 121 ? 44.074 30.430 89.495 1.00 137.24 185 SER C N 1
ATOM 2882 C CA . SER C 1 121 ? 42.903 31.204 89.928 1.00 137.35 185 SER C CA 1
ATOM 2883 C C . SER C 1 121 ? 43.135 32.708 89.728 1.00 143.62 185 SER C C 1
ATOM 2884 O O . SER C 1 121 ? 42.315 33.367 89.084 1.00 145.89 185 SER C O 1
ATOM 2887 N N . PHE C 1 122 ? 44.284 33.223 90.234 1.00 139.29 186 PHE C N 1
ATOM 2888 C CA . PHE C 1 122 ? 44.708 34.619 90.115 1.00 140.02 186 PHE C CA 1
ATOM 2889 C C . PHE C 1 122 ? 44.820 35.046 88.652 1.00 150.66 186 PHE C C 1
ATOM 2890 O O . PHE C 1 122 ? 44.376 36.143 88.330 1.00 152.12 186 PHE C O 1
ATOM 2892 N N . ALA C 1 123 ? 45.366 34.172 87.763 1.00 151.86 187 ALA C N 1
ATOM 2893 C CA . ALA C 1 123 ? 45.488 34.440 86.321 1.00 158.07 187 ALA C CA 1
ATOM 2894 C C . ALA C 1 123 ? 44.112 34.686 85.706 1.00 167.17 187 ALA C C 1
ATOM 2895 O O . ALA C 1 123 ? 43.975 35.568 84.859 1.00 167.86 187 ALA C O 1
ATOM 2897 N N . GLY C 1 124 ? 43.114 33.924 86.166 1.00 165.33 188 GLY C N 1
ATOM 2898 C CA . GLY C 1 124 ? 41.724 34.069 85.755 1.00 166.14 188 GLY C CA 1
ATOM 2899 C C . GLY C 1 124 ? 41.172 35.403 86.222 1.00 169.84 188 GLY C C 1
ATOM 2900 O O . GLY C 1 124 ? 40.538 36.119 85.446 1.00 171.26 188 GLY C O 1
ATOM 2901 N N . LYS C 1 125 ? 41.451 35.770 87.489 1.00 166.46 189 LYS C N 1
ATOM 2902 C CA . LYS C 1 125 ? 41.009 37.041 88.071 1.00 165.32 189 LYS C CA 1
ATOM 2903 C C . LYS C 1 125 ? 41.653 38.251 87.360 1.00 170.19 189 LYS C C 1
ATOM 2904 O O . LYS C 1 125 ? 40.962 39.235 87.097 1.00 169.17 189 LYS C O 1
ATOM 2906 N N . ILE C 1 126 ? 42.952 38.143 87.000 1.00 168.62 190 ILE C N 1
ATOM 2907 C CA . ILE C 1 126 ? 43.734 39.193 86.335 1.00 169.16 190 ILE C CA 1
ATOM 2908 C C . ILE C 1 126 ? 43.414 39.319 84.835 1.00 173.96 190 ILE C C 1
ATOM 2909 O O . ILE C 1 126 ? 43.158 40.431 84.369 1.00 174.02 190 ILE C O 1
ATOM 2914 N N . TYR C 1 127 ? 43.451 38.195 84.086 1.00 172.90 191 TYR C N 1
ATOM 2915 C CA . TYR C 1 127 ? 43.283 38.176 82.627 1.00 174.48 191 TYR C CA 1
ATOM 2916 C C . TYR C 1 127 ? 41.919 37.670 82.104 1.00 179.06 191 TYR C C 1
ATOM 2917 O O . TYR C 1 127 ? 41.465 38.140 81.057 1.00 180.33 191 TYR C O 1
ATOM 2926 N N . GLY C 1 128 ? 41.304 36.726 82.809 1.00 176.39 192 GLY C N 1
ATOM 2927 C CA . GLY C 1 128 ? 40.027 36.137 82.419 1.00 177.08 192 GLY C CA 1
ATOM 2928 C C . GLY C 1 128 ? 40.024 34.640 82.644 1.00 179.98 192 GLY C C 1
ATOM 2929 O O . GLY C 1 128 ? 40.957 33.954 82.218 1.00 179.75 192 GLY C O 1
ATOM 2930 N N . MET C 1 129 ? 38.972 34.126 83.324 1.00 177.85 193 MET C N 1
ATOM 2931 C CA . MET C 1 129 ? 38.785 32.708 83.666 1.00 177.81 193 MET C CA 1
ATOM 2932 C C . MET C 1 129 ? 38.842 31.752 82.454 1.00 182.86 193 MET C C 1
ATOM 2933 O O . MET C 1 129 ? 39.084 30.556 82.635 1.00 182.49 193 MET C O 1
ATOM 2935 N N . ARG C 1 130 ? 38.642 32.286 81.228 1.00 182.64 194 ARG C N 1
ATOM 2936 C CA . ARG C 1 130 ? 38.708 31.552 79.960 1.00 184.26 194 ARG C CA 1
ATOM 2937 C C . ARG C 1 130 ? 39.499 32.365 78.907 1.00 188.09 194 ARG C C 1
ATOM 2938 O O . ARG C 1 130 ? 39.187 32.304 77.714 1.00 189.15 194 ARG C O 1
ATOM 2940 N N . SER C 1 131 ? 40.543 33.107 79.359 1.00 185.25 195 SER C N 1
ATOM 2941 C CA . SER C 1 131 ? 41.390 33.957 78.514 1.00 186.06 195 SER C CA 1
ATOM 2942 C C . SER C 1 131 ? 42.676 33.279 78.030 1.00 189.44 195 SER C C 1
ATOM 2943 O O . SER C 1 131 ? 43.139 32.317 78.646 1.00 188.43 195 SER C O 1
ATOM 2945 N N . HIS C 1 132 ? 43.255 33.807 76.928 1.00 188.58 196 HIS C N 1
ATOM 2946 C CA . HIS C 1 132 ? 44.492 33.317 76.3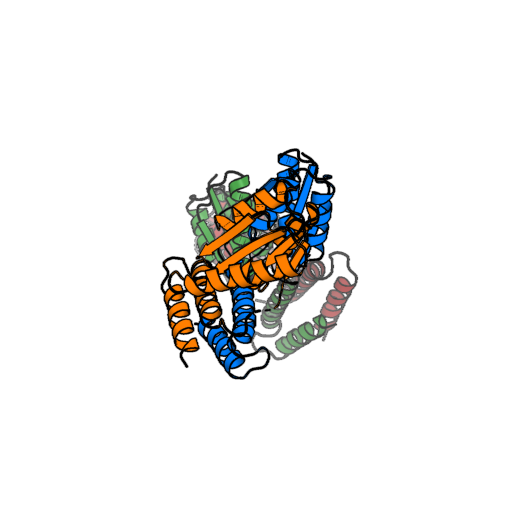13 1.00 189.18 196 HIS C CA 1
ATOM 2947 C C . HIS C 1 132 ? 45.718 33.647 77.167 1.00 190.76 196 HIS C C 1
ATOM 2948 O O . HIS C 1 132 ? 46.566 32.773 77.353 1.00 190.47 196 HIS C O 1
ATOM 2950 N N . LYS C 1 133 ? 45.802 34.892 77.699 1.00 187.51 197 LYS C N 1
ATOM 2951 C CA . LYS C 1 133 ? 46.902 35.361 78.553 1.00 186.33 197 LYS C CA 1
ATOM 2952 C C . LYS C 1 133 ? 47.016 34.573 79.871 1.00 187.02 197 LYS C C 1
ATOM 2953 O O . LYS C 1 133 ? 48.126 34.425 80.387 1.00 186.14 197 LYS C O 1
ATOM 2955 N N . LYS C 1 134 ? 45.876 34.052 80.395 1.00 183.82 198 LYS C N 1
ATOM 2956 C CA . LYS C 1 134 ? 45.813 33.223 81.606 1.00 182.27 198 LYS C CA 1
ATOM 2957 C C . LYS C 1 134 ? 46.580 31.923 81.364 1.00 185.29 198 LYS C C 1
ATOM 2958 O O . LYS C 1 134 ? 47.398 31.532 82.195 1.00 184.31 198 LYS C O 1
ATOM 2960 N N . THR C 1 135 ? 46.343 31.288 80.197 1.00 184.35 199 THR C N 1
ATOM 2961 C CA . THR C 1 135 ? 46.996 30.053 79.752 1.00 184.91 199 THR C CA 1
ATOM 2962 C C . THR C 1 135 ? 48.508 30.282 79.573 1.00 187.82 199 THR C C 1
ATOM 2963 O O . THR C 1 135 ? 49.303 29.418 79.946 1.00 187.42 199 THR C O 1
ATOM 2967 N N . VAL C 1 136 ? 48.888 31.465 79.042 1.00 185.98 200 VAL C N 1
ATOM 2968 C CA . VAL C 1 136 ? 50.271 31.902 78.806 1.00 186.30 200 VAL C CA 1
ATOM 2969 C C . VAL C 1 136 ? 51.078 31.881 80.115 1.00 186.88 200 VAL C C 1
ATOM 2970 O O . VAL C 1 136 ? 52.145 31.265 80.158 1.00 186.69 200 VAL C O 1
ATOM 2974 N N . LEU C 1 137 ? 50.550 32.528 81.173 1.00 182.89 201 LEU C N 1
ATOM 2975 C CA . LEU C 1 137 ? 51.190 32.612 82.484 1.00 181.52 201 LEU C CA 1
ATOM 2976 C C . LEU C 1 137 ? 51.296 31.254 83.174 1.00 184.26 201 LEU C C 1
ATOM 2977 O O . LEU C 1 137 ? 52.362 30.937 83.694 1.00 183.85 201 LEU C O 1
ATOM 2982 N N . VAL C 1 138 ? 50.212 30.453 83.165 1.00 181.99 202 VAL C N 1
ATOM 2983 C CA . VAL C 1 138 ? 50.185 29.148 83.839 1.00 181.17 202 VAL C CA 1
ATOM 2984 C C . VAL C 1 138 ? 51.085 28.110 83.132 1.00 185.85 202 VAL C C 1
ATOM 2985 O O . VAL C 1 138 ? 51.699 27.294 83.821 1.00 185.11 202 VAL C O 1
ATOM 2989 N N . GLN C 1 139 ? 51.196 28.162 81.785 1.00 185.47 203 GLN C N 1
ATOM 2990 C CA . GLN C 1 139 ? 52.064 27.247 81.033 1.00 186.69 203 GLN C CA 1
ATOM 2991 C C . GLN C 1 139 ? 53.531 27.639 81.234 1.00 189.82 203 GLN C C 1
ATOM 2992 O O . GLN C 1 139 ? 54.400 26.768 81.301 1.00 189.82 203 GLN C O 1
ATOM 2994 N N . GLY C 1 140 ? 53.773 28.944 81.360 1.00 187.80 204 GLY C N 1
ATOM 2995 C CA . GLY C 1 140 ? 55.092 29.522 81.579 1.00 188.22 204 GLY C CA 1
ATOM 2996 C C . GLY C 1 140 ? 55.651 29.243 82.959 1.00 189.88 204 GLY C C 1
ATOM 2997 O O . GLY C 1 140 ? 56.817 28.863 83.079 1.00 189.66 204 GLY C O 1
ATOM 2998 N N . VAL C 1 141 ? 54.821 29.437 84.008 1.00 186.80 205 VAL C N 1
ATOM 2999 C CA . VAL C 1 141 ? 55.177 29.204 85.415 1.00 184.99 205 VAL C CA 1
ATOM 3000 C C . VAL C 1 141 ? 55.511 27.724 85.642 1.00 188.34 205 VAL C C 1
ATOM 3001 O O . VAL C 1 141 ? 56.501 27.425 86.315 1.00 187.35 205 VAL C O 1
ATOM 3005 N N . LYS C 1 142 ? 54.711 26.813 85.038 1.00 186.95 206 LYS C N 1
ATOM 3006 C CA . LYS C 1 142 ? 54.903 25.359 85.097 1.00 187.25 206 LYS C CA 1
ATOM 3007 C C . LYS C 1 142 ? 56.261 24.974 84.488 1.00 191.60 206 LYS C C 1
ATOM 3008 O O . LYS C 1 142 ? 56.969 24.130 85.043 1.00 190.99 206 LYS C O 1
ATOM 3010 N N . LYS C 1 143 ? 56.629 25.630 83.368 1.00 190.89 207 LYS C N 1
ATOM 3011 C CA . LYS C 1 143 ? 57.900 25.432 82.667 1.00 192.11 207 LYS C CA 1
ATOM 3012 C C . LYS C 1 143 ? 59.070 26.033 83.464 1.00 194.73 207 LYS C C 1
ATOM 3013 O O . LYS C 1 143 ? 60.154 25.444 83.482 1.00 195.06 207 LYS C O 1
ATOM 3015 N N . LEU C 1 144 ? 58.839 27.198 84.123 1.00 191.36 208 LEU C N 1
ATOM 3016 C CA . LEU C 1 144 ? 59.828 27.920 84.932 1.00 190.65 208 LEU C CA 1
ATOM 3017 C C . LEU C 1 144 ? 60.266 27.151 86.180 1.00 191.38 208 LEU C C 1
ATOM 3018 O O . LEU C 1 144 ? 61.441 27.231 86.546 1.00 191.14 208 LEU C O 1
ATOM 3020 N N . ILE C 1 145 ? 59.347 26.396 86.820 1.00 187.29 209 ILE C N 1
ATOM 3021 C CA . ILE C 1 145 ? 59.662 25.594 88.016 1.00 185.70 209 ILE C CA 1
ATOM 3022 C C . ILE C 1 145 ? 60.548 24.381 87.636 1.00 189.11 209 ILE C C 1
ATOM 3023 O O . ILE C 1 145 ? 61.352 23.929 88.460 1.00 188.59 209 ILE C O 1
ATOM 3028 N N . GLY C 1 146 ? 60.438 23.936 86.378 1.00 187.49 210 GLY C N 1
ATOM 3029 C CA . GLY C 1 146 ? 61.222 22.841 85.811 1.00 188.12 210 GLY C CA 1
ATOM 3030 C C . GLY C 1 146 ? 62.720 23.033 85.954 1.00 190.66 210 GLY C C 1
ATOM 3031 O O . GLY C 1 146 ? 63.428 22.076 86.268 1.00 190.35 210 GLY C O 1
ATOM 3032 N N . GLU C 1 147 ? 63.192 24.298 85.792 1.00 187.94 211 GLU C N 1
ATOM 3033 C CA . GLU C 1 147 ? 64.577 24.785 85.905 1.00 196.37 211 GLU C CA 1
ATOM 3034 C C . GLU C 1 147 ? 65.572 23.982 85.055 1.00 221.48 211 GLU C C 1
ATOM 3035 O O . GLU C 1 147 ? 66.565 24.536 84.584 1.00 195.35 211 GLU C O 1
ATOM 3041 N N . ILE D 1 1 ? 20.031 46.106 113.952 1.00 88.50 65 ILE D N 1
ATOM 3042 C CA . ILE D 1 1 ? 20.018 47.577 113.997 1.00 89.86 65 ILE D CA 1
ATOM 3043 C C . ILE D 1 1 ? 21.409 48.196 114.206 1.00 91.66 65 ILE D C 1
ATOM 3044 O O . ILE D 1 1 ? 21.550 49.369 113.879 1.00 93.24 65 ILE D O 1
ATOM 3046 N N . ARG D 1 2 ? 22.422 47.440 114.754 1.00 83.31 66 ARG D N 1
ATOM 3047 C CA . ARG D 1 2 ? 23.778 47.945 115.059 1.00 78.63 66 ARG D CA 1
ATOM 3048 C C . ARG D 1 2 ? 24.787 47.419 114.035 1.00 79.05 66 ARG D C 1
ATOM 3049 O O . ARG D 1 2 ? 24.872 46.210 113.830 1.00 77.65 66 ARG D O 1
ATOM 3051 N N . ALA D 1 3 ? 25.504 48.325 113.352 1.00 74.84 67 ALA D N 1
ATOM 3052 C CA . ALA D 1 3 ? 26.458 47.965 112.293 1.00 73.41 67 ALA D CA 1
ATOM 3053 C C . ALA D 1 3 ? 27.870 48.533 112.490 1.00 76.87 67 ALA D C 1
ATOM 3054 O O . ALA D 1 3 ? 28.026 49.623 113.039 1.00 79.16 67 ALA D O 1
ATOM 3056 N N . VAL D 1 4 ? 28.891 47.807 112.015 1.00 70.08 68 VAL D N 1
ATOM 3057 C CA . VAL D 1 4 ? 30.309 48.203 112.080 1.00 68.22 68 VAL D CA 1
ATOM 3058 C C . VAL D 1 4 ? 30.880 48.256 110.657 1.00 72.58 68 VAL D C 1
ATOM 3059 O O . VAL D 1 4 ? 30.742 47.297 109.897 1.00 73.03 68 VAL D O 1
ATOM 3063 N N . ILE D 1 5 ? 31.495 49.375 110.291 1.00 68.82 69 ILE D N 1
ATOM 3064 C CA . ILE D 1 5 ? 32.047 49.510 108.952 1.00 69.45 69 ILE D CA 1
ATOM 3065 C C . ILE D 1 5 ? 33.513 49.073 108.901 1.00 73.20 69 ILE D C 1
ATOM 3066 O O . ILE D 1 5 ? 34.341 49.620 109.628 1.00 71.94 69 ILE D O 1
ATOM 3071 N N . TYR D 1 6 ? 33.829 48.097 108.037 1.00 70.70 70 TYR D N 1
ATOM 3072 C CA . TYR D 1 6 ? 35.219 47.717 107.803 1.00 70.58 70 TYR D CA 1
ATOM 3073 C C . TYR D 1 6 ? 35.646 48.149 106.406 1.00 80.96 70 TYR D C 1
ATOM 3074 O O . TYR D 1 6 ? 35.013 47.796 105.398 1.00 83.48 70 TYR D O 1
ATOM 3083 N N . ALA D 1 7 ? 36.725 48.930 106.363 1.00 79.41 71 ALA D N 1
ATOM 3084 C CA . ALA D 1 7 ? 37.260 49.447 105.121 1.00 82.58 71 ALA D CA 1
ATOM 3085 C C . ALA D 1 7 ? 38.743 49.218 105.036 1.00 86.99 71 ALA D C 1
ATOM 3086 O O . ALA D 1 7 ? 39.447 49.329 106.036 1.00 84.63 71 ALA D O 1
ATOM 3088 N N . ARG D 1 8 ? 39.228 48.911 103.835 1.00 86.93 72 ARG D N 1
ATOM 3089 C CA . ARG D 1 8 ? 40.644 48.650 103.655 1.00 87.78 72 ARG D CA 1
ATOM 3090 C C . ARG D 1 8 ? 41.136 49.004 102.267 1.00 99.44 72 ARG D C 1
ATOM 3091 O O . ARG D 1 8 ? 40.441 48.768 101.278 1.00 101.98 72 ARG D O 1
ATOM 3099 N N . VAL D 1 9 ? 42.348 49.572 102.213 1.00 99.20 73 VAL D N 1
ATOM 3100 C CA . VAL D 1 9 ? 43.100 49.927 101.009 1.00 103.41 73 VAL D CA 1
ATOM 3101 C C . VAL D 1 9 ? 44.519 49.378 101.210 1.00 108.91 73 VAL D C 1
ATOM 3102 O O . VAL D 1 9 ? 45.007 49.353 102.341 1.00 106.50 73 VAL D O 1
ATOM 3104 N N . SER D 1 10 ? 45.163 48.903 100.136 1.00 108.92 74 SER D N 1
ATOM 3105 C CA . SER D 1 10 ? 46.505 48.318 100.238 1.00 109.21 74 SER D CA 1
ATOM 3106 C C . SER D 1 10 ? 47.633 49.337 100.403 1.00 114.75 74 SER D C 1
ATOM 3107 O O . SER D 1 10 ? 48.526 49.123 101.225 1.00 112.01 74 SER D O 1
ATOM 3110 N N . SER D 1 11 ? 47.608 50.417 99.607 1.00 116.03 75 SER D N 1
ATOM 3111 C CA . SER D 1 11 ? 48.640 51.456 99.611 1.00 119.66 75 SER D CA 1
ATOM 3112 C C . SER D 1 11 ? 48.189 52.725 100.360 1.00 124.46 75 SER D C 1
ATOM 3113 O O . SER D 1 11 ? 47.047 52.782 100.830 1.00 122.51 75 SER D O 1
ATOM 3116 N N . SER D 1 12 ? 49.108 53.720 100.497 1.00 123.20 76 SER D N 1
ATOM 3117 C CA . SER D 1 12 ? 48.900 55.054 101.104 1.00 123.87 76 SER D CA 1
ATOM 3118 C C . SER D 1 12 ? 48.291 56.019 100.077 1.00 129.29 76 SER D C 1
ATOM 3119 O O . SER D 1 12 ? 47.542 56.925 100.453 1.00 128.78 76 SER D O 1
ATOM 3122 N N . ASP D 1 13 ? 48.636 55.819 98.782 1.00 128.09 77 ASP D N 1
ATOM 3123 C CA . ASP D 1 13 ? 48.169 56.598 97.630 1.00 132.47 77 ASP D CA 1
ATOM 3124 C C . ASP D 1 13 ? 46.647 56.481 97.444 1.00 134.56 77 ASP D C 1
ATOM 3125 O O . ASP D 1 13 ? 45.998 57.433 97.001 1.00 137.59 77 ASP D O 1
ATOM 3127 N N . GLN D 1 14 ? 46.086 55.320 97.822 1.00 125.84 78 GLN D N 1
ATOM 3128 C CA . GLN D 1 14 ? 44.661 54.988 97.735 1.00 123.35 78 GLN D CA 1
ATOM 3129 C C . GLN D 1 14 ? 43.809 55.576 98.896 1.00 122.15 78 GLN D C 1
ATOM 3130 O O . GLN D 1 14 ? 42.631 55.226 99.012 1.00 118.97 78 GLN D O 1
ATOM 3132 N N . LYS D 1 15 ? 44.391 56.492 99.722 1.00 118.32 79 LYS D N 1
ATOM 3133 C CA . LYS D 1 15 ? 43.736 57.139 100.875 1.00 115.64 79 LYS D CA 1
ATOM 3134 C C . LYS D 1 15 ? 42.355 57.745 100.553 1.00 120.69 79 LYS D C 1
ATOM 3135 O O . LYS D 1 15 ? 41.457 57.697 101.399 1.00 117.11 79 LYS D O 1
ATOM 3137 N N . GLU D 1 16 ? 42.187 58.280 99.322 1.00 122.61 80 GLU D N 1
ATOM 3138 C CA . GLU D 1 16 ? 40.940 58.871 98.813 1.00 124.90 80 GLU D CA 1
ATOM 3139 C C . GLU D 1 16 ? 39.863 57.804 98.532 1.00 126.88 80 GLU D C 1
ATOM 3140 O O . GLU D 1 16 ? 38.684 58.050 98.775 1.00 125.59 80 GLU D O 1
ATOM 3142 N N . ASP D 1 17 ? 40.270 56.623 98.032 1.00 122.89 81 ASP D N 1
ATOM 3143 C CA . ASP D 1 17 ? 39.357 55.513 97.740 1.00 120.82 81 ASP D CA 1
ATOM 3144 C C . ASP D 1 17 ? 38.823 54.836 99.022 1.00 119.73 81 ASP D C 1
ATOM 3145 O O . ASP D 1 17 ? 37.727 54.265 98.983 1.00 117.89 81 ASP D O 1
ATOM 3147 N N . LEU D 1 18 ? 39.585 54.915 100.154 1.00 113.17 82 LEU D N 1
ATOM 3148 C CA . LEU D 1 18 ? 39.179 54.365 101.457 1.00 108.10 82 LEU D CA 1
ATOM 3149 C C . LEU D 1 18 ? 38.048 55.216 102.044 1.00 112.42 82 LEU D C 1
ATOM 3150 O O . LEU D 1 18 ? 37.085 54.661 102.585 1.00 110.30 82 LEU D O 1
ATOM 3152 N N . GLU D 1 19 ? 38.142 56.564 101.900 1.00 110.74 83 GLU D N 1
ATOM 3153 C CA . GLU D 1 19 ? 37.092 57.469 102.370 1.00 110.84 83 GLU D CA 1
ATOM 3154 C C . GLU D 1 19 ? 35.829 57.263 101.531 1.00 114.45 83 GLU D C 1
ATOM 3155 O O . GLU D 1 19 ? 34.724 57.374 102.061 1.00 114.86 83 GLU D O 1
ATOM 3157 N N . ARG D 1 20 ? 36.000 56.875 100.244 1.00 109.90 84 ARG D N 1
ATOM 3158 C CA . ARG D 1 20 ? 34.874 56.596 99.357 1.00 110.62 84 ARG D CA 1
ATOM 3159 C C . ARG D 1 20 ? 34.099 55.409 99.890 1.00 108.61 84 ARG D C 1
ATOM 3160 O O . ARG D 1 20 ? 32.907 55.554 100.144 1.00 107.28 84 ARG D O 1
ATOM 3168 N N . GLN D 1 21 ? 34.804 54.277 100.161 1.00 101.72 85 GLN D N 1
ATOM 3169 C CA . GLN D 1 21 ? 34.253 53.038 100.727 1.00 97.78 85 GLN D CA 1
ATOM 3170 C C . GLN D 1 21 ? 33.430 53.322 101.976 1.00 99.54 85 GLN D C 1
ATOM 3171 O O . GLN D 1 21 ? 32.270 52.906 102.059 1.00 98.53 85 GLN D O 1
ATOM 3173 N N . ILE D 1 22 ? 34.022 54.083 102.922 1.00 94.99 86 ILE D N 1
ATOM 3174 C CA . ILE D 1 22 ? 33.367 54.465 104.169 1.00 92.36 86 ILE D CA 1
ATOM 3175 C C . ILE D 1 22 ? 32.009 55.128 103.900 1.00 95.80 86 ILE D C 1
ATOM 3176 O O . ILE D 1 22 ? 31.012 54.643 104.421 1.00 93.27 86 ILE D O 1
ATOM 3178 N N . ASN D 1 23 ? 31.948 56.143 103.018 1.00 95.58 87 ASN D N 1
ATOM 3179 C CA . ASN D 1 23 ? 30.696 56.854 102.687 1.00 98.21 87 ASN D CA 1
ATOM 3180 C C . ASN D 1 23 ? 29.733 55.988 101.851 1.00 101.41 87 ASN D C 1
ATOM 3181 O O . ASN D 1 23 ? 28.514 56.019 102.060 1.00 99.41 87 ASN D O 1
ATOM 3183 N N . TYR D 1 24 ? 30.302 55.164 100.955 1.00 100.84 88 TYR D N 1
ATOM 3184 C CA . TYR D 1 24 ? 29.559 54.225 100.114 1.00 102.61 88 TYR D CA 1
ATOM 3185 C C . TYR D 1 24 ? 28.728 53.282 101.007 1.00 107.00 88 TYR D C 1
ATOM 3186 O O . TYR D 1 24 ? 27.547 53.071 100.706 1.00 110.07 88 TYR D O 1
ATOM 3188 N N . LEU D 1 25 ? 29.318 52.810 102.153 1.00 99.13 89 LEU D N 1
ATOM 3189 C CA . LEU D 1 25 ? 28.653 51.941 103.146 1.00 96.10 89 LEU D CA 1
ATOM 3190 C C . LEU D 1 25 ? 27.869 52.748 104.217 1.00 98.83 89 LEU D C 1
ATOM 3191 O O . LEU D 1 25 ? 26.864 52.258 104.738 1.00 96.38 89 LEU D O 1
ATOM 3193 N N . THR D 1 26 ? 28.301 53.989 104.507 1.00 98.19 90 THR D N 1
ATOM 3194 C CA . THR D 1 26 ? 27.629 54.871 105.472 1.00 99.66 90 THR D CA 1
ATOM 3195 C C . THR D 1 26 ? 26.166 55.159 105.082 1.00 107.88 90 THR D C 1
ATOM 3196 O O . THR D 1 26 ? 25.271 54.954 105.911 1.00 107.29 90 THR D O 1
ATOM 3199 N N . ASN D 1 27 ? 25.911 55.605 103.828 1.00 108.41 91 ASN D N 1
ATOM 3200 C CA . ASN D 1 27 ? 24.530 55.893 103.430 1.00 112.18 91 ASN D CA 1
ATOM 3201 C C . ASN D 1 27 ? 23.807 54.590 103.070 1.00 115.52 91 ASN D C 1
ATOM 3202 O O . ASN D 1 27 ? 22.581 54.555 103.075 1.00 116.91 91 ASN D O 1
ATOM 3205 N N . TYR D 1 28 ? 24.569 53.495 102.872 1.00 110.25 92 TYR D N 1
ATOM 3206 C CA . TYR D 1 28 ? 24.018 52.156 102.629 1.00 109.38 92 TYR D CA 1
ATOM 3207 C C . TYR D 1 28 ? 23.406 51.622 103.938 1.00 111.30 92 TYR D C 1
ATOM 3208 O O . TYR D 1 28 ? 22.376 50.944 103.900 1.00 111.67 92 TYR D O 1
ATOM 3210 N N . ALA D 1 29 ? 24.036 51.958 105.096 1.00 105.05 93 ALA D N 1
ATOM 3211 C CA . ALA D 1 29 ? 23.561 51.581 106.431 1.00 102.46 93 ALA D CA 1
ATOM 3212 C C . ALA D 1 29 ? 22.329 52.402 106.768 1.00 109.82 93 ALA D C 1
ATOM 3213 O O . ALA D 1 29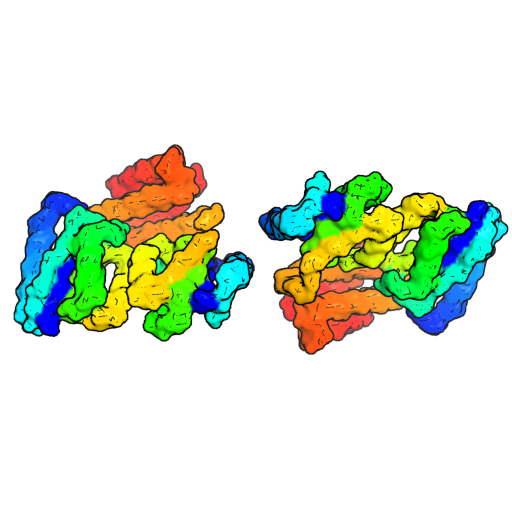 ? 21.401 51.879 107.385 1.00 108.12 93 ALA D O 1
ATOM 3215 N N . THR D 1 30 ? 22.301 53.687 106.338 1.00 111.97 94 THR D N 1
ATOM 3216 C CA . THR D 1 30 ? 21.125 54.538 106.575 1.00 116.83 94 THR D CA 1
ATOM 3217 C C . THR D 1 30 ? 20.003 54.128 105.611 1.00 124.68 94 THR D C 1
ATOM 3218 O O . THR D 1 30 ? 18.823 54.403 105.871 1.00 124.61 94 THR D O 1
ATOM 3222 N N . ALA D 1 31 ? 20.366 53.410 104.533 1.00 121.55 95 ALA D N 1
ATOM 3223 C CA . ALA D 1 31 ? 19.371 52.913 103.604 1.00 121.21 95 ALA D CA 1
ATOM 3224 C C . ALA D 1 31 ? 18.662 51.724 104.272 1.00 124.27 95 ALA D C 1
ATOM 3225 O O . ALA D 1 31 ? 17.432 51.744 104.356 1.00 125.38 95 ALA D O 1
ATOM 3227 N N . LYS D 1 32 ? 19.429 50.759 104.851 1.00 118.32 96 LYS D N 1
ATOM 3228 C CA . LYS D 1 32 ? 18.866 49.601 105.565 1.00 115.76 96 LYS D CA 1
ATOM 3229 C C . LYS D 1 32 ? 18.251 49.963 106.958 1.00 118.74 96 LYS D C 1
ATOM 3230 O O . LYS D 1 32 ? 17.611 49.106 107.573 1.00 117.92 96 LYS D O 1
ATOM 3234 N N . GLY D 1 33 ? 18.438 51.213 107.420 1.00 114.68 97 GLY D N 1
ATOM 3235 C CA . GLY D 1 33 ? 17.930 51.693 108.704 1.00 114.29 97 GLY D CA 1
ATOM 3236 C C . GLY D 1 33 ? 18.802 51.388 109.915 1.00 113.76 97 GLY D C 1
ATOM 3237 O O . GLY D 1 33 ? 18.381 51.645 111.046 1.00 113.15 97 GLY D O 1
ATOM 3238 N N . TYR D 1 34 ? 20.022 50.834 109.695 1.00 106.78 98 TYR D N 1
ATOM 3239 C CA . TYR D 1 34 ? 20.959 50.459 110.765 1.00 102.14 98 TYR D CA 1
ATOM 3240 C C . TYR D 1 34 ? 21.851 51.616 111.209 1.00 103.71 98 TYR D C 1
ATOM 3241 O O . TYR D 1 34 ? 22.369 52.342 110.361 1.00 103.87 98 TYR D O 1
ATOM 3250 N N . LYS D 1 35 ? 22.099 51.715 112.537 1.00 97.56 99 LYS D N 1
ATOM 3251 C CA . LYS D 1 35 ? 22.933 52.709 113.218 1.00 95.53 99 LYS D CA 1
ATOM 3252 C C . LYS D 1 35 ? 24.395 52.261 113.146 1.00 95.86 99 LYS D C 1
ATOM 3253 O O . LYS D 1 35 ? 24.717 51.126 113.524 1.00 93.83 99 LYS D O 1
ATOM 3255 N N . VAL D 1 36 ? 25.268 53.114 112.601 1.00 91.12 100 VAL D N 1
ATOM 3256 C CA . VAL D 1 36 ? 26.685 52.760 112.493 1.00 87.35 100 VAL D CA 1
ATOM 3257 C C . VAL D 1 36 ? 27.334 52.962 113.874 1.00 86.73 100 VAL D C 1
ATOM 3258 O O . VAL D 1 36 ? 27.463 54.106 114.331 1.00 88.19 100 VAL D O 1
ATOM 3262 N N . VAL D 1 37 ? 27.680 51.852 114.550 1.00 76.89 101 VAL D N 1
ATOM 3263 C CA . VAL D 1 37 ? 28.296 51.860 115.870 1.00 73.82 101 VAL D CA 1
ATOM 3264 C C . VAL D 1 37 ? 29.740 52.360 115.815 1.00 76.55 101 VAL D C 1
ATOM 3265 O O . VAL D 1 37 ? 30.092 53.288 116.546 1.00 75.90 101 VAL D O 1
ATOM 3267 N N . GLU D 1 38 ? 30.556 51.779 114.928 1.00 72.79 102 GLU D N 1
ATOM 3268 C CA . GLU D 1 38 ? 31.969 52.123 114.772 1.00 72.08 102 GLU D CA 1
ATOM 3269 C C . GLU D 1 38 ? 32.394 52.009 113.312 1.00 78.01 102 GLU D C 1
ATOM 3270 O O . GLU D 1 38 ? 31.745 51.309 112.534 1.00 78.91 102 GLU D O 1
ATOM 3276 N N . VAL D 1 39 ? 33.500 52.668 112.951 1.00 75.10 103 VAL D N 1
ATOM 3277 C CA . VAL D 1 39 ? 34.106 52.598 111.622 1.00 76.38 103 VAL D CA 1
ATOM 3278 C C . VAL D 1 39 ? 35.583 52.213 111.804 1.00 79.10 103 VAL D C 1
ATOM 3279 O O . VAL D 1 39 ? 36.358 52.976 112.396 1.00 79.13 103 VAL D O 1
ATOM 3283 N N . LEU D 1 40 ? 35.952 51.001 111.365 1.00 73.89 104 LEU D N 1
ATOM 3284 C CA . LEU D 1 40 ? 37.326 50.490 111.459 1.00 71.85 104 LEU D CA 1
ATOM 3285 C C . LEU D 1 40 ? 37.965 50.419 110.079 1.00 76.18 104 LEU D C 1
ATOM 3286 O O . LEU D 1 40 ? 37.345 49.934 109.128 1.00 76.13 104 LEU D O 1
ATOM 3291 N N . LYS D 1 41 ? 39.193 50.930 109.966 1.00 73.09 105 LYS D N 1
ATOM 3292 C CA . LYS D 1 41 ? 39.910 51.000 108.696 1.00 74.87 105 LYS D CA 1
ATOM 3293 C C . LYS D 1 41 ? 41.329 50.460 108.802 1.00 76.98 105 LYS D C 1
ATOM 3294 O O . LYS D 1 41 ? 41.827 50.285 109.912 1.00 75.11 105 LYS D O 1
ATOM 3296 N N . ASP D 1 42 ? 41.983 50.209 107.647 1.00 74.35 106 ASP D N 1
ATOM 3297 C CA . ASP D 1 42 ? 43.369 49.739 107.560 1.00 74.01 106 ASP D CA 1
ATOM 3298 C C . ASP D 1 42 ? 43.985 50.086 106.207 1.00 83.05 106 ASP D C 1
ATOM 3299 O O . ASP D 1 42 ? 43.322 49.939 105.178 1.00 83.45 106 ASP D O 1
ATOM 3304 N N . ILE D 1 43 ? 45.255 50.529 106.207 1.00 83.03 107 ILE D N 1
ATOM 3305 C CA . ILE D 1 43 ? 46.022 50.779 104.987 1.00 87.10 107 ILE D CA 1
ATOM 3306 C C . ILE D 1 43 ? 47.067 49.643 104.930 1.00 92.78 107 ILE D C 1
ATOM 3307 O O . ILE D 1 43 ? 48.227 49.835 105.308 1.00 94.21 107 ILE D O 1
ATOM 3309 N N . ALA D 1 44 ? 46.607 48.423 104.560 1.00 87.56 108 ALA D N 1
ATOM 3310 C CA . ALA D 1 44 ? 47.435 47.215 104.475 1.00 85.80 108 ALA D CA 1
ATOM 3311 C C . ALA D 1 44 ? 46.846 46.170 103.522 1.00 88.88 108 ALA D C 1
ATOM 3312 O O . ALA D 1 44 ? 45.696 46.285 103.109 1.00 86.76 108 ALA D O 1
ATOM 3314 N N . SER D 1 45 ? 47.651 45.152 103.176 1.00 87.26 109 SER D N 1
ATOM 3315 C CA . SER D 1 45 ? 47.280 44.043 102.289 1.00 87.25 109 SER D CA 1
ATOM 3316 C C . SER D 1 45 ? 46.262 43.102 102.956 1.00 89.70 109 SER D C 1
ATOM 3317 O O . SER D 1 45 ? 46.333 42.879 104.175 1.00 87.45 109 SER D O 1
ATOM 3320 N N . GLY D 1 46 ? 45.367 42.527 102.137 1.00 86.34 110 GLY D N 1
ATOM 3321 C CA . GLY D 1 46 ? 44.372 41.543 102.579 1.00 83.23 110 GLY D CA 1
ATOM 3322 C C . GLY D 1 46 ? 45.004 40.271 103.141 1.00 83.46 110 GLY D C 1
ATOM 3323 O O . GLY D 1 46 ? 44.379 39.542 103.919 1.00 79.81 110 GLY D O 1
ATOM 3324 N N . LEU D 1 47 ? 46.275 40.024 102.754 1.00 80.48 111 LEU D N 1
ATOM 3325 C CA . LEU D 1 47 ? 47.113 38.907 103.163 1.00 78.44 111 LEU D CA 1
ATOM 3326 C C . LEU D 1 47 ? 47.553 39.013 104.629 1.00 81.85 111 LEU D C 1
ATOM 3327 O O . LEU D 1 47 ? 47.872 37.987 105.235 1.00 79.98 111 LEU D O 1
ATOM 3332 N N . ASN D 1 48 ? 47.617 40.240 105.192 1.00 79.89 112 ASN D N 1
ATOM 3333 C CA . ASN D 1 48 ? 48.018 40.417 106.590 1.00 78.02 112 ASN D CA 1
ATOM 3334 C C . ASN D 1 48 ? 46.860 40.118 107.549 1.00 79.84 112 ASN D C 1
ATOM 3335 O O . ASN D 1 48 ? 45.924 40.903 107.697 1.00 79.64 112 ASN D O 1
ATOM 3340 N N . THR D 1 49 ? 46.951 38.964 108.209 1.00 74.26 113 THR D N 1
ATOM 3341 C CA . THR D 1 49 ? 45.973 38.469 109.183 1.00 71.28 113 THR D CA 1
ATOM 3342 C C . THR D 1 49 ? 46.066 39.224 110.522 1.00 76.35 113 THR D C 1
ATOM 3343 O O . THR D 1 49 ? 45.238 38.993 111.412 1.00 76.80 113 THR D O 1
ATOM 3347 N N . GLN D 1 50 ? 47.085 40.090 110.682 1.00 71.26 114 GLN D N 1
ATOM 3348 C CA . GLN D 1 50 ? 47.321 40.788 111.937 1.00 69.25 114 GLN D CA 1
ATOM 3349 C C . GLN D 1 50 ? 47.121 42.307 111.836 1.00 70.77 114 GLN D C 1
ATOM 3350 O O . GLN D 1 50 ? 47.744 43.073 112.587 1.00 71.01 114 GLN D O 1
ATOM 3356 N N . ARG D 1 51 ? 46.207 42.734 110.941 1.00 64.61 115 ARG D N 1
ATOM 3357 C CA . ARG D 1 51 ? 45.850 44.138 110.746 1.00 64.68 115 ARG D CA 1
ATOM 3358 C C . ARG D 1 51 ? 45.222 44.668 112.040 1.00 66.24 115 ARG D C 1
ATOM 3359 O O . ARG D 1 51 ? 44.338 44.009 112.606 1.00 63.98 115 ARG D O 1
ATOM 3367 N N . LYS D 1 52 ? 45.704 45.842 112.517 1.00 62.42 116 LYS D N 1
ATOM 3368 C CA . LYS D 1 52 ? 45.245 46.508 113.739 1.00 60.84 116 LYS D CA 1
ATOM 3369 C C . LYS D 1 52 ? 43.724 46.684 113.788 1.00 63.23 116 LYS D C 1
ATOM 3370 O O . LYS D 1 52 ? 43.109 46.334 114.796 1.00 61.96 116 LYS D O 1
ATOM 3372 N N . GLY D 1 53 ? 43.144 47.191 112.696 1.00 60.18 117 GLY D N 1
ATOM 3373 C CA . GLY D 1 53 ? 41.707 47.426 112.565 1.00 60.12 117 GLY D CA 1
ATOM 3374 C C . GLY D 1 53 ? 40.882 46.161 112.477 1.00 62.56 117 GLY D C 1
ATOM 3375 O O . GLY D 1 53 ? 39.770 46.102 113.009 1.00 61.76 117 GLY D O 1
ATOM 3376 N N . LEU D 1 54 ? 41.432 45.134 111.812 1.00 58.94 118 LEU D N 1
ATOM 3377 C CA . LEU D 1 54 ? 40.799 43.825 111.666 1.00 56.90 118 LEU D CA 1
ATOM 3378 C C . LEU D 1 54 ? 40.690 43.148 113.023 1.00 61.68 118 LEU D C 1
ATOM 3379 O O . LEU D 1 54 ? 39.628 42.606 113.339 1.00 62.93 118 LEU D O 1
ATOM 3384 N N . LEU D 1 55 ? 41.774 43.197 113.833 1.00 56.54 119 LEU D N 1
ATOM 3385 C CA . LEU D 1 55 ? 41.792 42.583 115.164 1.00 54.05 119 LEU D CA 1
ATOM 3386 C C . LEU D 1 55 ? 40.895 43.341 116.167 1.00 60.36 119 LEU D C 1
ATOM 3387 O O . LEU D 1 55 ? 40.382 42.721 117.104 1.00 59.33 119 LEU D O 1
ATOM 3392 N N . LYS D 1 56 ? 40.640 44.655 115.918 1.00 59.65 120 LYS D N 1
ATOM 3393 C CA . LYS D 1 56 ? 39.729 45.487 116.729 1.00 60.13 120 LYS D CA 1
ATOM 3394 C C . LYS D 1 56 ? 38.291 45.076 116.388 1.00 65.11 120 LYS D C 1
ATOM 3395 O O . LYS D 1 56 ? 37.438 45.019 117.284 1.00 65.56 120 LYS D O 1
ATOM 3397 N N . LEU D 1 57 ? 38.056 44.728 115.092 1.00 60.64 121 LEU D N 1
ATOM 3398 C CA . LEU D 1 57 ? 36.776 44.248 114.565 1.00 59.89 121 LEU D CA 1
ATOM 3399 C C . LEU D 1 57 ? 36.436 42.901 115.185 1.00 59.50 121 LEU D C 1
ATOM 3400 O O . LEU D 1 57 ? 35.294 42.687 115.600 1.00 58.99 121 LEU D O 1
ATOM 3405 N N . PHE D 1 58 ? 37.433 42.011 115.263 1.00 53.40 122 PHE D N 1
ATOM 3406 C CA . PHE D 1 58 ? 37.272 40.688 115.847 1.00 52.09 122 PHE D CA 1
ATOM 3407 C C . PHE D 1 58 ? 36.806 40.824 117.294 1.00 59.45 122 PHE D C 1
ATOM 3408 O O . PHE D 1 58 ? 35.810 40.199 117.668 1.00 59.56 122 PHE D O 1
ATOM 3416 N N . LYS D 1 59 ? 37.475 41.713 118.079 1.00 57.35 123 LYS D N 1
ATOM 3417 C CA . LYS D 1 59 ? 37.150 41.952 119.485 1.00 57.21 123 LYS D CA 1
ATOM 3418 C C . LYS D 1 59 ? 35.779 42.588 119.660 1.00 63.86 123 LYS D C 1
ATOM 3419 O O . LYS D 1 59 ? 35.093 42.241 120.619 1.00 63.66 123 LYS D O 1
ATOM 3421 N N . LEU D 1 60 ? 35.361 43.469 118.713 1.00 63.12 124 LEU D N 1
ATOM 3422 C CA . LEU D 1 60 ? 34.050 44.135 118.717 1.00 65.78 124 LEU D CA 1
ATOM 3423 C C . LEU D 1 60 ? 32.927 43.103 118.538 1.00 74.48 124 LEU D C 1
ATOM 3424 O O . LEU D 1 60 ? 31.966 43.101 119.316 1.00 75.23 124 LEU D O 1
ATOM 3429 N N . VAL D 1 61 ? 33.064 42.229 117.507 1.00 73.16 125 VAL D N 1
ATOM 3430 C CA . VAL D 1 61 ? 32.130 41.146 117.160 1.00 74.29 125 VAL D CA 1
ATOM 3431 C C . VAL D 1 61 ? 32.028 40.106 118.310 1.00 80.07 125 VAL D C 1
ATOM 3432 O O . VAL D 1 61 ? 30.926 39.638 118.610 1.00 81.61 125 VAL D O 1
ATOM 3436 N N . GLU D 1 62 ? 33.167 39.779 118.961 1.00 76.02 126 GLU D N 1
ATOM 3437 C CA . GLU D 1 62 ? 33.252 38.865 120.113 1.00 75.96 126 GLU D CA 1
ATOM 3438 C C . GLU D 1 62 ? 32.604 39.452 121.383 1.00 83.34 126 GLU D C 1
ATOM 3439 O O . GLU D 1 62 ? 32.126 38.704 122.238 1.00 83.77 126 GLU D O 1
ATOM 3445 N N . GLY D 1 63 ? 32.587 40.778 121.479 1.00 81.98 127 GLY D N 1
ATOM 3446 C CA . GLY D 1 63 ? 31.989 41.507 122.592 1.00 84.11 127 GLY D CA 1
ATOM 3447 C C . GLY D 1 63 ? 30.489 41.658 122.477 1.00 91.53 127 GLY D C 1
ATOM 3448 O O . GLY D 1 63 ? 29.869 42.302 123.327 1.00 92.88 127 GLY D O 1
ATOM 3449 N N . ARG D 1 64 ? 29.903 41.074 121.406 1.00 89.62 128 ARG D N 1
ATOM 3450 C CA . ARG D 1 64 ? 28.474 41.045 121.064 1.00 92.41 128 ARG D CA 1
ATOM 3451 C C . ARG D 1 64 ? 27.811 42.455 121.090 1.00 98.63 128 ARG D C 1
ATOM 3452 O O . ARG D 1 64 ? 26.605 42.591 121.329 1.00 101.02 128 ARG D O 1
ATOM 3454 N N . SER D 1 65 ? 28.616 43.493 120.812 1.00 93.80 129 SER D N 1
ATOM 3455 C CA . SER D 1 65 ? 28.182 44.887 120.769 1.00 94.90 129 SER D CA 1
ATOM 3456 C C . SER D 1 65 ? 27.416 45.168 119.455 1.00 100.13 129 SER D C 1
ATOM 3457 O O . SER D 1 65 ? 26.314 45.735 119.473 1.00 103.43 129 SER D O 1
ATOM 3459 N N . VAL D 1 66 ? 27.995 44.720 118.327 1.00 93.00 130 VAL D N 1
ATOM 3460 C CA . VAL D 1 66 ? 27.480 44.898 116.975 1.00 92.91 130 VAL D CA 1
ATOM 3461 C C . VAL D 1 66 ? 26.617 43.697 116.505 1.00 95.12 130 VAL D C 1
ATOM 3462 O O . VAL D 1 66 ? 26.764 42.589 117.033 1.00 94.46 130 VAL D O 1
ATOM 3466 N N . ASP D 1 67 ? 25.725 43.927 115.509 1.00 90.88 131 ASP D N 1
ATOM 3467 C CA . ASP D 1 67 ? 24.821 42.923 114.933 1.00 90.37 131 ASP D CA 1
ATOM 3468 C C . ASP D 1 67 ? 25.141 42.555 113.460 1.00 89.35 131 ASP D C 1
ATOM 3469 O O . ASP D 1 67 ? 24.799 41.448 113.024 1.00 89.75 131 ASP D O 1
ATOM 3474 N N . VAL D 1 68 ? 25.818 43.461 112.711 1.00 81.62 132 VAL D N 1
ATOM 3475 C CA . VAL D 1 68 ? 26.191 43.274 111.295 1.00 80.21 132 VAL D CA 1
ATOM 3476 C C . VAL D 1 68 ? 27.516 44.017 110.934 1.00 79.62 132 VAL D C 1
ATOM 3477 O O . VAL D 1 68 ? 27.833 45.026 111.552 1.00 79.52 132 VAL D O 1
ATOM 3481 N N . VAL D 1 69 ? 28.293 43.490 109.971 1.00 73.34 133 VAL D N 1
ATOM 3482 C CA . VAL D 1 69 ? 29.561 44.069 109.488 1.00 71.80 133 VAL D CA 1
ATOM 3483 C C . VAL D 1 69 ? 29.348 44.450 108.034 1.00 77.96 133 VAL D C 1
ATOM 3484 O O . VAL D 1 69 ? 28.948 43.607 107.237 1.00 79.40 133 VAL D O 1
ATOM 3488 N N . LEU D 1 70 ? 29.659 45.686 107.675 1.00 75.07 134 LEU D N 1
ATOM 3489 C CA . LEU D 1 70 ? 29.530 46.141 106.299 1.00 77.23 134 LEU D CA 1
ATOM 3490 C C . LEU D 1 70 ? 30.892 46.321 105.651 1.00 78.11 134 LEU D C 1
ATOM 3491 O O . LEU D 1 70 ? 31.754 47.022 106.185 1.00 77.62 134 LEU D O 1
ATOM 3496 N N . ILE D 1 71 ? 31.087 45.685 104.509 1.00 73.29 135 ILE D N 1
ATOM 3497 C CA . ILE D 1 71 ? 32.308 45.785 103.715 1.00 73.60 135 ILE D CA 1
ATOM 3498 C C . ILE D 1 71 ? 31.834 45.985 102.271 1.00 83.55 135 ILE D C 1
ATOM 3499 O O . ILE D 1 71 ? 30.714 45.564 101.973 1.00 85.50 135 ILE D O 1
ATOM 3504 N N . THR D 1 72 ? 32.628 46.622 101.376 1.00 83.26 136 THR D N 1
ATOM 3505 C CA . THR D 1 72 ? 32.181 46.819 99.983 1.00 87.77 136 THR D CA 1
ATOM 3506 C C . THR D 1 72 ? 32.232 45.490 99.189 1.00 94.31 136 THR D C 1
ATOM 3507 O O . THR D 1 72 ? 31.239 45.080 98.581 1.00 96.73 136 THR D O 1
ATOM 3511 N N . TYR D 1 73 ? 33.394 44.817 99.241 1.00 89.07 137 TYR D N 1
ATOM 3512 C CA . TYR D 1 73 ? 33.701 43.539 98.606 1.00 87.61 137 TYR D CA 1
ATOM 3513 C C . TYR D 1 73 ? 34.335 42.620 99.659 1.00 89.78 137 TYR D C 1
ATOM 3514 O O . TYR D 1 73 ? 34.971 43.116 100.596 1.00 87.97 137 TYR D O 1
ATOM 3516 N N . LYS D 1 74 ? 34.192 41.278 99.494 1.00 85.66 138 LYS D N 1
ATOM 3517 C CA . LYS D 1 74 ? 34.780 40.267 100.396 1.00 81.95 138 LYS D CA 1
ATOM 3518 C C . LYS D 1 74 ? 36.297 40.488 100.503 1.00 83.43 138 LYS D C 1
ATOM 3519 O O . LYS D 1 74 ? 36.864 40.378 101.586 1.00 81.76 138 LYS D O 1
ATOM 3525 N N . ASP D 1 75 ? 36.919 40.848 99.369 1.00 80.36 139 ASP D N 1
ATOM 3526 C CA . ASP D 1 75 ? 38.323 41.172 99.144 1.00 80.32 139 ASP D CA 1
ATOM 3527 C C . ASP D 1 75 ? 38.895 42.072 100.252 1.00 81.50 139 ASP D C 1
ATOM 3528 O O . ASP D 1 75 ? 40.008 41.815 100.732 1.00 78.54 139 ASP D O 1
ATOM 3533 N N . ARG D 1 76 ? 38.113 43.122 100.649 1.00 78.64 140 ARG D N 1
ATOM 3534 C CA . ARG D 1 76 ? 38.437 44.108 101.691 1.00 77.59 140 ARG D CA 1
ATOM 3535 C C . ARG D 1 76 ? 38.691 43.472 103.055 1.00 77.03 140 ARG D C 1
ATOM 3536 O O . ARG D 1 76 ? 39.623 43.877 103.746 1.00 75.05 140 ARG D O 1
ATOM 3544 N N . LEU D 1 77 ? 37.831 42.521 103.467 1.00 71.42 141 LEU D N 1
ATOM 3545 C CA . LEU D 1 77 ? 37.941 41.867 104.762 1.00 67.58 141 LEU D CA 1
ATOM 3546 C C . LEU D 1 77 ? 39.197 41.047 104.869 1.00 73.80 141 LEU D C 1
ATOM 3547 O O . LEU D 1 77 ? 39.899 41.165 105.867 1.00 73.24 141 LEU D O 1
ATOM 3552 N N . THR D 1 78 ? 39.496 40.233 103.843 1.00 73.52 142 THR D N 1
ATOM 3553 C CA . THR D 1 78 ? 40.678 39.355 103.785 1.00 73.33 142 THR D CA 1
ATOM 3554 C C . THR D 1 78 ? 40.869 38.765 102.389 1.00 82.65 142 THR D C 1
ATOM 3555 O O . THR D 1 78 ? 39.873 38.450 101.711 1.00 83.51 142 THR D O 1
ATOM 3559 N N . ARG D 1 79 ? 42.149 38.588 101.973 1.00 81.86 143 ARG D N 1
ATOM 3560 C CA . ARG D 1 79 ? 42.483 37.991 100.677 1.00 83.96 143 ARG D CA 1
ATOM 3561 C C . ARG D 1 79 ? 42.102 36.523 100.673 1.00 87.99 143 ARG D C 1
ATOM 3562 O O . ARG D 1 79 ? 41.461 36.072 99.720 1.00 89.68 143 ARG D O 1
ATOM 3570 N N . PHE D 1 80 ? 42.482 35.788 101.745 1.00 81.85 144 PHE D N 1
ATOM 3571 C CA . PHE D 1 80 ? 42.165 34.369 101.906 1.00 79.13 144 PHE D CA 1
ATOM 3572 C C . PHE D 1 80 ? 41.459 34.083 103.215 1.00 81.25 144 PHE D C 1
ATOM 3573 O O . PHE D 1 80 ? 41.643 34.809 104.196 1.00 81.29 144 PHE D O 1
ATOM 3581 N N . GLY D 1 81 ? 40.673 33.016 103.211 1.00 75.95 145 GLY D N 1
ATOM 3582 C CA . GLY D 1 81 ? 39.963 32.545 104.386 1.00 73.19 145 GLY D CA 1
ATOM 3583 C C . GLY D 1 81 ? 38.791 33.371 104.866 1.00 73.98 145 GLY D C 1
ATOM 3584 O O . GLY D 1 81 ? 38.559 33.422 106.079 1.00 71.77 145 GLY D O 1
ATOM 3585 N N . PHE D 1 82 ? 38.004 33.961 103.928 1.00 70.21 146 PHE D N 1
ATOM 3586 C CA . PHE D 1 82 ? 36.795 34.733 104.255 1.00 70.97 146 PHE D CA 1
ATOM 3587 C C . PHE D 1 82 ? 35.808 33.858 105.039 1.00 73.46 146 PHE D C 1
ATOM 3588 O O . PHE D 1 82 ? 35.141 34.331 105.965 1.00 71.82 146 PHE D O 1
ATOM 3596 N N . GLU D 1 83 ? 35.730 32.571 104.637 1.00 70.02 147 GLU D N 1
ATOM 3597 C CA . GLU D 1 83 ? 34.828 31.555 105.179 1.00 68.70 147 GLU D CA 1
ATOM 3598 C C . GLU D 1 83 ? 35.058 31.306 106.668 1.00 68.82 147 GLU D C 1
ATOM 3599 O O . GLU D 1 83 ? 34.082 31.096 107.393 1.00 68.13 147 GLU D O 1
ATOM 3605 N N . TYR D 1 84 ? 36.335 31.403 107.127 1.00 62.47 148 TYR D N 1
ATOM 3606 C CA . TYR D 1 84 ? 36.706 31.227 108.531 1.00 60.26 148 TYR D CA 1
ATOM 3607 C C . TYR D 1 84 ? 36.235 32.435 109.325 1.00 64.53 148 TYR D C 1
ATOM 3608 O O . TYR D 1 84 ? 35.671 32.258 110.407 1.00 64.51 148 TYR D O 1
ATOM 3617 N N . ILE D 1 85 ? 36.439 33.666 108.780 1.00 60.70 149 ILE D N 1
ATOM 3618 C CA . ILE D 1 85 ? 36.001 34.914 109.424 1.00 60.64 149 ILE D CA 1
ATOM 3619 C C . ILE D 1 85 ? 34.485 34.904 109.511 1.00 66.62 149 ILE D C 1
ATOM 3620 O O . ILE D 1 85 ? 33.940 35.191 110.577 1.00 65.54 149 ILE D O 1
ATOM 3625 N N . GLU D 1 86 ? 33.817 34.486 108.407 1.00 66.05 150 GLU D N 1
ATOM 3626 C CA . GLU D 1 86 ? 32.363 34.354 108.302 1.00 68.25 150 GLU D CA 1
ATOM 3627 C C . GLU D 1 86 ? 31.846 33.441 109.412 1.00 71.27 150 GLU D C 1
ATOM 3628 O O . GLU D 1 86 ? 30.857 33.777 110.072 1.00 72.46 150 GLU D O 1
ATOM 3634 N N . GLU D 1 87 ? 32.562 32.326 109.658 1.00 64.84 151 GLU D N 1
ATOM 3635 C CA . GLU D 1 87 ? 32.211 31.366 110.697 1.00 63.88 151 GLU D CA 1
ATOM 3636 C C . GLU D 1 87 ? 32.429 31.928 112.121 1.00 65.33 151 GLU D C 1
ATOM 3637 O O . GLU D 1 87 ? 31.600 31.679 113.004 1.00 65.33 151 GLU D O 1
ATOM 3643 N N . LEU D 1 88 ? 33.524 32.694 112.332 1.00 59.18 152 LEU D N 1
ATOM 3644 C CA . LEU D 1 88 ? 33.849 33.290 113.624 1.00 58.29 152 LEU D CA 1
ATOM 3645 C C . LEU D 1 88 ? 32.753 34.267 114.035 1.00 66.05 152 LEU D C 1
ATOM 3646 O O . LEU D 1 88 ? 32.272 34.222 115.176 1.00 65.91 152 LEU D O 1
ATOM 3651 N N . PHE D 1 89 ? 32.336 35.122 113.083 1.00 65.56 153 PHE D N 1
ATOM 3652 C CA . PHE D 1 89 ? 31.326 36.151 113.312 1.00 67.79 153 PHE D CA 1
ATOM 3653 C C . PHE D 1 89 ? 29.955 35.544 113.522 1.00 75.67 153 PHE D C 1
ATOM 3654 O O . PHE D 1 89 ? 29.273 35.950 114.465 1.00 76.55 153 PHE D O 1
ATOM 3662 N N . SER D 1 90 ? 29.561 34.554 112.668 1.00 73.48 154 SER D N 1
ATOM 3663 C CA . SER D 1 90 ? 28.266 33.873 112.765 1.00 75.49 154 SER D CA 1
ATOM 3664 C C . SER D 1 90 ? 28.031 33.225 114.126 1.00 81.58 154 SER D C 1
ATOM 3665 O O . SER D 1 90 ? 26.890 33.223 114.590 1.00 84.14 154 SER D O 1
ATOM 3668 N N . THR D 1 91 ? 29.098 32.694 114.777 1.00 76.73 155 THR D N 1
ATOM 3669 C CA . THR D 1 91 ? 28.964 32.080 116.102 1.00 77.16 155 THR D CA 1
ATOM 3670 C C . THR D 1 91 ? 28.603 33.146 117.151 1.00 82.33 155 THR D C 1
ATOM 3671 O O . THR D 1 91 ? 27.980 32.813 118.160 1.00 83.23 155 THR D O 1
ATOM 3674 N N . MET D 1 92 ? 28.934 34.429 116.870 1.00 78.74 156 MET D N 1
ATOM 3675 C CA . MET D 1 92 ? 28.604 35.585 117.713 1.00 79.59 156 MET D CA 1
ATOM 3676 C C . MET D 1 92 ? 27.272 36.212 117.241 1.00 86.12 156 MET D C 1
ATOM 3677 O O . MET D 1 92 ? 26.848 37.245 117.777 1.00 87.71 156 MET D O 1
ATOM 3681 N N . GLY D 1 93 ? 26.636 35.581 116.245 1.00 82.32 157 GLY D N 1
ATOM 3682 C CA . GLY D 1 93 ? 25.376 36.030 115.653 1.00 83.83 157 GLY D CA 1
ATOM 3683 C C . GLY D 1 93 ? 25.505 37.323 114.869 1.00 84.69 157 GLY D C 1
ATOM 3684 O O . GLY D 1 93 ? 24.582 38.144 114.849 1.00 87.96 157 GLY D O 1
ATOM 3685 N N . VAL D 1 94 ? 26.663 37.518 114.240 1.00 75.28 158 VAL D N 1
ATOM 3686 C CA . VAL D 1 94 ? 26.971 38.702 113.449 1.00 74.33 158 VAL D CA 1
ATOM 3687 C C . VAL D 1 94 ? 27.040 38.268 111.991 1.00 75.13 158 VAL D C 1
ATOM 3688 O O . VAL D 1 94 ? 27.717 37.294 111.673 1.00 71.26 158 VAL D O 1
ATOM 3692 N N . LYS D 1 95 ? 26.321 38.980 111.116 1.00 73.62 159 LYS D N 1
ATOM 3693 C CA . LYS D 1 95 ? 26.305 38.706 109.683 1.00 73.80 159 LYS D CA 1
ATOM 3694 C C . LYS D 1 95 ? 27.233 39.675 108.950 1.00 76.91 159 LYS D C 1
ATOM 3695 O O . LYS D 1 95 ? 27.410 40.802 109.412 1.00 77.32 159 LYS D O 1
ATOM 3697 N N . ILE D 1 96 ? 27.831 39.243 107.820 1.00 71.83 160 ILE D N 1
ATOM 3698 C CA . ILE D 1 96 ? 28.656 40.118 106.971 1.00 71.62 160 ILE D CA 1
ATOM 3699 C C . ILE D 1 96 ? 27.798 40.509 105.756 1.00 80.88 160 ILE D C 1
ATOM 3700 O O . ILE D 1 96 ? 27.359 39.633 104.999 1.00 81.43 160 ILE D O 1
ATOM 3705 N N . GLU D 1 97 ? 27.528 41.815 105.595 1.00 80.30 161 GLU D N 1
ATOM 3706 C CA . GLU D 1 97 ? 26.732 42.336 104.480 1.00 83.24 161 GLU D CA 1
ATOM 3707 C C . GLU D 1 97 ? 27.652 42.903 103.396 1.00 91.18 161 GLU D C 1
ATOM 3708 O O . GLU D 1 97 ? 28.354 43.890 103.634 1.00 90.59 161 GLU D O 1
ATOM 3714 N N . VAL D 1 98 ? 27.700 42.227 102.227 1.00 91.17 162 VAL D N 1
ATOM 3715 C CA . VAL D 1 98 ? 28.549 42.617 101.100 1.00 93.17 162 VAL D CA 1
ATOM 3716 C C . VAL D 1 98 ? 27.718 43.435 100.112 1.00 106.63 162 VAL D C 1
ATOM 3717 O O . VAL D 1 98 ? 26.873 42.876 99.403 1.00 109.21 162 VAL D O 1
ATOM 3721 N N . VAL D 1 99 ? 27.954 44.769 100.091 1.00 106.68 163 VAL D N 1
ATOM 3722 C CA . VAL D 1 99 ? 27.261 45.758 99.263 1.00 110.95 163 VAL D CA 1
ATOM 3723 C C . VAL D 1 99 ? 27.442 45.489 97.757 1.00 118.43 163 VAL D C 1
ATOM 3724 O O . VAL D 1 99 ? 26.473 45.673 97.026 1.00 122.38 163 VAL D O 1
ATOM 3728 N N . PHE D 1 100 ? 28.619 45.009 97.296 1.00 113.92 164 PHE D N 1
ATOM 3729 C CA . PHE D 1 100 ? 28.825 44.769 95.860 1.00 116.17 164 PHE D CA 1
ATOM 3730 C C . PHE D 1 100 ? 28.908 43.274 95.436 1.00 116.18 164 PHE D C 1
ATOM 3731 O O . PHE D 1 100 ? 28.305 42.921 94.417 1.00 117.38 164 PHE D O 1
ATOM 3733 N N . GLY D 1 101 ? 29.614 42.436 96.201 1.00 108.22 165 GLY D N 1
ATOM 3734 C CA . GLY D 1 101 ? 29.756 41.004 95.926 1.00 129.33 165 GLY D CA 1
ATOM 3735 C C . GLY D 1 101 ? 30.606 40.656 94.716 1.00 136.59 165 GLY D C 1
ATOM 3736 O O . GLY D 1 101 ? 30.216 39.840 93.874 1.00 90.10 165 GLY D O 1
ATOM 3737 N N . THR D 1 108 ? 42.757 45.363 90.570 1.00 122.67 172 THR D N 1
ATOM 3738 C CA . THR D 1 108 ? 43.611 44.582 89.676 1.00 123.72 172 THR D CA 1
ATOM 3739 C C . THR D 1 108 ? 45.076 44.743 90.031 1.00 129.11 172 THR D C 1
ATOM 3740 O O . THR D 1 108 ? 45.736 43.727 90.249 1.00 126.85 172 THR D O 1
ATOM 3744 N N . GLN D 1 109 ? 45.585 45.996 90.134 1.00 128.98 173 GLN D N 1
ATOM 3745 C CA . GLN D 1 109 ? 46.954 46.286 90.589 1.00 129.99 173 GLN D CA 1
ATOM 3746 C C . GLN D 1 109 ? 47.188 45.686 92.006 1.00 130.68 173 GLN D C 1
ATOM 3747 O O . GLN D 1 109 ? 48.326 45.381 92.379 1.00 129.81 173 GLN D O 1
ATOM 3749 N N . GLU D 1 110 ? 46.093 45.496 92.774 1.00 124.44 174 GLU D N 1
ATOM 3750 C CA . GLU D 1 110 ? 46.120 44.890 94.104 1.00 119.21 174 GLU D CA 1
ATOM 3751 C C . GLU D 1 110 ? 46.312 43.389 93.984 1.00 121.09 174 GLU D C 1
ATOM 3752 O O . GLU D 1 110 ? 47.013 42.810 94.806 1.00 117.96 174 GLU D O 1
ATOM 3758 N N . LEU D 1 111 ? 45.691 42.765 92.969 1.00 119.64 175 LEU D N 1
ATOM 3759 C CA . LEU D 1 111 ? 45.794 41.327 92.705 1.00 117.75 175 LEU D CA 1
ATOM 3760 C C . LEU D 1 111 ? 47.221 40.934 92.319 1.00 122.52 175 LEU D C 1
ATOM 3761 O O . LEU D 1 111 ? 47.697 39.896 92.771 1.00 118.47 175 LEU D O 1
ATOM 3766 N N . VAL D 1 112 ? 47.905 41.763 91.498 1.00 123.85 176 VAL D N 1
ATOM 3767 C CA . VAL D 1 112 ? 49.284 41.474 91.081 1.00 125.23 176 VAL D CA 1
ATOM 3768 C C . VAL D 1 112 ? 50.271 41.703 92.240 1.00 126.24 176 VAL D C 1
ATOM 3769 O O . VAL D 1 112 ? 51.234 40.941 92.362 1.00 124.85 176 VAL D O 1
ATOM 3773 N N . GLU D 1 113 ? 50.018 42.733 93.094 1.00 121.34 177 GLU D N 1
ATOM 3774 C CA . GLU D 1 113 ? 50.870 43.034 94.251 1.00 119.32 177 GLU D CA 1
ATOM 3775 C C . GLU D 1 113 ? 50.769 41.911 95.290 1.00 115.71 177 GLU D C 1
ATOM 3776 O O . GLU D 1 113 ? 51.800 41.458 95.802 1.00 114.04 177 GLU D O 1
ATOM 3778 N N . ASP D 1 114 ? 49.527 41.427 95.549 1.00 107.78 178 ASP D N 1
ATOM 3779 C CA . ASP D 1 114 ? 49.244 40.316 96.465 1.00 102.08 178 ASP D CA 1
ATOM 3780 C C . ASP D 1 114 ? 49.856 39.014 95.930 1.00 104.90 178 ASP D C 1
ATOM 3781 O O . ASP D 1 114 ? 50.438 38.273 96.720 1.00 102.68 178 ASP D O 1
ATOM 3786 N N . LEU D 1 115 ? 49.791 38.776 94.591 1.00 102.95 179 LEU D N 1
ATOM 3787 C CA . LEU D 1 115 ? 50.351 37.585 93.942 1.00 102.07 179 LEU D CA 1
ATOM 3788 C C . LEU D 1 115 ? 51.885 37.502 94.049 1.00 108.42 179 LEU D C 1
ATOM 3789 O O . LEU D 1 115 ? 52.414 36.399 94.209 1.00 106.40 179 LEU D O 1
ATOM 3794 N N . ILE D 1 116 ? 52.588 38.653 94.012 1.00 109.13 180 ILE D N 1
ATOM 3795 C CA . ILE D 1 116 ? 54.048 38.706 94.180 1.00 111.47 180 ILE D CA 1
ATOM 3796 C C . ILE D 1 116 ? 54.413 38.272 95.615 1.00 112.90 180 ILE D C 1
ATOM 3797 O O . ILE D 1 116 ? 55.276 37.404 95.789 1.00 111.92 180 ILE D O 1
ATOM 3802 N N . SER D 1 117 ? 53.701 38.835 96.624 1.00 107.57 181 SER D N 1
ATOM 3803 C CA . SER D 1 117 ? 53.856 38.530 98.054 1.00 103.96 181 SER D CA 1
ATOM 3804 C C . SER D 1 117 ? 53.662 37.027 98.376 1.00 103.17 181 SER D C 1
ATOM 3805 O O . SER D 1 117 ? 54.349 36.495 99.262 1.00 101.38 181 SER D O 1
ATOM 3807 N N . ILE D 1 118 ? 52.744 36.350 97.634 1.00 97.03 182 ILE D N 1
ATOM 3808 C CA . ILE D 1 118 ? 52.443 34.913 97.762 1.00 92.44 182 ILE D CA 1
ATOM 3809 C C . ILE D 1 118 ? 53.614 34.090 97.181 1.00 96.74 182 ILE D C 1
ATOM 3810 O O . ILE D 1 118 ? 54.153 33.220 97.868 1.00 93.39 182 ILE D O 1
ATOM 3815 N N . ILE D 1 119 ? 54.022 34.405 95.935 1.00 97.66 183 ILE D N 1
ATOM 3816 C CA . ILE D 1 119 ? 55.131 33.750 95.240 1.00 99.68 183 ILE D CA 1
ATOM 3817 C C . ILE D 1 119 ? 56.433 33.901 96.050 1.00 103.90 183 ILE D C 1
ATOM 3818 O O . ILE D 1 119 ? 57.148 32.915 96.186 1.00 101.65 183 ILE D O 1
ATOM 3823 N N . THR D 1 120 ? 56.694 35.097 96.643 1.00 102.92 184 THR D N 1
ATOM 3824 C CA . THR D 1 120 ? 57.874 35.354 97.487 1.00 104.26 184 THR D CA 1
ATOM 3825 C C . THR D 1 120 ? 57.888 34.462 98.738 1.00 105.13 184 THR D C 1
ATOM 3826 O O . THR D 1 120 ? 58.928 33.872 99.048 1.00 104.93 184 THR D O 1
ATOM 3830 N N . SER D 1 121 ? 56.740 34.366 99.454 1.00 99.08 185 SER D N 1
ATOM 3831 C CA . SER D 1 121 ? 56.625 33.540 100.660 1.00 95.71 185 SER D CA 1
ATOM 3832 C C . SER D 1 121 ? 56.795 32.048 100.321 1.00 98.97 185 SER D C 1
ATOM 3833 O O . SER D 1 121 ? 57.632 31.379 100.937 1.00 97.93 185 SER D O 1
ATOM 3836 N N . PHE D 1 122 ? 56.042 31.551 99.305 1.00 95.59 186 PHE D N 1
ATOM 3837 C CA . PHE D 1 122 ? 56.101 30.174 98.801 1.00 93.99 186 PHE D CA 1
ATOM 3838 C C . PHE D 1 122 ? 57.505 29.810 98.334 1.00 104.10 186 PHE D C 1
ATOM 3839 O O . PHE D 1 122 ? 57.958 28.716 98.643 1.00 102.87 186 PHE D O 1
ATOM 3847 N N . ALA D 1 123 ? 58.211 30.733 97.630 1.00 107.58 187 ALA D N 1
ATOM 3848 C CA . ALA D 1 123 ? 59.595 30.529 97.162 1.00 111.74 187 ALA D CA 1
ATOM 3849 C C . ALA D 1 123 ? 60.523 30.262 98.340 1.00 116.94 187 ALA D C 1
ATOM 3850 O O . ALA D 1 123 ? 61.409 29.417 98.241 1.00 117.24 187 ALA D O 1
ATOM 3852 N N . GLY D 1 124 ? 60.281 30.966 99.446 1.00 113.97 188 GLY D N 1
ATOM 3853 C CA . GLY D 1 124 ? 61.014 30.793 100.691 1.00 114.10 188 GLY D CA 1
ATOM 3854 C C . GLY D 1 124 ? 60.738 29.427 101.286 1.00 116.00 188 GLY D C 1
ATOM 3855 O O . GLY D 1 124 ? 61.670 28.728 101.695 1.00 116.41 188 GLY D O 1
ATOM 3856 N N . LYS D 1 125 ? 59.451 29.017 101.301 1.00 109.33 189 LYS D N 1
ATOM 3857 C CA . LYS D 1 125 ? 59.033 27.711 101.815 1.00 105.56 189 LYS D CA 1
ATOM 3858 C C . LYS D 1 125 ? 59.619 26.554 100.972 1.00 110.43 189 LYS D C 1
ATOM 3859 O O . LYS D 1 125 ? 60.086 25.566 101.540 1.00 109.47 189 LYS D O 1
ATOM 3861 N N . ILE D 1 126 ? 59.659 26.719 99.631 1.00 108.85 190 ILE D N 1
ATOM 3862 C CA . ILE D 1 126 ? 60.159 25.727 98.669 1.00 109.20 190 ILE D CA 1
ATOM 3863 C C . ILE D 1 126 ? 61.698 25.661 98.623 1.00 116.83 190 ILE D C 1
ATOM 3864 O O . ILE D 1 126 ? 62.254 24.565 98.719 1.00 115.68 190 ILE D O 1
ATOM 3869 N N . TYR D 1 127 ? 62.374 26.815 98.462 1.00 117.85 191 TYR D N 1
ATOM 3870 C CA . TYR D 1 127 ? 63.830 26.891 98.285 1.00 122.23 191 TYR D CA 1
ATOM 3871 C C . TYR D 1 127 ? 64.645 27.381 99.506 1.00 128.49 191 TYR D C 1
ATOM 3872 O O . TYR D 1 127 ? 65.790 26.952 99.674 1.00 130.14 191 TYR D O 1
ATOM 3881 N N . GLY D 1 128 ? 64.070 28.273 100.313 1.00 124.66 192 GLY D N 1
ATOM 3882 C CA . GLY D 1 128 ? 64.725 28.849 101.487 1.00 125.71 192 GLY D CA 1
ATOM 3883 C C . GLY D 1 128 ? 64.448 30.334 101.595 1.00 131.31 192 GLY D C 1
ATOM 3884 O O . GLY D 1 128 ? 64.617 31.056 100.609 1.00 134.12 192 GLY D O 1
ATOM 3885 N N . MET D 1 129 ? 64.006 30.803 102.789 1.00 125.94 193 MET D N 1
ATOM 3886 C CA . MET D 1 129 ? 63.649 32.208 103.074 1.00 126.82 193 MET D CA 1
ATOM 3887 C C . MET D 1 129 ? 64.771 33.234 102.746 1.00 135.75 193 MET D C 1
ATOM 3888 O O . MET D 1 129 ? 64.480 34.421 102.545 1.00 136.56 193 MET D O 1
ATOM 3890 N N . ARG D 1 130 ? 66.035 32.759 102.665 1.00 134.75 194 ARG D N 1
ATOM 3891 C CA . ARG D 1 130 ? 67.213 33.554 102.315 1.00 139.38 194 ARG D CA 1
ATOM 3892 C C . ARG D 1 130 ? 68.103 32.786 101.302 1.00 144.92 194 ARG D C 1
ATOM 3893 O O . ARG D 1 130 ? 69.334 32.894 101.345 1.00 148.28 194 ARG D O 1
ATOM 3895 N N . SER D 1 131 ? 67.460 32.032 100.372 1.00 138.81 195 SER D N 1
ATOM 3896 C CA . SER D 1 131 ? 68.127 31.230 99.336 1.00 140.56 195 SER D CA 1
ATOM 3897 C C . SER D 1 131 ? 68.270 31.955 97.993 1.00 147.31 195 SER D C 1
ATOM 3898 O O . SER D 1 131 ? 67.524 32.898 97.718 1.00 146.93 195 SER D O 1
ATOM 3901 N N . HIS D 1 132 ? 69.221 31.487 97.152 1.00 146.49 196 HIS D N 1
ATOM 3902 C CA . HIS D 1 132 ? 69.505 32.037 95.824 1.00 150.43 196 HIS D CA 1
ATOM 3903 C C . HIS D 1 132 ? 68.397 31.713 94.823 1.00 150.64 196 HIS D C 1
ATOM 3904 O O . HIS D 1 132 ? 67.984 32.602 94.078 1.00 152.37 196 HIS D O 1
ATOM 3906 N N . LYS D 1 133 ? 67.903 30.455 94.820 1.00 142.13 197 LYS D N 1
ATOM 3907 C CA . LYS D 1 133 ? 66.830 29.987 93.937 1.00 139.26 197 LYS D CA 1
ATOM 3908 C C . LYS D 1 133 ? 65.496 30.722 94.166 1.00 139.82 197 LYS D C 1
ATOM 3909 O O . LYS D 1 133 ? 64.725 30.882 93.215 1.00 139.46 197 LYS D O 1
ATOM 3911 N N . LYS D 1 134 ? 65.242 31.186 95.416 1.00 133.91 198 LYS D N 1
ATOM 3912 C CA . LYS D 1 134 ? 64.052 31.964 95.794 1.00 131.09 198 LYS D CA 1
ATOM 3913 C C . LYS D 1 134 ? 64.063 33.301 95.045 1.00 138.36 198 LYS D C 1
ATOM 3914 O O . LYS D 1 134 ? 63.048 33.687 94.462 1.00 137.34 198 LYS D O 1
ATOM 3916 N N . THR D 1 135 ? 65.232 33.974 95.026 1.00 138.68 199 THR D N 1
ATOM 3917 C CA . THR D 1 135 ? 65.466 35.245 94.336 1.00 143.08 199 THR D CA 1
ATOM 3918 C C . THR D 1 135 ? 65.286 35.066 92.817 1.00 149.46 199 THR D C 1
ATOM 3919 O O . THR D 1 135 ? 64.707 35.938 92.165 1.00 150.91 199 THR D O 1
ATOM 3923 N N . VAL D 1 136 ? 65.748 33.914 92.277 1.00 146.09 200 VAL D N 1
ATOM 3924 C CA . VAL D 1 136 ? 65.662 33.527 90.862 1.00 148.29 200 VAL D CA 1
ATOM 3925 C C . VAL D 1 136 ? 64.200 33.522 90.388 1.00 149.33 200 VAL D C 1
ATOM 3926 O O . VAL D 1 136 ? 63.884 34.169 89.386 1.00 152.11 200 VAL D O 1
ATOM 3930 N N . LEU D 1 137 ? 63.321 32.818 91.127 1.00 140.46 201 LEU D N 1
ATOM 3931 C CA . LEU D 1 137 ? 61.897 32.705 90.814 1.00 137.39 201 LEU D CA 1
ATOM 3932 C C . LEU D 1 137 ? 61.155 34.041 90.926 1.00 144.09 201 LEU D C 1
ATOM 3933 O O . LEU D 1 137 ? 60.380 34.371 90.031 1.00 144.29 201 LEU D O 1
ATOM 3938 N N . VAL D 1 138 ? 61.403 34.807 92.003 1.00 142.53 202 VAL D N 1
ATOM 3939 C CA . VAL D 1 138 ? 60.718 36.085 92.235 1.00 144.05 202 VAL D CA 1
ATOM 3940 C C . VAL D 1 138 ? 61.163 37.179 91.228 1.00 155.43 202 VAL D C 1
ATOM 3941 O O . VAL D 1 138 ? 60.325 37.991 90.828 1.00 156.54 202 VAL D O 1
ATOM 3945 N N . GLN D 1 139 ? 62.445 37.174 90.792 1.00 156.31 203 GLN D N 1
ATOM 3946 C CA . GLN D 1 139 ? 62.939 38.136 89.799 1.00 162.40 203 GLN D CA 1
ATOM 3947 C C . GLN D 1 139 ? 62.391 37.778 88.412 1.00 167.90 203 GLN D C 1
ATOM 3948 O O . GLN D 1 139 ? 62.085 38.668 87.617 1.00 170.79 203 GLN D O 1
ATOM 3950 N N . GLY D 1 140 ? 62.245 36.477 88.165 1.00 162.43 204 GLY D N 1
ATOM 3951 C CA . GLY D 1 140 ? 61.719 35.926 86.921 1.00 163.58 204 GLY D CA 1
ATOM 3952 C C . GLY D 1 140 ? 60.237 36.175 86.725 1.00 166.15 204 GLY D C 1
ATOM 3953 O O . GLY D 1 140 ? 59.824 36.582 85.637 1.00 169.12 204 GLY D O 1
ATOM 3954 N N . VAL D 1 141 ? 59.428 35.927 87.780 1.00 158.07 205 VAL D N 1
ATOM 3955 C CA . VAL D 1 141 ? 57.971 36.128 87.787 1.00 155.51 205 VAL D CA 1
ATOM 3956 C C . VAL D 1 141 ? 57.631 37.607 87.571 1.00 163.56 205 VAL D C 1
ATOM 3957 O O . VAL D 1 141 ? 56.725 37.914 86.791 1.00 163.86 205 VAL D O 1
ATOM 3961 N N . LYS D 1 142 ? 58.394 38.512 88.226 1.00 163.37 206 LYS D N 1
ATOM 3962 C CA . LYS D 1 142 ? 58.251 39.965 88.101 1.00 167.64 206 LYS D CA 1
ATOM 3963 C C . LYS D 1 142 ? 58.497 40.406 86.644 1.00 178.86 206 LYS D C 1
ATOM 3964 O O . LYS D 1 142 ? 57.765 41.254 86.122 1.00 181.29 206 LYS D O 1
ATOM 3966 N N . LYS D 1 143 ? 59.508 39.789 85.988 1.00 178.24 207 LYS D N 1
ATOM 3967 C CA . LYS D 1 143 ? 59.869 40.040 84.591 1.00 183.98 207 LYS D CA 1
ATOM 3968 C C . LYS D 1 143 ? 58.821 39.449 83.636 1.00 184.67 207 LYS D C 1
ATOM 3969 O O . LYS D 1 143 ? 58.519 40.062 82.608 1.00 185.81 207 LYS D O 1
ATOM 3971 N N . LEU D 1 144 ? 58.267 38.264 83.987 1.00 176.60 208 LEU D N 1
ATOM 3972 C CA . LEU D 1 144 ? 57.251 37.547 83.208 1.00 173.99 208 LEU D CA 1
ATOM 3973 C C . LEU D 1 144 ? 55.913 38.292 83.121 1.00 176.58 208 LEU D C 1
ATOM 3974 O O . LEU D 1 144 ? 55.265 38.231 82.073 1.00 176.37 208 LEU D O 1
ATOM 3976 N N . ILE D 1 145 ? 55.505 39.005 84.195 1.00 169.89 209 ILE D N 1
ATOM 3977 C CA . ILE D 1 145 ? 54.250 39.776 84.212 1.00 169.01 209 ILE D CA 1
ATOM 3978 C C . ILE D 1 145 ? 54.368 41.013 83.299 1.00 176.88 209 ILE D C 1
ATOM 3979 O O . ILE D 1 145 ? 53.359 41.459 82.749 1.00 176.60 209 ILE D O 1
ATOM 3984 N N . GLY D 1 146 ? 55.603 41.487 83.095 1.00 176.32 210 GLY D N 1
ATOM 3985 C CA . GLY D 1 146 ? 55.935 42.613 82.225 1.00 177.95 210 GLY D CA 1
ATOM 3986 C C . GLY D 1 146 ? 55.416 42.482 80.804 1.00 178.73 210 GLY D C 1
ATOM 3987 O O . GLY D 1 146 ? 54.914 43.464 80.258 1.00 178.36 210 GLY D O 1
ATOM 3988 N N . GLU D 1 147 ? 55.470 41.257 80.221 1.00 175.18 211 GLU D N 1
ATOM 3989 C CA . GLU D 1 147 ? 55.018 40.905 78.860 1.00 188.42 211 GLU D CA 1
ATOM 3990 C C . GLU D 1 147 ? 55.918 41.531 77.795 1.00 219.67 211 GLU D C 1
ATOM 3991 O O . GLU D 1 147 ? 55.773 42.708 77.460 1.00 196.61 211 GLU D O 1
#